Protein AF-A0A3C1B295-F1 (afdb_monomer_lite)

Secondary structure (DSSP, 8-state):
-PPPPPS-B--HHHHHHHHHHHT--TT-EEEEEE-GGGS-B-TTTHHHHHHHHHHHH-TT-EEEEE---TTSS-GGG--SS---GGGHHHHHHHSPPP-TTTPPPSSS-HHHHHHHTSTT-EE---TTT-EEEESTTHHHHHS---SSSTTSTTSHHHHHHHTT-EEEEES--GGG-GGGHHHHHHHT-S-EEEEEEEEEETTEEEEEEEEEE---GGGHHHHHHHHHHTT--EEEEETTEEEEEEEHHHHHHHHHHHHHHHS-EEPPGGGHHHHHHHHTTSTTTSHHHHHHHHHH-TT-TTEEEEEEEETTEEEEEEEEETTEEEEE-S-TT--HHHHHHHHTSTT--EEEEEHHHHHHHGGG--SEEEEEEEEEEEETTT-PPP--PPPPTT-EEEE--GGGHHHHHHHHHH-GGGTTS--S-HHHHHHHHHHHHHTTSS-EEEEEETTEEEEEEEEES--SSEEEEEEEEE-GGGTTSSHHHHHHHHHHHHHHHHT-SEEEEEE--HHHHHHHHHTT-EEEEEEEEEEEPP-HHHHTTT--

Sequence (544 aa):
MSKPSPTFLCTRLVLENGFRQAGIRPGMILVVHSSMKKLGFVPGGAQTVVDALLNVLGPKGTLVMPAHTGDNTDPAYWVNPPVPEAWWPAICSETPPFDLEKSPTRGMGAVVECFRHYPGVRRSNHPTLSFLALGPSAGQVLEQHDLVDGLGEQSPCGALVRLDASVLLLGVDFDNCTIMHLAEYRSNCRPGYKQGSAVWHDDCREWIEYRTLDVNSDDFLPAGRQLEAQGKVSLVKINEADLRLFRAQDAVAAAEQWLTANRLRRVDEDERDRLFNYAMREPEYNLFLIGDVENFGLNADFLDVMVYESNREIDSCLLRYHRSFIPYSHHADFALEPLVNALKSPVVQVLSGKKDVLDRLRPHLEGFEWRDSYLMKLGRDDLTDVETRPEPPGVTLRLAKPEDTPAIVDMVDEIKEFSRTRAGTREERIRQLAEPIARQAGHYVFYEYDGEVVAVAGTSAENSISAMVVSVATRPAWRGRGLASRLVSELARTMLADRLQYLCLFYNNPDAGRIYRRLGFHDAGLWVLATRQKNEKETAQHAE

Structure (mmCIF, N/CA/C/O backbone):
data_AF-A0A3C1B295-F1
#
_entry.id   AF-A0A3C1B295-F1
#
loop_
_atom_site.group_PDB
_atom_site.id
_atom_site.type_symbol
_atom_site.label_atom_id
_atom_site.label_alt_id
_atom_site.label_comp_id
_atom_site.label_asym_id
_atom_site.label_entity_id
_atom_site.label_seq_id
_atom_site.pdbx_PDB_ins_code
_atom_site.Cartn_x
_atom_site.Cartn_y
_atom_site.Cartn_z
_atom_site.occupancy
_atom_site.B_iso_or_equiv
_atom_site.auth_seq_id
_atom_site.auth_comp_id
_atom_site.auth_asym_id
_atom_site.auth_atom_id
_atom_site.pdbx_PDB_model_num
ATOM 1 N N . MET A 1 1 ? -25.471 31.125 13.281 1.00 49.41 1 MET A N 1
ATOM 2 C CA . MET A 1 1 ? -26.693 30.291 13.241 1.00 49.41 1 MET A CA 1
ATOM 3 C C . MET A 1 1 ? -26.735 29.459 14.513 1.00 49.41 1 MET A C 1
ATOM 5 O O . MET A 1 1 ? -25.721 28.849 14.836 1.00 49.41 1 MET A O 1
ATOM 9 N N . SER A 1 2 ? -27.830 29.497 15.275 1.00 60.88 2 SER A N 1
ATOM 10 C CA . SER A 1 2 ? -28.005 28.621 16.441 1.00 60.88 2 SER A CA 1
ATOM 11 C C . SER A 1 2 ? -28.043 27.165 15.975 1.00 60.88 2 SER A C 1
ATOM 13 O O . SER A 1 2 ? -28.649 26.855 14.950 1.00 60.88 2 SER A O 1
ATOM 15 N N . LYS A 1 3 ? -27.365 26.265 16.698 1.00 68.12 3 LYS A N 1
ATOM 16 C CA . LYS A 1 3 ? -27.510 24.827 16.442 1.00 68.12 3 LYS A CA 1
ATOM 17 C C . LYS A 1 3 ? -28.974 24.435 16.699 1.00 68.12 3 LYS A C 1
ATOM 19 O O . LYS A 1 3 ? -29.549 24.942 17.665 1.00 68.12 3 LYS A O 1
ATOM 24 N N . PRO A 1 4 ? -29.575 23.569 15.865 1.00 70.19 4 PRO A N 1
ATOM 25 C CA . PRO A 1 4 ? -30.926 23.079 16.108 1.00 70.19 4 PRO A CA 1
ATOM 26 C C . PRO A 1 4 ? -31.006 22.395 17.478 1.00 70.19 4 PRO A C 1
ATOM 28 O O . PRO A 1 4 ? -30.043 21.762 17.921 1.00 70.19 4 PRO A O 1
ATOM 31 N N . SER A 1 5 ? -32.146 22.540 18.156 1.00 74.62 5 SER A N 1
ATOM 32 C CA . SER A 1 5 ? -32.400 21.849 19.421 1.00 74.62 5 SER A CA 1
ATOM 33 C C . SER A 1 5 ? -32.332 20.332 19.210 1.00 74.62 5 SER A C 1
ATOM 35 O O . SER A 1 5 ? -32.883 19.838 18.224 1.00 74.62 5 SER A O 1
ATOM 37 N N . PRO A 1 6 ? -31.669 19.579 20.103 1.00 73.88 6 PRO A N 1
ATOM 38 C CA . PRO A 1 6 ? -31.585 18.131 19.973 1.00 73.88 6 PRO A CA 1
ATOM 39 C C . PRO A 1 6 ? -32.975 17.494 20.090 1.00 73.88 6 PRO A C 1
ATOM 41 O O . PRO A 1 6 ? -33.747 17.825 20.986 1.00 73.88 6 PRO A O 1
ATOM 44 N N . THR A 1 7 ? -33.273 16.559 19.191 1.00 82.00 7 THR A N 1
ATOM 45 C CA . THR A 1 7 ? -34.569 15.866 19.083 1.00 82.00 7 THR A CA 1
ATOM 46 C C . THR A 1 7 ? -34.698 14.644 19.989 1.00 82.00 7 THR A C 1
ATOM 48 O O . THR A 1 7 ? -35.813 14.213 20.268 1.00 82.00 7 THR A O 1
ATOM 51 N N . PHE A 1 8 ? -33.582 14.095 20.474 1.00 88.69 8 PHE A N 1
ATOM 52 C CA . PHE A 1 8 ? -33.563 12.870 21.276 1.00 88.69 8 PHE A CA 1
ATOM 53 C C . PHE A 1 8 ? -32.718 13.035 22.539 1.00 88.69 8 PHE A C 1
ATOM 55 O O . PHE A 1 8 ? -31.639 13.629 22.497 1.00 88.69 8 PHE A O 1
ATOM 62 N N . LEU A 1 9 ? -33.195 12.474 23.652 1.00 94.31 9 LEU A N 1
ATOM 63 C CA . LEU A 1 9 ? -32.457 12.352 24.908 1.00 94.31 9 LEU A CA 1
ATOM 64 C C . LEU A 1 9 ? -31.845 10.948 24.998 1.00 94.31 9 LEU A C 1
ATOM 66 O O . LEU A 1 9 ? -32.565 9.953 24.973 1.00 94.31 9 LEU A O 1
ATOM 70 N N . CYS A 1 10 ? -30.527 10.858 25.147 1.00 96.69 10 CYS A N 1
ATOM 71 C CA . CYS A 1 10 ? -29.796 9.602 25.281 1.00 96.69 10 CYS A CA 1
ATOM 72 C C . CYS A 1 10 ? -29.160 9.514 26.670 1.00 96.69 10 CYS A C 1
ATOM 74 O O . CYS A 1 10 ? -28.060 10.007 26.910 1.00 96.69 10 CYS A O 1
ATOM 76 N N . THR A 1 11 ? -29.882 8.912 27.613 1.00 97.69 11 THR A N 1
ATOM 77 C CA . THR A 1 11 ? -29.411 8.749 28.995 1.00 97.69 11 THR A CA 1
ATOM 78 C C . THR A 1 11 ? -28.438 7.576 29.126 1.00 97.69 11 THR A C 1
ATOM 80 O O . THR A 1 11 ? -28.363 6.710 28.252 1.00 97.69 11 THR A O 1
ATOM 83 N N . ARG A 1 12 ? -27.750 7.488 30.274 1.00 97.81 12 ARG A N 1
ATOM 84 C CA . ARG A 1 12 ? -26.917 6.327 30.626 1.00 97.81 12 ARG A CA 1
ATOM 85 C C . ARG A 1 12 ? -27.673 5.002 30.473 1.00 97.81 12 ARG A C 1
ATOM 87 O O . ARG A 1 12 ? -27.150 4.068 29.886 1.00 97.81 12 ARG A O 1
ATOM 94 N N . LEU A 1 13 ? -28.921 4.929 30.944 1.00 97.56 13 LEU A N 1
ATOM 95 C CA . LEU A 1 13 ? -29.722 3.702 30.877 1.00 97.56 13 LEU A CA 1
ATOM 96 C C . LEU A 1 13 ? -30.048 3.294 29.431 1.00 97.56 13 LEU A C 1
ATOM 98 O O . LEU A 1 13 ? -30.028 2.107 29.118 1.00 97.56 13 LEU A O 1
ATOM 102 N N . VAL A 1 14 ? -30.314 4.264 28.548 1.00 98.06 14 VAL A N 1
ATOM 103 C CA . VAL A 1 14 ? -30.531 4.005 27.114 1.00 98.06 14 VAL A CA 1
ATOM 104 C C . VAL A 1 14 ? -29.269 3.417 26.482 1.00 98.06 14 VAL A C 1
ATOM 106 O O . VAL A 1 14 ? -29.359 2.406 25.787 1.00 98.06 14 VAL A O 1
ATOM 109 N N . LEU A 1 15 ? -28.101 3.997 26.779 1.00 98.62 15 LEU A N 1
ATOM 110 C CA . LEU A 1 15 ? -26.805 3.492 26.315 1.00 98.62 15 LEU A CA 1
ATOM 111 C C . LEU A 1 15 ? -26.549 2.069 26.802 1.00 98.62 15 LEU A C 1
ATOM 113 O O . LEU A 1 15 ? -26.336 1.172 25.993 1.00 98.62 15 LEU A O 1
ATOM 117 N N . GLU A 1 16 ? -26.632 1.841 28.112 1.00 98.75 16 GLU A N 1
ATOM 118 C CA . GLU A 1 16 ? -26.360 0.525 28.682 1.00 98.75 16 GLU A CA 1
ATOM 119 C C . GLU A 1 16 ? -27.327 -0.550 28.150 1.00 98.75 16 GLU A C 1
ATOM 121 O O . GLU A 1 16 ? -26.920 -1.686 27.905 1.00 98.75 16 GLU A O 1
ATOM 126 N N . ASN A 1 17 ? -28.604 -0.213 27.937 1.00 98.44 17 ASN A N 1
ATOM 127 C CA . ASN A 1 17 ? -29.571 -1.133 27.336 1.00 98.44 17 ASN A CA 1
ATOM 128 C C . ASN A 1 17 ? -29.231 -1.443 25.878 1.00 98.44 17 ASN A C 1
ATOM 130 O O . ASN A 1 17 ? -29.232 -2.615 25.508 1.00 98.44 17 ASN A O 1
ATOM 134 N N . GLY A 1 18 ? -28.891 -0.433 25.073 1.00 98.56 18 GLY A N 1
ATOM 135 C CA . GLY A 1 18 ? -28.467 -0.644 23.690 1.00 98.56 18 GLY A CA 1
ATOM 136 C C . GLY A 1 18 ? -27.183 -1.474 23.592 1.00 98.56 18 GLY A C 1
ATOM 137 O O . GLY A 1 18 ? -27.109 -2.388 22.778 1.00 98.56 18 GLY A O 1
ATOM 138 N N . PHE A 1 19 ? -26.213 -1.259 24.486 1.00 98.81 19 PHE A N 1
ATOM 139 C CA . PHE A 1 19 ? -24.994 -2.073 24.582 1.00 98.81 19 PHE A CA 1
ATOM 140 C C . PHE A 1 19 ? -25.293 -3.540 24.918 1.00 98.81 19 PHE A C 1
ATOM 142 O O . PHE A 1 19 ? -24.776 -4.450 24.267 1.00 98.81 19 PHE A O 1
ATOM 149 N N . ARG A 1 20 ? -26.174 -3.796 25.894 1.00 98.75 20 ARG A N 1
ATOM 150 C CA . ARG A 1 20 ? -26.596 -5.164 26.243 1.00 98.75 20 ARG A CA 1
ATOM 151 C C . ARG A 1 20 ? -27.390 -5.828 25.118 1.00 98.75 20 ARG A C 1
ATOM 153 O O . ARG A 1 20 ? -27.197 -7.021 24.883 1.00 98.75 20 ARG A O 1
ATOM 160 N N . GLN A 1 21 ? -28.248 -5.078 24.425 1.00 98.56 21 GLN A N 1
ATOM 161 C CA . GLN A 1 21 ? -28.985 -5.558 23.251 1.00 98.56 21 GLN A CA 1
ATOM 162 C C . GLN A 1 21 ? -28.042 -5.906 22.098 1.00 98.56 21 GLN A C 1
ATOM 164 O O . GLN A 1 21 ? -28.213 -6.956 21.490 1.00 98.56 21 GLN A O 1
ATOM 169 N N . ALA A 1 22 ? -27.011 -5.087 21.857 1.00 98.25 22 ALA A N 1
ATOM 170 C CA . ALA A 1 22 ? -25.999 -5.357 20.837 1.00 98.25 22 ALA A CA 1
ATOM 171 C C . ALA A 1 22 ? -25.207 -6.637 21.137 1.00 98.25 22 ALA A C 1
ATOM 173 O O . ALA A 1 22 ? -24.678 -7.256 20.223 1.00 98.25 22 ALA A O 1
ATOM 174 N N . GLY A 1 23 ? -25.168 -7.068 22.399 1.00 98.50 23 GLY A N 1
ATOM 175 C CA . GLY A 1 23 ? -24.539 -8.320 22.809 1.00 98.50 23 GLY A CA 1
ATOM 176 C C . GLY A 1 23 ? -23.337 -8.135 23.723 1.00 98.50 23 GLY A C 1
ATOM 177 O O . GLY A 1 23 ? -22.688 -9.123 24.043 1.00 98.50 23 GLY A O 1
ATOM 178 N N . ILE A 1 24 ? -23.058 -6.915 24.196 1.00 98.75 24 ILE A N 1
ATOM 179 C CA . ILE A 1 24 ? -21.975 -6.677 25.155 1.00 98.75 24 ILE A CA 1
ATOM 180 C C . ILE A 1 24 ? -22.333 -7.366 26.479 1.00 98.75 24 ILE A C 1
ATOM 182 O O . ILE A 1 24 ? -23.480 -7.313 26.951 1.00 98.75 24 ILE A O 1
ATOM 186 N N . ARG A 1 25 ? -21.355 -8.065 27.057 1.00 98.06 25 ARG A N 1
ATOM 187 C CA . ARG A 1 25 ? -21.481 -8.839 28.295 1.00 98.06 25 ARG A CA 1
ATOM 188 C C . ARG A 1 25 ? -20.378 -8.462 29.286 1.00 98.06 25 ARG A C 1
ATOM 190 O O . ARG A 1 25 ? -19.295 -8.050 28.863 1.00 98.06 25 ARG A O 1
ATOM 197 N N . PRO A 1 26 ? -20.621 -8.653 30.594 1.00 98.62 26 PRO A N 1
ATOM 198 C CA . PRO A 1 26 ? -19.576 -8.496 31.591 1.00 98.62 26 PRO A CA 1
ATOM 199 C C . PRO A 1 26 ? -18.369 -9.394 31.300 1.00 98.62 26 PRO A C 1
ATOM 201 O O . PRO A 1 26 ? -18.541 -10.549 30.915 1.00 98.62 26 PRO A O 1
ATOM 204 N N . GLY A 1 27 ? -17.156 -8.886 31.519 1.00 98.44 27 GLY A N 1
ATOM 205 C CA . GLY A 1 27 ? -15.915 -9.642 31.313 1.00 98.44 27 GLY A CA 1
ATOM 206 C C . GLY A 1 27 ? -15.326 -9.586 29.901 1.00 98.44 27 GLY A C 1
ATOM 207 O O . GLY A 1 27 ? -14.217 -10.070 29.708 1.00 98.44 27 GLY A O 1
ATOM 208 N N . MET A 1 28 ? -16.019 -8.993 28.926 1.00 98.62 28 MET A N 1
ATOM 209 C CA . MET A 1 28 ? -15.487 -8.851 27.567 1.00 98.62 28 MET A CA 1
ATOM 210 C C . MET A 1 28 ? -14.280 -7.906 27.507 1.00 98.62 28 MET A C 1
ATOM 212 O O . MET A 1 28 ? -14.190 -6.939 28.267 1.00 98.62 28 MET A O 1
ATOM 216 N N . ILE A 1 29 ? -13.393 -8.155 26.545 1.00 98.88 29 ILE A N 1
ATOM 217 C CA . ILE A 1 29 ? -12.411 -7.177 26.071 1.00 98.88 29 ILE A CA 1
ATOM 218 C C . ILE A 1 29 ? -13.053 -6.461 24.883 1.00 98.88 29 ILE A C 1
ATOM 220 O O . ILE A 1 29 ? -13.383 -7.100 23.885 1.00 98.88 29 ILE A O 1
ATOM 224 N N . LEU A 1 30 ? -13.291 -5.159 25.012 1.00 98.94 30 LEU A N 1
ATOM 225 C CA . LEU A 1 30 ? -14.062 -4.376 24.054 1.00 98.94 30 LEU A CA 1
ATOM 226 C C . LEU A 1 30 ? -13.243 -3.202 23.525 1.00 98.94 30 LEU A C 1
ATOM 228 O O . LEU A 1 30 ? -12.896 -2.295 24.279 1.00 98.94 30 LEU A O 1
ATOM 232 N N . VAL A 1 31 ? -13.003 -3.200 22.219 1.00 98.88 31 VAL A N 1
ATOM 233 C CA . VAL A 1 31 ? -12.446 -2.066 21.479 1.00 98.88 31 VAL A CA 1
ATOM 234 C C . VAL A 1 31 ? -13.592 -1.168 21.035 1.00 98.88 31 VAL A C 1
ATOM 236 O O . VAL A 1 31 ? -14.564 -1.661 20.466 1.00 98.88 31 VAL A O 1
ATOM 239 N N . VAL A 1 32 ? -13.504 0.138 21.276 1.00 98.88 32 VAL A N 1
ATOM 240 C CA . VAL A 1 32 ? -14.577 1.077 20.927 1.00 98.88 32 VAL A CA 1
ATOM 241 C C . VAL A 1 32 ? -14.074 2.179 20.003 1.00 98.88 32 VAL A C 1
ATOM 243 O O . VAL A 1 32 ? -13.129 2.895 20.326 1.00 98.88 32 VAL A O 1
ATOM 246 N N . HIS A 1 33 ? -14.792 2.370 18.898 1.00 98.75 33 HIS A N 1
ATOM 247 C CA . HIS A 1 33 ? -14.717 3.554 18.042 1.00 98.75 33 HIS A CA 1
ATOM 248 C C . HIS A 1 33 ? -16.057 4.277 18.130 1.00 98.75 33 HIS A C 1
ATOM 250 O O . HIS A 1 33 ? -17.106 3.628 18.136 1.00 98.75 33 HIS A O 1
ATOM 256 N N . SER A 1 34 ? -16.063 5.609 18.244 1.00 98.12 34 SER A N 1
ATOM 257 C CA . SER A 1 34 ? -17.312 6.304 18.568 1.00 98.12 34 SER A CA 1
ATOM 258 C C . SER A 1 34 ? -17.471 7.695 17.968 1.00 98.12 34 SER A C 1
ATOM 260 O O . SER A 1 34 ? -16.526 8.466 17.832 1.00 98.12 34 SER A O 1
ATOM 262 N N . SER A 1 35 ? -18.725 8.039 17.684 1.00 97.38 35 SER A N 1
ATOM 263 C CA . SER A 1 35 ? -19.178 9.383 17.354 1.00 97.38 35 SER A CA 1
ATOM 264 C C . SER A 1 35 ? -20.497 9.655 18.064 1.00 97.38 35 SER A C 1
ATOM 266 O O . SER A 1 35 ? -21.511 8.997 17.838 1.00 97.38 35 SER A O 1
ATOM 268 N N . MET A 1 36 ? -20.510 10.687 18.905 1.00 95.69 36 MET A N 1
ATOM 269 C CA . MET A 1 36 ? -21.712 11.080 19.643 1.00 95.69 36 MET A CA 1
ATOM 270 C C . MET A 1 36 ? -22.708 11.886 18.800 1.00 95.69 36 MET A C 1
ATOM 272 O O . MET A 1 36 ? -23.808 12.170 19.266 1.00 95.69 36 MET A O 1
ATOM 276 N N . LYS A 1 37 ? -22.351 12.262 17.560 1.00 93.88 37 LYS A N 1
ATOM 277 C CA . LYS A 1 37 ? -23.147 13.180 16.723 1.00 93.88 37 LYS A CA 1
ATOM 278 C C . LYS A 1 37 ? -24.585 12.696 16.506 1.00 93.88 37 LYS A C 1
ATOM 280 O O . LYS A 1 37 ? -25.493 13.516 16.483 1.00 93.88 37 LYS A O 1
ATOM 285 N N . LYS A 1 38 ? -24.781 11.379 16.372 1.00 94.31 38 LYS A N 1
ATOM 286 C CA . LYS A 1 38 ? -26.080 10.743 16.087 1.00 94.31 38 LYS A CA 1
ATOM 287 C C . LYS A 1 38 ? -26.794 10.187 17.331 1.00 94.31 38 LYS A C 1
ATOM 289 O O . LYS A 1 38 ? -27.875 9.619 17.219 1.00 94.31 38 LYS A O 1
ATOM 294 N N . LEU A 1 39 ? -26.215 10.354 18.525 1.00 95.31 39 LEU A N 1
ATOM 295 C CA . LEU A 1 39 ? -26.850 9.922 19.777 1.00 95.31 39 LEU A CA 1
ATOM 296 C C . LEU A 1 39 ? -27.916 10.909 20.272 1.00 95.31 39 LEU A C 1
ATOM 298 O O . LEU A 1 39 ? -28.723 10.549 21.120 1.00 95.31 39 LEU A O 1
ATOM 302 N N . GLY A 1 40 ? -27.947 12.140 19.761 1.00 93.81 40 GLY A N 1
ATOM 303 C CA . GLY A 1 40 ? -28.774 13.212 20.316 1.00 93.81 40 GLY A CA 1
ATOM 304 C C . GLY A 1 40 ? -28.116 13.864 21.536 1.00 93.81 40 GLY A C 1
ATOM 305 O O . GLY A 1 40 ? -26.892 13.958 21.623 1.00 93.81 40 GLY A O 1
ATOM 306 N N . PHE A 1 41 ? -28.919 14.353 22.480 1.00 96.31 41 PHE A N 1
ATOM 307 C CA . PHE A 1 41 ? -28.419 14.972 23.705 1.00 96.31 41 PHE A CA 1
ATOM 308 C C . PHE A 1 41 ? -28.077 13.913 24.752 1.00 96.31 41 PHE A C 1
ATOM 310 O O . PHE A 1 41 ? -28.961 13.203 25.232 1.00 96.31 41 PHE A O 1
ATOM 317 N N . VAL A 1 42 ? -26.804 13.839 25.139 1.00 97.69 42 VAL A N 1
ATOM 318 C CA . VAL A 1 42 ? -26.315 12.944 26.196 1.00 97.69 42 VAL A CA 1
ATOM 319 C C . VAL A 1 42 ? -26.065 13.773 27.460 1.00 97.69 42 VAL A C 1
ATOM 321 O O . VAL A 1 42 ? -25.115 14.563 27.474 1.00 97.69 42 VAL A O 1
ATOM 324 N N . PRO A 1 43 ? -26.882 13.640 28.524 1.00 97.69 43 PRO A N 1
ATOM 325 C CA . PRO A 1 43 ? -26.600 14.285 29.806 1.00 97.69 43 PRO A CA 1
ATOM 326 C C . PRO A 1 43 ? -25.217 13.866 30.304 1.00 97.69 43 PRO A C 1
ATOM 328 O O . PRO A 1 43 ? -24.907 12.686 30.262 1.00 97.69 43 PRO A O 1
ATOM 331 N N . GLY A 1 44 ? -24.374 14.813 30.725 1.00 97.19 44 GLY A N 1
ATOM 332 C CA . GLY A 1 44 ? -22.990 14.519 31.133 1.00 97.19 44 GLY A CA 1
ATOM 333 C C . GLY A 1 44 ? -22.019 14.229 29.977 1.00 97.19 44 GLY A C 1
ATOM 334 O O . GLY A 1 44 ? -20.838 13.996 30.215 1.00 97.19 44 GLY A O 1
ATOM 335 N N . GLY A 1 45 ? -22.478 14.269 28.723 1.00 97.88 45 GLY A N 1
ATOM 336 C CA . GLY A 1 45 ? -21.623 14.158 27.545 1.00 97.88 45 GLY A CA 1
ATOM 337 C C . GLY A 1 45 ? -20.836 12.845 27.476 1.00 97.88 45 GLY A C 1
ATOM 338 O O . GLY A 1 45 ? -21.371 11.764 27.721 1.00 97.88 45 GLY A O 1
ATOM 339 N N . ALA A 1 46 ? -19.563 12.946 27.092 1.00 98.38 46 ALA A N 1
ATOM 340 C CA . ALA A 1 46 ? -18.675 11.807 26.865 1.00 98.38 46 ALA A CA 1
ATOM 341 C C . ALA A 1 46 ? -18.514 10.907 28.101 1.00 98.38 46 ALA A C 1
ATOM 343 O O . ALA A 1 46 ? -18.511 9.685 27.964 1.00 98.38 46 ALA A O 1
ATOM 344 N N . GLN A 1 47 ? -18.474 11.497 29.299 1.00 98.69 47 GLN A N 1
ATOM 345 C CA . GLN A 1 47 ? -18.371 10.762 30.560 1.00 98.69 47 GLN A CA 1
ATOM 346 C C . GLN A 1 47 ? -19.497 9.735 30.711 1.00 98.69 47 GLN A C 1
ATOM 348 O O . GLN A 1 47 ? -19.241 8.589 31.051 1.00 98.69 47 GLN A O 1
ATOM 353 N N . THR A 1 48 ? -20.733 10.100 30.363 1.00 98.75 48 THR A N 1
ATOM 354 C CA . THR A 1 48 ? -21.870 9.171 30.455 1.00 98.75 48 THR A CA 1
ATOM 355 C C . THR A 1 48 ? -21.752 7.984 29.497 1.00 98.75 48 THR A C 1
ATOM 357 O O . THR A 1 48 ? -22.243 6.900 29.810 1.00 98.75 48 THR A O 1
ATOM 360 N N . VAL A 1 49 ? -21.078 8.153 28.356 1.00 98.75 49 VAL A N 1
ATOM 361 C CA . VAL A 1 49 ? -20.791 7.046 27.431 1.00 98.75 49 VAL A CA 1
ATOM 362 C C . VAL A 1 49 ? -19.735 6.112 28.020 1.00 98.75 49 VAL A C 1
ATOM 364 O O . VAL A 1 49 ? -19.944 4.900 28.023 1.00 98.75 49 VAL A O 1
ATOM 367 N N . VAL A 1 50 ? -18.640 6.663 28.555 1.00 98.88 50 VAL A N 1
ATOM 368 C CA . VAL A 1 50 ? -17.571 5.878 29.196 1.00 98.88 50 VAL A CA 1
ATOM 369 C C . VAL A 1 50 ? -18.114 5.107 30.403 1.00 98.88 50 VAL A C 1
ATOM 371 O O . VAL A 1 50 ? -17.947 3.890 30.470 1.00 98.88 50 VAL A O 1
ATOM 374 N N . ASP A 1 51 ? -18.852 5.773 31.295 1.00 98.75 51 ASP A N 1
ATOM 375 C CA . ASP A 1 51 ? -19.478 5.145 32.464 1.00 98.75 51 ASP A CA 1
ATOM 376 C C . ASP A 1 51 ? -20.433 4.013 32.060 1.00 98.75 51 ASP A C 1
ATOM 378 O O . ASP A 1 51 ? -20.420 2.941 32.663 1.00 98.75 51 ASP A O 1
ATOM 382 N N . ALA A 1 52 ? -21.252 4.215 31.020 1.00 98.81 52 ALA A N 1
ATOM 383 C CA . ALA A 1 52 ? -22.156 3.179 30.521 1.00 98.81 52 ALA A CA 1
ATOM 384 C C . ALA A 1 52 ? -21.398 1.947 29.994 1.00 98.81 52 ALA A C 1
ATOM 386 O O . ALA A 1 52 ? -21.802 0.816 30.269 1.00 98.81 52 ALA A O 1
ATOM 387 N N . LEU A 1 53 ? -20.296 2.144 29.262 1.00 98.81 53 LEU A N 1
ATOM 388 C CA . LEU A 1 53 ? -19.454 1.049 28.768 1.00 98.81 53 LEU A CA 1
ATOM 389 C C . LEU A 1 53 ? -18.825 0.271 29.931 1.00 98.81 53 LEU A C 1
ATOM 391 O O . LEU A 1 53 ? -18.960 -0.951 29.994 1.00 98.81 53 LEU A O 1
ATOM 395 N N . LEU A 1 54 ? -18.201 0.973 30.882 1.00 98.75 54 LEU A N 1
ATOM 396 C CA . LEU A 1 54 ? -17.571 0.359 32.055 1.00 98.75 54 LEU A CA 1
ATOM 397 C C . LEU A 1 54 ? -18.589 -0.390 32.927 1.00 98.75 54 LEU A C 1
ATOM 399 O O . LEU A 1 54 ? -18.313 -1.504 33.367 1.00 98.75 54 LEU A O 1
ATOM 403 N N . ASN A 1 55 ? -19.792 0.159 33.115 1.00 98.69 55 ASN A N 1
ATOM 404 C CA . ASN A 1 55 ? -20.863 -0.501 33.865 1.00 98.69 55 ASN A CA 1
ATOM 405 C C . ASN A 1 55 ? -21.318 -1.815 33.215 1.00 98.69 55 ASN A C 1
ATOM 407 O O . ASN A 1 55 ? -21.574 -2.793 33.918 1.00 98.69 55 ASN A O 1
ATOM 411 N N . VAL A 1 56 ? -21.448 -1.855 31.884 1.00 98.75 56 VAL A N 1
ATOM 412 C CA . VAL A 1 56 ? -21.879 -3.069 31.166 1.00 98.75 56 VAL A CA 1
ATOM 413 C C . VAL A 1 56 ? -20.773 -4.128 31.139 1.00 98.75 56 VAL A C 1
ATOM 415 O O . VAL A 1 56 ? -21.069 -5.316 31.271 1.00 98.75 56 VAL A O 1
ATOM 418 N N . LEU A 1 57 ? -19.511 -3.711 31.005 1.00 98.69 57 LEU A N 1
ATOM 419 C CA . LEU A 1 57 ? -18.346 -4.601 31.038 1.00 98.69 57 LEU A CA 1
ATOM 420 C C . LEU A 1 57 ? -18.046 -5.132 32.449 1.00 98.69 57 LEU A C 1
ATOM 422 O O . LEU A 1 57 ? -17.553 -6.254 32.603 1.00 98.69 57 LEU A O 1
ATOM 426 N N . GLY A 1 58 ? -18.370 -4.355 33.482 1.00 98.50 58 GLY A N 1
ATOM 427 C CA . GLY A 1 58 ? -18.097 -4.690 34.873 1.00 98.50 58 GLY A CA 1
ATOM 428 C C . GLY A 1 58 ? -16.596 -4.791 35.192 1.00 98.50 58 GLY A C 1
ATOM 429 O O . GLY A 1 58 ? -15.741 -4.613 34.326 1.00 98.50 58 GLY A O 1
ATOM 430 N N . PRO A 1 59 ? -16.238 -5.142 36.439 1.00 97.94 59 PRO A N 1
ATOM 431 C CA . PRO A 1 59 ? -14.848 -5.112 36.912 1.00 97.94 59 PRO A CA 1
ATOM 432 C C . PRO A 1 59 ? -13.937 -6.171 36.272 1.00 97.94 59 PRO A C 1
ATOM 434 O O . PRO A 1 59 ? -12.722 -6.114 36.430 1.00 97.94 59 PRO A O 1
ATOM 437 N N . LYS A 1 60 ? -14.516 -7.165 35.588 1.00 98.38 60 LYS A N 1
ATOM 438 C CA . LYS A 1 60 ? -13.767 -8.215 34.886 1.00 98.38 60 LYS A CA 1
ATOM 439 C C . LYS A 1 60 ? -13.532 -7.895 33.410 1.00 98.38 60 LYS A C 1
ATOM 441 O O . LYS A 1 60 ? -12.780 -8.619 32.770 1.00 98.38 60 LYS A O 1
ATOM 446 N N . GLY A 1 61 ? -14.210 -6.888 32.859 1.00 98.75 61 GLY A N 1
ATOM 447 C CA . GLY A 1 61 ? -14.052 -6.505 31.460 1.00 98.75 61 GLY A CA 1
ATOM 448 C C . GLY A 1 61 ? -12.881 -5.552 31.253 1.00 98.75 61 GLY A C 1
ATOM 449 O O . GLY A 1 61 ? -12.399 -4.929 32.197 1.00 98.75 61 GLY A O 1
ATOM 450 N N . THR A 1 62 ? -12.433 -5.442 30.006 1.00 98.94 62 THR A N 1
ATOM 451 C CA . THR A 1 62 ? -11.379 -4.506 29.602 1.00 98.94 62 THR A CA 1
ATOM 452 C C . THR A 1 62 ? -11.899 -3.612 28.485 1.00 98.94 62 THR A C 1
ATOM 454 O O . THR A 1 62 ? -12.321 -4.111 27.446 1.00 98.94 62 THR A O 1
ATOM 457 N N . LEU A 1 63 ? -11.876 -2.298 28.691 1.00 98.94 63 LEU A N 1
ATOM 458 C CA . LEU A 1 63 ? -12.236 -1.302 27.683 1.00 98.94 63 LEU A CA 1
ATOM 459 C C . LEU A 1 63 ? -10.970 -0.794 26.995 1.00 98.94 63 LEU A C 1
ATOM 461 O O . LEU A 1 63 ? -10.017 -0.425 27.681 1.00 98.94 63 LEU A O 1
ATOM 465 N N . VAL A 1 64 ? -10.973 -0.763 25.663 1.00 98.94 64 VAL A N 1
ATOM 466 C CA . VAL A 1 64 ? -9.842 -0.350 24.825 1.00 98.94 64 VAL A CA 1
ATOM 467 C C . VAL A 1 64 ? -10.307 0.671 23.786 1.00 98.94 64 VAL A C 1
ATOM 469 O O . VAL A 1 64 ? -11.384 0.529 23.209 1.00 98.94 64 VAL A O 1
ATOM 472 N N . MET A 1 65 ? -9.510 1.708 23.531 1.00 98.88 65 MET A N 1
ATOM 473 C CA . MET A 1 65 ? -9.781 2.706 22.486 1.00 98.88 65 MET A CA 1
ATOM 474 C C . MET A 1 65 ? -8.477 3.112 21.785 1.00 98.88 65 MET A C 1
ATOM 476 O O . MET A 1 65 ? -7.480 3.325 22.480 1.00 98.88 65 MET A O 1
ATOM 480 N N . PRO A 1 66 ? -8.447 3.254 20.446 1.00 98.69 66 PRO A N 1
ATOM 481 C CA . PRO A 1 66 ? -7.314 3.888 19.776 1.00 98.69 66 PRO A CA 1
ATOM 482 C C . PRO A 1 66 ? -7.204 5.356 20.205 1.00 98.69 66 PRO A C 1
ATOM 484 O O . PRO A 1 66 ? -8.206 6.043 20.394 1.00 98.69 66 PRO A O 1
ATOM 487 N N . ALA A 1 67 ? -5.976 5.837 20.354 1.00 98.44 67 ALA A N 1
ATOM 488 C CA . ALA A 1 67 ? -5.629 7.164 20.849 1.00 98.44 67 ALA A CA 1
ATOM 489 C C . ALA A 1 67 ? -4.551 7.807 19.963 1.00 98.44 67 ALA A C 1
ATOM 491 O O . ALA A 1 67 ? -3.501 8.244 20.441 1.00 98.44 67 ALA A O 1
ATOM 492 N N . HIS A 1 68 ? -4.804 7.829 18.654 1.00 98.19 68 HIS A N 1
ATOM 493 C CA . HIS A 1 68 ? -3.827 8.262 17.659 1.00 98.19 68 HIS A CA 1
ATOM 494 C C . HIS A 1 68 ? -3.468 9.752 17.803 1.00 98.19 68 HIS A C 1
ATOM 496 O O . HIS A 1 68 ? -4.306 10.589 18.150 1.00 98.19 68 HIS A O 1
ATOM 502 N N . THR A 1 69 ? -2.220 10.076 17.483 1.00 97.62 69 THR A N 1
ATOM 503 C CA . THR A 1 69 ? -1.555 11.383 17.618 1.00 97.62 69 THR A CA 1
ATOM 504 C C . THR A 1 69 ? -0.996 11.818 16.265 1.00 97.62 69 THR A C 1
ATOM 506 O O . THR A 1 69 ? 0.206 11.978 16.081 1.00 97.62 69 THR A O 1
ATOM 509 N N . GLY A 1 70 ? -1.889 11.994 15.287 1.00 94.00 70 GLY A N 1
ATOM 510 C CA . GLY A 1 70 ? -1.506 12.281 13.899 1.00 94.00 70 GLY A CA 1
ATOM 511 C C . GLY A 1 70 ? -0.723 13.584 13.689 1.00 94.00 70 GLY A C 1
ATOM 512 O O . GLY A 1 70 ? -0.054 13.706 12.673 1.00 94.00 70 GLY A O 1
ATOM 513 N N . ASP A 1 71 ? -0.760 14.528 14.636 1.00 93.62 71 ASP A N 1
ATOM 514 C CA . ASP A 1 71 ? 0.023 15.773 14.558 1.00 93.62 71 ASP A CA 1
ATOM 515 C C . ASP A 1 71 ? 1.525 15.560 14.848 1.00 93.62 71 ASP A C 1
ATOM 517 O O . ASP A 1 71 ? 2.325 16.444 14.570 1.00 93.62 71 ASP A O 1
ATOM 521 N N . ASN A 1 72 ? 1.929 14.397 15.379 1.00 97.31 72 ASN A N 1
ATOM 522 C CA . ASN A 1 72 ? 3.335 14.034 15.613 1.00 97.31 72 ASN A CA 1
ATOM 523 C C . ASN A 1 72 ? 3.893 13.146 14.481 1.00 97.31 72 ASN A C 1
ATOM 525 O O . ASN A 1 72 ? 4.531 12.119 14.723 1.00 97.31 72 ASN A O 1
ATOM 529 N N . THR A 1 73 ? 3.569 13.505 13.241 1.00 97.06 73 THR A N 1
ATOM 530 C CA . THR A 1 73 ? 4.040 12.843 12.016 1.00 97.06 73 THR A CA 1
ATOM 531 C C . THR A 1 73 ? 4.813 13.833 11.152 1.00 97.06 73 THR A C 1
ATOM 533 O O . THR A 1 73 ? 4.703 15.044 11.342 1.00 97.06 73 THR A O 1
ATOM 536 N N . ASP A 1 74 ? 5.588 13.327 10.201 1.00 97.06 74 ASP A N 1
ATOM 537 C CA . ASP A 1 74 ? 6.318 14.127 9.228 1.00 97.06 74 ASP A CA 1
ATOM 538 C C . ASP A 1 74 ? 5.342 14.978 8.385 1.00 97.06 74 ASP A C 1
ATOM 540 O O . ASP A 1 74 ? 4.449 14.429 7.718 1.00 97.06 74 ASP A O 1
ATOM 544 N N . PRO A 1 75 ? 5.493 16.318 8.403 1.00 96.75 75 PRO A N 1
ATOM 545 C CA . PRO A 1 75 ? 4.608 17.233 7.694 1.00 96.75 75 PRO A CA 1
ATOM 546 C C . PRO A 1 75 ? 4.660 17.092 6.170 1.00 96.75 75 PRO A C 1
ATOM 548 O O . PRO A 1 75 ? 3.736 17.561 5.503 1.00 96.75 75 PRO A O 1
ATOM 551 N N . ALA A 1 76 ? 5.669 16.408 5.614 1.00 94.00 76 ALA A N 1
ATOM 552 C CA . ALA A 1 76 ? 5.753 16.111 4.186 1.00 94.00 76 ALA A CA 1
ATOM 553 C C . ALA A 1 76 ? 4.552 15.307 3.657 1.00 94.00 76 ALA A C 1
ATOM 555 O O . ALA A 1 76 ? 4.233 15.375 2.470 1.00 94.00 76 ALA A O 1
ATOM 556 N N . TYR A 1 77 ? 3.861 14.571 4.533 1.00 93.19 77 TYR A N 1
ATOM 557 C CA . TYR A 1 77 ? 2.702 13.744 4.177 1.00 93.19 77 TYR A CA 1
ATOM 558 C C . TYR A 1 77 ? 1.357 14.369 4.569 1.00 93.19 77 TYR A C 1
ATOM 560 O O . TYR A 1 77 ? 0.304 13.747 4.407 1.00 93.19 77 TYR A O 1
ATOM 568 N N . TRP A 1 78 ? 1.346 15.590 5.110 1.00 94.12 78 TRP A N 1
ATOM 569 C CA . TRP A 1 78 ? 0.105 16.225 5.543 1.00 94.12 78 TRP A CA 1
ATOM 570 C C . TRP A 1 78 ? -0.694 16.743 4.355 1.00 94.12 78 TRP A C 1
ATOM 572 O O . TRP A 1 78 ? -0.202 17.508 3.534 1.00 94.12 78 TRP A O 1
ATOM 582 N N . VAL A 1 79 ? -1.972 16.366 4.306 1.00 89.94 79 VAL A N 1
ATOM 583 C CA . VAL A 1 79 ? -2.913 16.804 3.260 1.00 89.94 79 VAL A CA 1
ATOM 584 C C . VAL A 1 79 ? -4.191 17.430 3.825 1.00 89.94 79 VAL A C 1
ATOM 586 O O . VAL A 1 79 ? -4.992 17.974 3.074 1.00 89.94 79 VAL A O 1
ATOM 589 N N . ASN A 1 80 ? -4.388 17.393 5.150 1.00 90.00 80 ASN A N 1
ATOM 590 C CA . ASN A 1 80 ? -5.631 17.810 5.811 1.00 90.00 80 ASN A CA 1
ATOM 591 C C . ASN A 1 80 ? -5.390 18.688 7.063 1.00 90.00 80 ASN A C 1
ATOM 593 O O . ASN A 1 80 ? -5.594 18.218 8.194 1.00 90.00 80 ASN A O 1
ATOM 597 N N . PRO A 1 81 ? -5.015 19.969 6.880 1.00 93.69 81 PRO A N 1
ATOM 598 C CA . PRO A 1 81 ? -4.514 20.577 5.637 1.00 93.69 81 PRO A CA 1
ATOM 599 C C . PRO A 1 81 ? -3.011 20.287 5.419 1.00 93.69 81 PRO A C 1
ATOM 601 O O . PRO A 1 81 ? -2.337 19.899 6.374 1.00 93.69 81 PRO A O 1
ATOM 604 N N . PRO A 1 82 ? -2.466 20.479 4.201 1.00 92.69 82 PRO A N 1
ATOM 605 C CA . PRO A 1 82 ? -1.019 20.554 4.008 1.00 92.69 82 PRO A CA 1
ATOM 606 C C . PRO A 1 82 ? -0.443 21.841 4.619 1.00 92.69 82 PRO A C 1
ATOM 608 O O . PRO A 1 82 ? -1.173 22.806 4.867 1.00 92.69 82 PRO A O 1
ATOM 611 N N . VAL A 1 83 ? 0.877 21.873 4.817 1.00 95.75 83 VAL A N 1
ATOM 612 C CA . VAL A 1 83 ? 1.633 23.059 5.263 1.00 95.75 83 VAL A CA 1
ATOM 613 C C . VAL A 1 83 ? 2.800 23.352 4.310 1.00 95.75 83 VAL A C 1
ATOM 615 O O . VAL A 1 83 ? 3.303 22.415 3.687 1.00 95.75 83 VAL A O 1
ATOM 618 N N . PRO A 1 84 ? 3.248 24.618 4.180 1.00 97.50 84 PRO A N 1
ATOM 619 C CA . PRO A 1 84 ? 4.363 24.972 3.300 1.00 97.50 84 PRO A CA 1
ATOM 620 C C . PRO A 1 84 ? 5.637 24.163 3.585 1.00 97.50 84 PRO A C 1
ATOM 622 O O . PRO A 1 84 ? 6.047 24.050 4.739 1.00 97.50 84 PRO A O 1
ATOM 625 N N . GLU A 1 85 ? 6.305 23.678 2.532 1.00 95.69 85 GLU A N 1
ATOM 626 C CA . GLU A 1 85 ? 7.536 22.869 2.630 1.00 95.69 85 GLU A CA 1
ATOM 627 C C . GLU A 1 85 ? 8.657 23.567 3.410 1.00 95.69 85 GLU A C 1
ATOM 629 O O . GLU A 1 85 ? 9.349 22.951 4.218 1.00 95.69 85 GLU A O 1
ATOM 634 N N . ALA A 1 86 ? 8.765 24.892 3.275 1.00 97.81 86 ALA A N 1
ATOM 635 C CA . ALA A 1 86 ? 9.725 25.700 4.024 1.00 97.81 86 ALA A CA 1
ATOM 636 C C . ALA A 1 86 ? 9.556 25.614 5.557 1.00 97.81 86 ALA A C 1
ATOM 638 O O . ALA A 1 86 ? 10.473 25.978 6.291 1.00 97.81 86 ALA A O 1
ATOM 639 N N . TRP A 1 87 ? 8.396 25.169 6.057 1.00 98.12 87 TRP A N 1
ATOM 640 C CA . TRP A 1 87 ? 8.132 25.026 7.492 1.00 98.12 87 TRP A CA 1
ATOM 641 C C . TRP A 1 87 ? 8.482 23.638 8.027 1.00 98.12 87 TRP A C 1
ATOM 643 O O . TRP A 1 87 ? 8.621 23.493 9.241 1.00 98.12 87 TRP A O 1
ATOM 653 N N . TRP A 1 88 ? 8.648 22.628 7.164 1.00 97.56 88 TRP A N 1
ATOM 654 C CA . TRP A 1 88 ? 8.858 21.244 7.595 1.00 97.56 88 TRP A CA 1
ATOM 655 C C . TRP A 1 88 ? 10.054 21.088 8.545 1.00 97.56 88 TRP A C 1
ATOM 657 O O . TRP A 1 88 ? 9.857 20.502 9.608 1.00 97.56 88 TRP A O 1
ATOM 667 N N . PRO A 1 89 ? 11.245 21.676 8.290 1.00 98.00 89 PRO A N 1
ATOM 668 C CA . PRO A 1 89 ? 12.373 21.541 9.215 1.00 98.00 89 PRO A CA 1
ATOM 669 C C . PRO A 1 89 ? 12.084 22.104 10.612 1.00 98.00 89 PRO A C 1
ATOM 671 O O . PRO A 1 89 ? 12.455 21.489 11.607 1.00 98.00 89 PRO A O 1
ATOM 674 N N . ALA A 1 90 ? 11.388 23.245 10.692 1.00 98.00 90 ALA A N 1
ATOM 675 C CA . ALA A 1 90 ? 11.024 23.868 11.964 1.00 98.00 90 ALA A CA 1
ATOM 676 C C . ALA A 1 90 ? 9.952 23.058 12.709 1.00 98.00 90 ALA A C 1
ATOM 678 O O . ALA A 1 90 ? 10.019 22.899 13.923 1.00 98.00 90 ALA A O 1
ATOM 679 N N . ILE A 1 91 ? 8.981 22.490 11.989 1.00 97.88 91 ILE A N 1
ATOM 680 C CA . ILE A 1 91 ? 7.991 21.579 12.578 1.00 97.88 91 ILE A CA 1
ATOM 681 C C . ILE A 1 91 ? 8.704 20.348 13.150 1.00 97.88 91 ILE A C 1
ATOM 683 O O . ILE A 1 91 ? 8.496 20.005 14.315 1.00 97.88 91 ILE A O 1
ATOM 687 N N . CYS A 1 92 ? 9.600 19.727 12.380 1.00 97.06 92 CYS A N 1
ATOM 688 C CA . CYS A 1 92 ? 10.367 18.566 12.822 1.00 97.06 92 CYS A CA 1
ATOM 689 C C . CYS A 1 92 ? 11.348 18.880 13.962 1.00 97.06 92 CYS A C 1
ATOM 691 O O . CYS A 1 92 ? 11.723 17.953 14.676 1.00 97.06 92 CYS A O 1
ATOM 693 N N . SER A 1 93 ? 11.772 20.133 14.178 1.00 96.75 93 SER A N 1
ATOM 694 C CA . SER A 1 93 ? 12.635 20.514 15.310 1.00 96.75 93 SER A CA 1
ATOM 695 C C . SER A 1 93 ? 11.852 20.894 16.569 1.00 96.75 93 SER A C 1
ATOM 697 O O . SER A 1 93 ? 12.269 20.539 17.669 1.00 96.75 93 SER A O 1
ATOM 699 N N . GLU A 1 94 ? 10.709 21.566 16.419 1.00 96.94 94 GLU A N 1
ATOM 700 C CA . GLU A 1 94 ? 9.955 22.156 17.535 1.00 96.94 94 GLU A CA 1
ATOM 701 C C . GLU A 1 94 ? 8.785 21.291 18.024 1.00 96.94 94 GLU A C 1
ATOM 703 O O . GLU A 1 94 ? 8.293 21.507 19.133 1.00 96.94 94 GLU A O 1
ATOM 708 N N . THR A 1 95 ? 8.320 20.311 17.236 1.00 96.88 95 THR A N 1
ATOM 709 C CA . THR A 1 95 ? 7.224 19.424 17.667 1.00 96.88 95 THR A CA 1
ATOM 710 C C . THR A 1 95 ? 7.608 18.737 18.984 1.00 96.88 95 THR A C 1
ATOM 712 O O . THR A 1 95 ? 8.667 18.086 19.033 1.00 96.88 95 THR A O 1
ATOM 715 N N . PRO A 1 96 ? 6.790 18.880 20.051 1.00 96.94 96 PRO A N 1
ATOM 716 C CA . PRO A 1 96 ? 7.060 18.251 21.334 1.00 96.94 96 PRO A CA 1
ATOM 717 C C . PRO A 1 96 ? 7.078 16.725 21.213 1.00 96.94 96 PRO A C 1
ATOM 719 O O . PRO A 1 96 ? 6.271 16.167 20.465 1.00 96.94 96 PRO A O 1
ATOM 722 N N . PRO A 1 97 ? 7.945 16.039 21.971 1.00 97.50 97 PRO A N 1
ATOM 723 C CA . PRO A 1 97 ? 7.974 14.588 21.974 1.00 97.50 97 PRO A CA 1
ATOM 724 C C . PRO A 1 97 ? 6.655 14.012 22.493 1.00 97.50 97 PRO A C 1
ATOM 726 O O . PRO A 1 97 ? 5.993 14.604 23.353 1.00 97.50 97 PRO A O 1
ATOM 729 N N . PHE A 1 98 ? 6.278 12.846 21.969 1.00 98.00 98 PHE A N 1
ATOM 730 C CA . PHE A 1 98 ? 5.114 12.117 22.455 1.00 98.00 98 PHE A CA 1
ATOM 731 C C . PHE A 1 98 ? 5.234 11.825 23.955 1.00 98.00 98 PHE A C 1
ATOM 733 O O . PHE A 1 98 ? 6.259 11.350 24.439 1.00 98.00 98 PHE A O 1
ATOM 740 N N . ASP A 1 99 ? 4.157 12.099 24.683 1.00 96.31 99 ASP A N 1
ATOM 741 C CA . ASP A 1 99 ? 4.051 11.946 26.126 1.00 96.31 99 ASP A CA 1
ATOM 742 C C . ASP A 1 99 ? 2.719 11.258 26.445 1.00 96.31 99 ASP A C 1
ATOM 744 O O . ASP A 1 99 ? 1.645 11.688 26.004 1.00 96.31 99 ASP A O 1
ATOM 748 N N . LEU A 1 100 ? 2.793 10.173 27.220 1.00 95.31 100 LEU A N 1
ATOM 749 C CA . LEU A 1 100 ? 1.648 9.316 27.530 1.00 95.31 100 LEU A CA 1
ATOM 750 C C . LEU A 1 100 ? 0.495 10.092 28.184 1.00 95.31 100 LEU A C 1
ATOM 752 O O . LEU A 1 100 ? -0.674 9.815 27.895 1.00 95.31 100 LEU A O 1
ATOM 756 N N . GLU A 1 101 ? 0.821 11.074 29.026 1.00 94.69 101 GLU A N 1
ATOM 757 C CA . GLU A 1 101 ? -0.129 11.854 29.816 1.00 94.69 101 GLU A CA 1
ATOM 758 C C . GLU A 1 101 ? -0.541 13.156 29.126 1.00 94.69 101 GLU A C 1
ATOM 760 O O . GLU A 1 101 ? -1.676 13.614 29.288 1.00 94.69 101 GLU A O 1
ATOM 765 N N . LYS A 1 102 ? 0.351 13.780 28.354 1.00 95.56 102 LYS A N 1
ATOM 766 C CA . LYS A 1 102 ? 0.118 15.129 27.816 1.00 95.56 102 LYS A CA 1
ATOM 767 C C . LYS A 1 102 ? -0.375 15.129 26.379 1.00 95.56 102 LYS A C 1
ATOM 769 O O . LYS A 1 102 ? -1.234 15.952 26.065 1.00 95.56 102 LYS A O 1
ATOM 774 N N . SER A 1 103 ? 0.125 14.238 25.519 1.00 97.50 103 SER A N 1
ATOM 775 C CA . SER A 1 103 ? -0.163 14.295 24.082 1.00 97.50 103 SER A CA 1
ATOM 776 C C . SER A 1 103 ? -1.659 14.078 23.809 1.00 97.50 103 SER A C 1
ATOM 778 O O . SER A 1 103 ? -2.175 12.993 24.099 1.00 97.50 103 SER A O 1
ATOM 780 N N . PRO A 1 104 ? -2.381 15.073 23.260 1.00 97.25 104 PRO A N 1
ATOM 781 C CA . PRO A 1 104 ? -3.800 14.931 22.950 1.00 97.25 104 PRO A CA 1
ATOM 782 C C . PRO A 1 104 ? -4.001 13.981 21.770 1.00 97.25 104 PRO A C 1
ATOM 784 O O . PRO A 1 104 ? -3.133 13.855 20.911 1.00 97.25 104 PRO A O 1
ATOM 787 N N . THR A 1 105 ? -5.150 13.320 21.695 1.00 97.88 105 THR A N 1
ATOM 788 C CA . THR A 1 105 ? -5.515 12.553 20.501 1.00 97.88 105 THR A CA 1
ATOM 789 C C . THR A 1 105 ? -5.985 13.471 19.373 1.00 97.88 105 THR A C 1
ATOM 791 O O . THR A 1 105 ? -6.537 14.549 19.604 1.00 97.88 105 THR A O 1
ATOM 794 N N . ARG A 1 106 ? -5.820 13.020 18.126 1.00 95.88 106 ARG A N 1
ATOM 795 C CA . ARG A 1 106 ? -6.292 13.718 16.924 1.00 95.88 106 ARG A CA 1
ATOM 796 C C . ARG A 1 106 ? -7.305 12.850 16.188 1.00 95.88 106 ARG A C 1
ATOM 798 O O . ARG A 1 106 ? -7.011 11.720 15.822 1.00 95.88 106 ARG A O 1
ATOM 805 N N . GLY A 1 107 ? -8.512 13.370 15.968 1.00 93.62 107 GLY A N 1
ATOM 806 C CA . GLY A 1 107 ? -9.555 12.674 15.199 1.00 93.62 107 GLY A CA 1
ATOM 807 C C . GLY A 1 107 ? -10.230 11.484 15.901 1.00 93.62 107 GLY A C 1
ATOM 808 O O . GLY A 1 107 ? -11.116 10.880 15.310 1.00 93.62 107 GLY A O 1
ATOM 809 N N . MET A 1 108 ? -9.875 11.167 17.153 1.00 97.38 108 MET A N 1
ATOM 810 C CA . MET A 1 108 ? -10.422 10.009 17.888 1.00 97.38 108 MET A CA 1
ATOM 811 C C . MET A 1 108 ? -11.773 10.285 18.573 1.00 97.38 108 MET A C 1
ATOM 813 O O . MET A 1 108 ? -12.554 9.370 18.827 1.00 97.38 108 MET A O 1
ATOM 817 N N . GLY A 1 109 ? -12.085 11.558 18.835 1.00 97.00 109 GLY A N 1
ATOM 818 C CA . GLY A 1 109 ? -13.376 11.999 19.367 1.00 97.00 109 GLY A CA 1
ATOM 819 C C . GLY A 1 109 ? -13.422 12.188 20.888 1.00 97.00 109 GLY A C 1
ATOM 820 O O . GLY A 1 109 ? -12.549 11.759 21.638 1.00 97.00 109 GLY A O 1
ATOM 821 N N . ALA A 1 110 ? -14.483 12.855 21.355 1.00 98.19 110 ALA A N 1
ATOM 822 C CA . ALA A 1 110 ? -14.606 13.307 22.746 1.00 98.19 110 ALA A CA 1
ATOM 823 C C . ALA A 1 110 ? -14.689 12.168 23.778 1.00 98.19 110 ALA A C 1
ATOM 825 O O . ALA A 1 110 ? -14.311 12.364 24.929 1.00 98.19 110 ALA A O 1
ATOM 826 N N . VAL A 1 111 ? -15.185 10.990 23.385 1.00 98.69 111 VAL A N 1
ATOM 827 C CA . VAL A 1 111 ? -15.249 9.812 24.267 1.00 98.69 111 VAL A CA 1
ATOM 828 C C . VAL A 1 111 ? -13.848 9.293 24.576 1.00 98.69 111 VAL A C 1
ATOM 830 O O . VAL A 1 111 ? -13.567 9.007 25.734 1.00 98.69 111 VAL A O 1
ATOM 833 N N . VAL A 1 112 ? -12.962 9.246 23.576 1.00 98.62 112 VAL A N 1
ATOM 834 C CA . VAL A 1 112 ? -11.568 8.811 23.746 1.00 98.62 112 VAL A CA 1
ATOM 835 C C . VAL A 1 112 ? -10.791 9.810 24.601 1.00 98.62 112 VAL A C 1
ATOM 837 O O . VAL A 1 112 ? -10.146 9.403 25.564 1.00 98.62 112 VAL A O 1
ATOM 840 N N . GLU A 1 113 ? -10.909 11.114 24.315 1.00 98.31 113 GLU A N 1
ATOM 841 C CA . GLU A 1 113 ? -10.281 12.147 25.154 1.00 98.31 113 GLU A CA 1
ATOM 842 C C . GLU A 1 113 ? -10.780 12.082 26.597 1.00 98.31 113 GLU A C 1
ATOM 844 O O . GLU A 1 113 ? -9.979 12.146 27.514 1.00 98.31 113 GLU A O 1
ATOM 849 N N . CYS A 1 114 ? -12.082 11.890 26.820 1.00 98.62 114 CYS A N 1
ATOM 850 C CA . CYS A 1 114 ? -12.614 11.731 28.170 1.00 98.62 114 CYS A CA 1
ATOM 851 C C . CYS A 1 114 ? -12.065 10.471 28.854 1.00 98.62 114 CYS A C 1
ATOM 853 O O . CYS A 1 114 ? -11.645 10.539 30.006 1.00 98.62 114 CYS A O 1
ATOM 855 N N . PHE A 1 115 ? -12.042 9.337 28.146 1.00 98.75 115 PHE A N 1
ATOM 856 C CA . PHE A 1 115 ? -11.548 8.066 28.667 1.00 98.75 115 PHE A CA 1
ATOM 857 C C . PHE A 1 115 ? -10.075 8.148 29.069 1.00 98.75 115 PHE A C 1
ATOM 859 O O . PHE A 1 115 ? -9.724 7.631 30.121 1.00 98.75 115 PHE A O 1
ATOM 866 N N . ARG A 1 116 ? -9.217 8.849 28.315 1.00 98.06 116 ARG A N 1
ATOM 867 C CA . ARG A 1 116 ? -7.774 8.921 28.614 1.00 98.06 116 ARG A CA 1
ATOM 868 C C . ARG A 1 116 ? -7.447 9.488 29.999 1.00 98.06 116 ARG A C 1
ATOM 870 O O . ARG A 1 116 ? -6.373 9.213 30.519 1.00 98.06 116 ARG A O 1
ATOM 877 N N . HIS A 1 117 ? -8.349 10.280 30.582 1.00 97.56 117 HIS A N 1
ATOM 878 C CA . HIS A 1 117 ? -8.182 10.883 31.908 1.00 97.56 117 HIS A CA 1
ATOM 879 C C . HIS A 1 117 ? -8.803 10.060 33.044 1.00 97.56 117 HIS A C 1
ATOM 881 O O . HIS A 1 117 ? -8.768 10.499 34.194 1.00 97.56 117 HIS A O 1
ATOM 887 N N . TYR A 1 118 ? -9.385 8.887 32.766 1.00 98.31 118 TYR A N 1
ATOM 888 C CA . TYR A 1 118 ? -9.952 8.047 33.823 1.00 98.31 118 TYR A CA 1
ATOM 889 C C . TYR A 1 118 ? -8.843 7.426 34.683 1.00 98.31 118 TYR A C 1
ATOM 891 O O . TYR A 1 118 ? -7.854 6.920 34.143 1.00 98.31 118 TYR A O 1
ATOM 899 N N . PRO A 1 119 ? -9.007 7.390 36.019 1.00 97.88 119 PRO A N 1
ATOM 900 C CA . PRO A 1 119 ? -8.039 6.758 36.904 1.00 97.88 119 PRO A CA 1
ATOM 901 C C . PRO A 1 119 ? -7.758 5.302 36.514 1.00 97.88 119 PRO A C 1
ATOM 903 O O . PRO A 1 119 ? -8.676 4.497 36.360 1.00 97.88 119 PRO A O 1
ATOM 906 N N . GLY A 1 120 ? -6.476 4.963 36.383 1.00 97.38 120 GLY A N 1
ATOM 907 C CA . GLY A 1 120 ? -6.019 3.614 36.044 1.00 97.38 120 GLY A CA 1
ATOM 908 C C . GLY A 1 120 ? -6.010 3.285 34.550 1.00 97.38 120 GLY A C 1
ATOM 909 O O . GLY A 1 120 ? -5.544 2.202 34.191 1.00 97.38 120 GLY A O 1
ATOM 910 N N . VAL A 1 121 ? -6.480 4.184 33.676 1.00 98.62 121 VAL A N 1
ATOM 911 C CA . VAL A 1 121 ? -6.293 4.022 32.229 1.00 98.62 121 VAL A CA 1
ATOM 912 C C . VAL A 1 121 ? -4.805 4.074 31.912 1.00 98.62 121 VAL A C 1
ATOM 914 O O . VAL A 1 121 ? -4.079 4.951 32.374 1.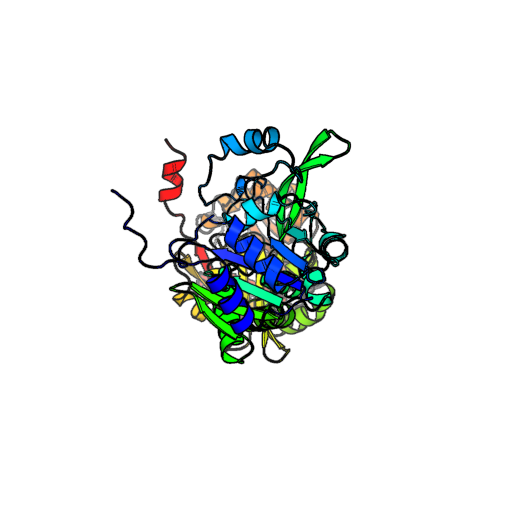00 98.62 121 VAL A O 1
ATOM 917 N N . ARG A 1 122 ? -4.353 3.114 31.110 1.00 98.56 122 ARG A N 1
ATOM 918 C CA . ARG A 1 122 ? -2.982 3.031 30.605 1.00 98.56 122 ARG A CA 1
ATOM 919 C C . ARG A 1 122 ? -2.962 3.368 29.123 1.00 98.56 122 ARG A C 1
ATOM 921 O O . ARG A 1 122 ? -3.953 3.134 28.435 1.00 98.56 122 ARG A O 1
ATOM 928 N N . ARG A 1 123 ? -1.824 3.860 28.630 1.00 98.56 123 ARG A N 1
ATOM 929 C CA . ARG A 1 123 ? -1.580 4.152 27.213 1.00 98.56 123 ARG A CA 1
ATOM 930 C C . ARG A 1 123 ? -0.324 3.428 26.729 1.00 98.56 123 ARG A C 1
ATOM 932 O O . ARG A 1 123 ? 0.655 3.371 27.466 1.00 98.56 123 ARG A O 1
ATOM 939 N N . SER A 1 124 ? -0.346 2.871 25.520 1.00 98.38 124 SER A N 1
ATOM 940 C CA . SER A 1 124 ? 0.856 2.308 24.880 1.00 98.38 124 SER A CA 1
ATOM 941 C C . SER A 1 124 ? 1.783 3.409 24.346 1.00 98.38 124 SER A C 1
ATOM 943 O O . SER A 1 124 ? 1.299 4.480 23.986 1.00 98.38 124 SER A O 1
ATOM 945 N N . ASN A 1 125 ? 3.073 3.116 24.173 1.00 95.62 125 ASN A N 1
ATOM 946 C CA . ASN A 1 125 ? 4.104 4.126 23.899 1.00 95.62 125 ASN A CA 1
ATOM 947 C C . ASN A 1 125 ? 4.371 4.471 22.415 1.00 95.62 125 ASN A C 1
ATOM 949 O O . ASN A 1 125 ? 5.396 5.067 22.105 1.00 95.62 125 ASN A O 1
ATOM 953 N N . HIS A 1 126 ? 3.485 4.113 21.481 1.00 97.69 126 HIS A N 1
ATOM 954 C CA . HIS A 1 126 ? 3.685 4.475 20.072 1.00 97.69 126 HIS A CA 1
ATOM 955 C C . HIS A 1 126 ? 3.402 5.970 19.835 1.00 97.69 126 HIS A C 1
ATOM 957 O O . HIS A 1 126 ? 2.306 6.424 20.177 1.00 97.69 126 HIS A O 1
ATOM 963 N N . PRO A 1 127 ? 4.306 6.733 19.186 1.00 97.50 127 PRO A N 1
ATOM 964 C CA . PRO A 1 127 ? 4.207 8.194 19.107 1.00 97.50 127 PRO A CA 1
ATOM 965 C C . PRO A 1 127 ? 3.019 8.734 18.305 1.00 97.50 127 PRO A C 1
ATOM 967 O O . PRO A 1 127 ? 2.636 9.892 18.478 1.00 97.50 127 PRO A O 1
ATOM 970 N N . THR A 1 128 ? 2.449 7.907 17.427 1.00 97.44 128 THR A N 1
ATOM 971 C CA . THR A 1 128 ? 1.378 8.269 16.480 1.00 97.44 128 THR A CA 1
ATOM 972 C C . THR A 1 128 ? 0.144 7.356 16.535 1.00 97.44 128 THR A C 1
ATOM 974 O O . THR A 1 128 ? -0.960 7.831 16.277 1.00 97.44 128 THR A O 1
ATOM 977 N N . LEU A 1 129 ? 0.285 6.077 16.906 1.00 97.81 129 LEU A N 1
ATOM 978 C CA . LEU A 1 129 ? -0.755 5.039 16.787 1.00 97.81 129 LEU A CA 1
ATOM 979 C C . LEU A 1 129 ? -1.159 4.427 18.138 1.00 97.81 129 LEU A C 1
ATOM 981 O O . LEU A 1 129 ? -1.723 3.342 18.193 1.00 97.81 129 LEU A O 1
ATOM 985 N N . SER A 1 130 ? -0.878 5.112 19.252 1.00 98.56 130 SER A N 1
ATOM 986 C CA . SER A 1 130 ? -1.111 4.572 20.600 1.00 98.56 130 SER A CA 1
ATOM 987 C C . SER A 1 130 ? -2.560 4.133 20.877 1.00 98.56 130 SER A C 1
ATOM 989 O O . SER A 1 130 ? -3.504 4.666 20.299 1.00 98.56 130 SER A O 1
ATOM 991 N N . PHE A 1 131 ? -2.736 3.222 21.838 1.00 98.88 131 PHE A N 1
ATOM 992 C CA . PHE A 1 131 ? -4.021 2.757 22.368 1.00 98.88 131 PHE A CA 1
ATOM 993 C C . PHE A 1 131 ? -4.135 3.043 23.866 1.00 98.88 131 PHE A C 1
ATOM 995 O O . PHE A 1 131 ? -3.129 3.064 24.577 1.00 98.88 131 PHE A O 1
ATOM 1002 N N . LEU A 1 132 ? -5.369 3.215 24.339 1.00 98.88 132 LEU A N 1
ATOM 1003 C CA . LEU A 1 132 ? -5.746 3.318 25.747 1.00 98.88 132 LEU A CA 1
ATOM 1004 C C . LEU A 1 132 ? -6.438 2.034 26.193 1.00 98.88 132 LEU A C 1
ATOM 1006 O O . LEU A 1 132 ? -7.257 1.504 25.444 1.00 98.88 132 LEU A O 1
ATOM 1010 N N . ALA A 1 133 ? -6.179 1.575 27.416 1.00 98.88 133 ALA A N 1
ATOM 1011 C CA . ALA A 1 133 ? -6.882 0.432 27.991 1.00 98.88 133 ALA A CA 1
ATOM 1012 C C . ALA A 1 133 ? -7.119 0.569 29.502 1.00 98.88 133 ALA A C 1
ATOM 1014 O O . ALA A 1 133 ? -6.266 1.071 30.237 1.00 98.88 133 ALA A O 1
ATOM 1015 N N . LEU A 1 134 ? -8.263 0.061 29.967 1.00 98.88 134 LEU A N 1
ATOM 1016 C CA . LEU A 1 134 ? -8.626 -0.062 31.383 1.00 98.88 134 LEU A CA 1
ATOM 1017 C C . LEU A 1 134 ? -9.291 -1.411 31.641 1.00 98.88 134 LEU A C 1
ATOM 1019 O O . LEU A 1 134 ? -10.268 -1.748 30.979 1.00 98.88 134 LEU A O 1
ATOM 1023 N N . GLY A 1 135 ? -8.790 -2.151 32.628 1.00 98.62 135 GLY A N 1
ATOM 1024 C CA . GLY A 1 135 ? -9.322 -3.452 33.037 1.00 98.62 135 GLY A CA 1
ATOM 1025 C C . GLY A 1 135 ? -8.236 -4.522 33.188 1.00 98.62 135 GLY A C 1
ATOM 1026 O O . GLY A 1 135 ? -7.053 -4.227 32.992 1.00 98.62 135 GLY A O 1
ATOM 1027 N N . PRO A 1 136 ? -8.610 -5.768 33.534 1.00 98.44 136 PRO A N 1
ATOM 1028 C CA . PRO A 1 136 ? -7.658 -6.835 33.855 1.00 98.44 136 PRO A CA 1
ATOM 1029 C C . PRO A 1 136 ? -6.669 -7.173 32.732 1.00 98.44 136 PRO A C 1
ATOM 1031 O O . PRO A 1 136 ? -5.530 -7.532 33.018 1.00 98.44 136 PRO A O 1
ATOM 1034 N N . SER A 1 137 ? -7.069 -7.024 31.466 1.00 98.56 137 SER A N 1
ATOM 1035 C CA . SER A 1 137 ? -6.225 -7.337 30.303 1.00 98.56 137 SER A CA 1
ATOM 1036 C C . SER A 1 137 ? -5.460 -6.126 29.760 1.00 98.56 137 SER A C 1
ATOM 1038 O O . SER A 1 137 ? -4.712 -6.270 28.798 1.00 98.56 137 SER A O 1
ATOM 1040 N N . ALA A 1 138 ? -5.600 -4.936 30.362 1.00 98.56 138 ALA A N 1
ATOM 1041 C CA . ALA A 1 138 ? -4.966 -3.711 29.863 1.00 98.56 138 ALA A CA 1
ATOM 1042 C C . ALA A 1 138 ? -3.436 -3.825 29.769 1.00 98.56 138 ALA A C 1
ATOM 1044 O O . ALA A 1 138 ? -2.841 -3.310 28.829 1.00 98.56 138 ALA A O 1
ATOM 1045 N N . GLY A 1 139 ? -2.805 -4.524 30.721 1.00 98.00 139 GLY A N 1
ATOM 1046 C CA . GLY A 1 139 ? -1.368 -4.793 30.675 1.00 98.00 139 GLY A CA 1
ATOM 1047 C C . GLY A 1 139 ? -0.977 -5.603 29.443 1.00 98.00 139 GLY A C 1
ATOM 1048 O O . GLY A 1 139 ? -0.126 -5.160 28.690 1.00 98.00 139 GLY A O 1
ATOM 1049 N N . GLN A 1 140 ? -1.660 -6.721 29.201 1.00 97.94 140 GLN A N 1
ATOM 1050 C CA . GLN A 1 140 ? -1.370 -7.624 28.085 1.00 97.94 140 GLN A CA 1
ATOM 1051 C C . GLN A 1 140 ? -1.667 -7.003 26.711 1.00 97.94 140 GLN A C 1
ATOM 1053 O O . GLN A 1 140 ? -0.977 -7.291 25.741 1.00 97.94 140 GLN A O 1
ATOM 1058 N N . VAL A 1 141 ? -2.688 -6.144 26.614 1.00 98.44 141 VAL A N 1
ATOM 1059 C CA . VAL A 1 141 ? -3.032 -5.445 25.363 1.00 98.44 141 VAL A CA 1
ATOM 1060 C C . VAL A 1 141 ? -1.979 -4.399 24.986 1.00 98.44 141 VAL A C 1
ATOM 1062 O O . VAL A 1 141 ? -1.742 -4.183 23.803 1.00 98.44 141 VAL A O 1
ATOM 1065 N N . LEU A 1 142 ? -1.377 -3.728 25.972 1.00 98.12 142 LEU A N 1
ATOM 1066 C CA . LEU A 1 142 ? -0.493 -2.575 25.751 1.00 98.12 142 LEU A CA 1
ATOM 1067 C C . LEU A 1 142 ? 0.994 -2.873 25.987 1.00 98.12 142 LEU A C 1
ATOM 1069 O O . LEU A 1 142 ? 1.804 -1.959 25.857 1.00 98.12 142 LEU A O 1
ATOM 1073 N N . GLU A 1 143 ? 1.338 -4.100 26.387 1.00 92.12 143 GLU A N 1
ATOM 1074 C CA . GLU A 1 143 ? 2.696 -4.503 26.775 1.00 92.12 143 GLU A CA 1
ATOM 1075 C C . GLU A 1 143 ? 3.713 -4.225 25.671 1.00 92.12 143 GLU A C 1
ATOM 1077 O O . GLU A 1 143 ? 4.761 -3.636 25.931 1.00 92.12 143 GLU A O 1
ATOM 1082 N N . GLN A 1 144 ? 3.368 -4.602 24.442 1.00 93.06 144 GLN A N 1
ATOM 1083 C CA . GLN A 1 144 ? 4.209 -4.430 23.273 1.00 93.06 144 GLN A CA 1
ATOM 1084 C C . GLN A 1 144 ? 3.519 -3.524 22.258 1.00 93.06 144 GLN A C 1
ATOM 1086 O O . GLN A 1 144 ? 2.340 -3.696 21.942 1.00 93.06 144 GLN A O 1
ATOM 1091 N N . HIS A 1 145 ? 4.267 -2.540 21.767 1.00 96.75 145 HIS A N 1
ATOM 1092 C CA . HIS A 1 145 ? 3.831 -1.682 20.680 1.00 96.75 145 HIS A CA 1
ATOM 1093 C C . HIS A 1 145 ? 5.059 -1.230 19.890 1.00 96.75 145 HIS A C 1
ATOM 1095 O O . HIS A 1 145 ? 5.688 -0.225 20.221 1.00 96.75 145 HIS A O 1
ATOM 1101 N N . ASP A 1 146 ? 5.425 -2.040 18.901 1.00 94.12 146 ASP A N 1
ATOM 1102 C CA . ASP A 1 146 ? 6.574 -1.787 18.034 1.00 94.12 146 ASP A CA 1
ATOM 1103 C C . ASP A 1 146 ? 6.372 -0.526 17.177 1.00 94.12 146 ASP A C 1
ATOM 1105 O O . ASP A 1 146 ? 5.251 -0.219 16.777 1.00 94.12 146 ASP A O 1
ATOM 1109 N N . LEU A 1 147 ? 7.453 0.208 16.910 1.00 93.62 147 LEU A N 1
ATOM 1110 C CA . LEU A 1 147 ? 7.416 1.460 16.151 1.00 93.62 147 LEU A CA 1
ATOM 1111 C C . LEU A 1 147 ? 7.185 1.244 14.643 1.00 93.62 147 LEU A C 1
ATOM 1113 O O . LEU A 1 147 ? 6.548 2.062 13.984 1.00 93.62 147 LEU A O 1
ATOM 1117 N N . VAL A 1 148 ? 7.731 0.163 14.085 1.00 93.50 148 VAL A N 1
ATOM 1118 C CA . VAL A 1 148 ? 7.604 -0.190 12.665 1.00 93.50 148 VAL A CA 1
ATOM 1119 C C . VAL A 1 148 ? 6.307 -0.969 12.450 1.00 93.50 148 VAL A C 1
ATOM 1121 O O . VAL A 1 148 ? 5.525 -0.651 11.550 1.00 93.50 148 VAL A O 1
ATOM 1124 N N . ASP A 1 149 ? 6.032 -1.937 13.328 1.00 92.50 149 ASP A N 1
ATOM 1125 C CA . ASP A 1 149 ? 4.851 -2.808 13.288 1.00 92.50 149 ASP A CA 1
ATOM 1126 C C . ASP A 1 149 ? 3.645 -2.230 14.063 1.00 92.50 149 ASP A C 1
ATOM 1128 O O . ASP A 1 149 ? 2.916 -2.947 14.747 1.00 92.50 149 ASP A O 1
ATOM 1132 N N . GLY A 1 150 ? 3.427 -0.911 13.965 1.00 95.44 150 GLY A N 1
ATOM 1133 C CA . GLY A 1 150 ? 2.509 -0.143 14.824 1.00 95.44 150 GLY A CA 1
ATOM 1134 C C . GLY A 1 150 ? 1.027 -0.549 14.793 1.00 95.44 150 GLY A C 1
ATOM 1135 O O . GLY A 1 150 ? 0.282 -0.218 15.710 1.00 95.44 150 GLY A O 1
ATOM 1136 N N . LEU A 1 151 ? 0.569 -1.290 13.781 1.00 97.56 151 LEU A N 1
ATOM 1137 C CA . LEU A 1 151 ? -0.779 -1.888 13.748 1.00 97.56 151 LEU A CA 1
ATOM 1138 C C . LEU A 1 151 ? -0.762 -3.372 13.348 1.00 97.56 151 LEU A C 1
ATOM 1140 O O . LEU A 1 151 ? -1.822 -3.953 13.104 1.00 97.56 151 LEU A O 1
ATOM 1144 N N . GLY A 1 152 ? 0.419 -3.995 13.303 1.00 97.12 152 GLY A N 1
ATOM 1145 C CA . GLY A 1 152 ? 0.574 -5.400 12.945 1.00 97.12 152 GLY A CA 1
ATOM 1146 C C . GLY A 1 152 ? 0.559 -6.343 14.148 1.00 97.12 152 GLY A C 1
ATOM 1147 O O . GLY A 1 152 ? -0.147 -6.121 15.139 1.00 97.12 152 GLY A O 1
ATOM 1148 N N . GLU A 1 153 ? 1.306 -7.440 14.065 1.00 96.62 153 GLU A N 1
ATOM 1149 C CA . GLU A 1 153 ? 1.268 -8.530 15.051 1.00 96.62 153 GLU A CA 1
ATOM 1150 C C . GLU A 1 153 ? 1.831 -8.137 16.421 1.00 96.62 153 GLU A C 1
ATOM 1152 O O . GLU A 1 153 ? 1.341 -8.611 17.458 1.00 96.62 153 GLU A O 1
ATOM 1157 N N . GLN A 1 154 ? 2.835 -7.259 16.424 1.00 95.94 154 GLN A N 1
ATOM 1158 C CA . GLN A 1 154 ? 3.529 -6.740 17.606 1.00 95.94 154 GLN A CA 1
ATOM 1159 C C . GLN A 1 154 ? 2.904 -5.433 18.127 1.00 95.94 154 GLN A C 1
ATOM 1161 O O . GLN A 1 154 ? 3.535 -4.675 18.869 1.00 95.94 154 GLN A O 1
ATOM 1166 N N . SER A 1 155 ? 1.649 -5.176 17.750 1.00 98.00 155 SER A N 1
ATOM 1167 C CA . SER A 1 155 ? 0.846 -4.042 18.204 1.00 98.00 155 SER A CA 1
ATOM 1168 C C . SER A 1 155 ? -0.321 -4.482 19.103 1.00 98.00 155 SER A C 1
ATOM 1170 O O . SER A 1 155 ? -0.672 -5.674 19.159 1.00 98.00 155 SER A O 1
ATOM 1172 N N . PRO A 1 156 ? -1.027 -3.523 19.733 1.00 98.62 156 PRO A N 1
ATOM 1173 C CA . PRO A 1 156 ? -2.305 -3.788 20.379 1.00 98.62 156 PRO A CA 1
ATOM 1174 C C . PRO A 1 156 ? -3.338 -4.461 19.462 1.00 98.62 156 PRO A C 1
ATOM 1176 O O . PRO A 1 156 ? -4.127 -5.263 19.956 1.00 98.62 156 PRO A O 1
ATOM 1179 N N . CYS A 1 157 ? -3.336 -4.219 18.143 1.00 98.50 157 CYS A N 1
ATOM 1180 C CA . CYS A 1 157 ? -4.251 -4.899 17.216 1.00 98.50 157 CYS A CA 1
ATOM 1181 C C . CYS A 1 157 ? -4.011 -6.415 17.183 1.00 98.50 157 CYS A C 1
ATOM 1183 O O . CYS A 1 157 ? -4.963 -7.186 17.340 1.00 98.50 157 CYS A O 1
ATOM 1185 N N . GLY A 1 158 ? -2.751 -6.848 17.068 1.00 98.19 158 GLY A N 1
ATOM 1186 C CA . GLY A 1 158 ? -2.380 -8.262 17.149 1.00 98.19 158 GLY A CA 1
ATOM 1187 C C . GLY A 1 158 ? -2.746 -8.878 18.503 1.00 98.19 158 GLY A C 1
ATOM 1188 O O . GLY A 1 158 ? -3.336 -9.961 18.564 1.00 98.19 158 GLY A O 1
ATOM 1189 N N . ALA A 1 159 ? -2.480 -8.166 19.605 1.00 98.44 159 ALA A N 1
ATOM 1190 C CA . ALA A 1 159 ? -2.835 -8.625 20.949 1.00 98.44 159 ALA A CA 1
ATOM 1191 C C . ALA A 1 159 ? -4.353 -8.810 21.126 1.00 98.44 159 ALA A C 1
ATOM 1193 O O . ALA A 1 159 ? -4.793 -9.826 21.663 1.00 98.44 159 ALA A O 1
ATOM 1194 N N . LEU A 1 160 ? -5.161 -7.869 20.632 1.00 98.75 160 LEU A N 1
ATOM 1195 C CA . LEU A 1 160 ? -6.623 -7.916 20.708 1.00 98.75 160 LEU A CA 1
ATOM 1196 C C . LEU A 1 160 ? -7.218 -9.103 19.941 1.00 98.75 160 LEU A C 1
ATOM 1198 O O . LEU A 1 160 ? -8.168 -9.718 20.423 1.00 98.75 160 LEU A O 1
ATOM 1202 N N . VAL A 1 161 ? -6.649 -9.465 18.786 1.00 98.50 161 VAL A N 1
ATOM 1203 C CA . VAL A 1 161 ? -7.056 -10.676 18.056 1.00 98.50 161 VAL A CA 1
ATOM 1204 C C . VAL A 1 161 ? -6.702 -11.937 18.843 1.00 98.50 161 VAL A C 1
ATOM 1206 O O . VAL A 1 161 ? -7.557 -12.807 19.004 1.00 98.50 161 VAL A O 1
ATOM 1209 N N . ARG A 1 162 ? -5.481 -12.030 19.392 1.00 98.19 162 ARG A N 1
ATOM 1210 C CA . ARG A 1 162 ? -5.052 -13.179 20.218 1.00 98.19 162 ARG A CA 1
ATOM 1211 C C . ARG A 1 162 ? -5.904 -13.360 21.477 1.00 98.19 162 ARG A C 1
ATOM 1213 O O . ARG A 1 162 ? -6.065 -14.480 21.951 1.00 98.19 162 ARG A O 1
ATOM 1220 N N . LEU A 1 163 ? -6.442 -12.263 22.004 1.00 98.31 163 LEU A N 1
ATOM 1221 C CA . LEU A 1 163 ? -7.273 -12.223 23.206 1.00 98.31 163 LEU A CA 1
ATOM 1222 C C . LEU A 1 163 ? -8.777 -12.372 22.951 1.00 98.31 163 LEU A C 1
ATOM 1224 O O . LEU A 1 163 ? -9.558 -12.223 23.888 1.00 98.31 163 LEU A O 1
ATOM 1228 N N . ASP A 1 164 ? -9.183 -12.663 21.713 1.00 98.25 164 ASP A N 1
ATOM 1229 C CA . ASP A 1 164 ? -10.590 -12.794 21.317 1.00 98.25 164 ASP A CA 1
ATOM 1230 C C . ASP A 1 164 ? -11.445 -11.563 21.685 1.00 98.25 164 ASP A C 1
ATOM 1232 O O . ASP A 1 164 ? -12.555 -11.656 22.216 1.00 98.25 164 ASP A O 1
ATOM 1236 N N . ALA A 1 165 ? -10.904 -10.369 21.431 1.00 98.81 165 ALA A N 1
ATOM 1237 C CA . ALA A 1 165 ? -11.609 -9.125 21.700 1.00 98.81 165 ALA A CA 1
ATOM 1238 C C . ALA A 1 165 ? -12.829 -8.933 20.780 1.00 98.81 165 ALA A C 1
ATOM 1240 O O . ALA A 1 165 ? -12.890 -9.405 19.641 1.00 98.81 165 ALA A O 1
ATOM 1241 N N . SER A 1 166 ? -13.800 -8.162 21.264 1.00 98.88 166 SER A N 1
ATOM 1242 C CA . SER A 1 166 ? -14.914 -7.642 20.469 1.00 98.88 166 SER A CA 1
ATOM 1243 C C . SER A 1 166 ? -14.680 -6.178 20.104 1.00 98.88 166 SER A C 1
ATOM 1245 O O . SER A 1 166 ? -14.000 -5.449 20.824 1.00 98.88 166 SER A O 1
ATOM 1247 N N . VAL A 1 167 ? -15.276 -5.730 19.005 1.00 98.94 167 VAL A N 1
ATOM 1248 C CA . VAL A 1 167 ? -15.221 -4.350 18.520 1.00 98.94 167 VAL A CA 1
ATOM 1249 C C . VAL A 1 167 ? -16.631 -3.781 18.496 1.00 98.94 167 VAL A C 1
ATOM 1251 O O . VAL A 1 167 ? -17.544 -4.408 17.960 1.00 98.94 167 VAL A O 1
ATOM 1254 N N . LEU A 1 168 ? -16.799 -2.586 19.058 1.00 98.88 168 LEU A N 1
ATOM 1255 C CA . LEU A 1 168 ? -18.006 -1.778 18.954 1.00 98.88 168 LEU A CA 1
ATOM 1256 C C . LEU A 1 168 ? -17.722 -0.536 18.106 1.00 98.88 168 LEU A C 1
ATOM 1258 O O . LEU A 1 168 ? -16.935 0.331 18.493 1.00 98.88 168 LEU A O 1
ATOM 1262 N N . LEU A 1 169 ? -18.445 -0.407 16.997 1.00 98.88 169 LEU A N 1
ATOM 1263 C CA . LEU A 1 169 ? -18.575 0.849 16.263 1.00 98.88 169 LEU A CA 1
ATOM 1264 C C . LEU A 1 169 ? -19.851 1.552 16.738 1.00 98.88 169 LEU A C 1
ATOM 1266 O O . LEU A 1 169 ? -20.955 1.078 16.476 1.00 98.88 169 LEU A O 1
ATOM 1270 N N . LEU A 1 170 ? -19.706 2.661 17.467 1.00 98.69 170 LEU A N 1
ATOM 1271 C CA . LEU A 1 170 ? -20.807 3.447 18.032 1.00 98.69 170 LEU A CA 1
ATOM 1272 C C . LEU A 1 170 ? -21.026 4.728 17.219 1.00 98.69 170 LEU A C 1
ATOM 1274 O O . LEU A 1 170 ? -20.334 5.726 17.415 1.00 98.69 170 LEU A O 1
ATOM 1278 N N . GLY A 1 171 ? -22.006 4.729 16.317 1.00 97.81 171 GLY A N 1
ATOM 1279 C CA . GLY A 1 171 ? -22.329 5.897 15.488 1.00 97.81 171 GLY A CA 1
ATOM 1280 C C . GLY A 1 171 ? -21.278 6.227 14.419 1.00 97.81 171 GLY A C 1
ATOM 1281 O O . GLY A 1 171 ? -21.324 7.317 13.843 1.00 97.81 171 GLY A O 1
ATOM 1282 N N . VAL A 1 172 ? -20.358 5.296 14.168 1.00 98.31 172 VAL A N 1
ATOM 1283 C CA . VAL A 1 172 ? -19.333 5.308 13.115 1.00 98.31 172 VAL A CA 1
ATOM 1284 C C . VAL A 1 172 ? -19.452 4.041 12.263 1.00 98.31 172 VAL A C 1
ATOM 1286 O O . VAL A 1 172 ? -20.220 3.136 12.606 1.00 98.31 172 VAL A O 1
ATOM 1289 N N . ASP A 1 173 ? -18.733 3.992 11.148 1.00 97.94 173 ASP A N 1
ATOM 1290 C CA . ASP A 1 173 ? -18.742 2.864 10.215 1.00 97.94 173 ASP A CA 1
ATOM 1291 C C . ASP A 1 173 ? -17.353 2.207 10.126 1.00 97.94 173 ASP A C 1
ATOM 1293 O O . ASP A 1 173 ? -16.446 2.535 10.900 1.00 97.94 173 ASP A O 1
ATOM 1297 N N . PHE A 1 174 ? -17.209 1.200 9.264 1.00 98.44 174 PHE A N 1
ATOM 1298 C CA . PHE A 1 174 ? -16.003 0.366 9.205 1.00 98.44 174 PHE A CA 1
ATOM 1299 C C . PHE A 1 174 ? -14.725 1.113 8.795 1.00 98.44 174 PHE A C 1
ATOM 1301 O O . PHE A 1 174 ? -13.643 0.684 9.183 1.00 98.44 174 PHE A O 1
ATOM 1308 N N . ASP A 1 175 ? -14.822 2.257 8.116 1.00 97.31 175 ASP A N 1
ATOM 1309 C CA . ASP A 1 175 ? -13.692 3.153 7.820 1.00 97.31 175 ASP A CA 1
ATOM 1310 C C . ASP A 1 175 ? -13.004 3.709 9.082 1.00 97.31 175 ASP A C 1
ATOM 1312 O O . ASP A 1 175 ? -11.872 4.189 9.017 1.00 97.31 175 ASP A O 1
ATOM 1316 N N . ASN A 1 176 ? -13.647 3.606 10.250 1.00 98.00 176 ASN A N 1
ATOM 1317 C CA . ASN A 1 176 ? -13.059 3.936 11.548 1.00 98.00 176 ASN A CA 1
ATOM 1318 C C . ASN A 1 176 ? -12.539 2.715 12.330 1.00 98.00 176 ASN A C 1
ATOM 1320 O O . ASN A 1 176 ? -12.087 2.879 13.463 1.00 98.00 176 ASN A O 1
ATOM 1324 N N . CYS A 1 177 ? -12.619 1.500 11.782 1.00 98.44 177 CYS A N 1
ATOM 1325 C CA . CYS A 1 177 ? -12.275 0.265 12.485 1.00 98.44 177 CYS A CA 1
ATOM 1326 C C . CYS A 1 177 ? -10.764 -0.016 12.438 1.00 98.44 177 CYS A C 1
ATOM 1328 O O . CYS A 1 177 ? -10.289 -0.786 11.609 1.00 98.44 177 CYS A O 1
ATOM 1330 N N . THR A 1 178 ? -10.004 0.576 13.366 1.00 98.38 178 THR A N 1
ATOM 1331 C CA . THR A 1 178 ? -8.529 0.502 13.383 1.00 98.38 178 THR A CA 1
ATOM 1332 C C . THR A 1 178 ? -7.980 -0.923 13.311 1.00 98.38 178 THR A C 1
ATOM 1334 O O . THR A 1 178 ? -6.954 -1.149 12.683 1.00 98.38 178 THR A O 1
ATOM 1337 N N . ILE A 1 179 ? -8.652 -1.905 13.923 1.00 98.19 179 ILE A N 1
ATOM 1338 C CA . ILE A 1 179 ? -8.150 -3.285 13.944 1.00 98.19 179 ILE A CA 1
ATOM 1339 C C . ILE A 1 179 ? -8.080 -3.924 12.551 1.00 98.19 179 ILE A C 1
ATOM 1341 O O . ILE A 1 179 ? -7.281 -4.832 12.356 1.00 98.19 179 ILE A O 1
ATOM 1345 N N . MET A 1 180 ? -8.863 -3.441 11.578 1.00 98.62 180 MET A N 1
ATOM 1346 C CA . MET A 1 180 ? -8.801 -3.925 10.196 1.00 98.62 180 MET A CA 1
ATOM 1347 C C . MET A 1 180 ? -7.464 -3.593 9.517 1.00 98.62 180 MET A C 1
ATOM 1349 O O . MET A 1 180 ? -7.079 -4.313 8.601 1.00 98.62 180 MET A O 1
ATOM 1353 N N . HIS A 1 181 ? -6.699 -2.605 10.006 1.00 98.25 181 HIS A N 1
ATOM 1354 C CA . HIS A 1 181 ? -5.340 -2.340 9.516 1.00 98.25 181 HIS A CA 1
ATOM 1355 C C . HIS A 1 181 ? -4.395 -3.534 9.715 1.00 98.25 181 HIS A C 1
ATOM 1357 O O . HIS A 1 181 ? -3.488 -3.713 8.910 1.00 98.25 181 HIS A O 1
ATOM 1363 N N . LEU A 1 182 ? -4.637 -4.418 10.694 1.00 98.31 182 LEU A N 1
ATOM 1364 C CA . LEU A 1 182 ? -3.843 -5.645 10.854 1.00 98.31 182 LEU A CA 1
ATOM 1365 C C . LEU A 1 182 ? -3.855 -6.512 9.581 1.00 98.31 182 LEU A C 1
ATOM 1367 O O . LEU A 1 182 ? -2.853 -7.143 9.251 1.00 98.31 182 LEU A O 1
ATOM 1371 N N . ALA A 1 183 ? -4.963 -6.507 8.833 1.00 98.19 183 ALA A N 1
ATOM 1372 C CA . ALA A 1 183 ? -5.054 -7.206 7.555 1.00 98.19 183 ALA A CA 1
ATOM 1373 C C . ALA A 1 183 ? -4.098 -6.624 6.504 1.00 98.19 183 ALA A C 1
ATOM 1375 O O . ALA A 1 183 ? -3.504 -7.366 5.725 1.00 98.19 183 ALA A O 1
ATOM 1376 N N . GLU A 1 184 ? -3.903 -5.303 6.494 1.00 97.00 184 GLU A N 1
ATOM 1377 C CA . GLU A 1 184 ? -2.972 -4.650 5.572 1.00 97.00 184 GLU A CA 1
ATOM 1378 C C . GLU A 1 184 ? -1.532 -5.087 5.855 1.00 97.00 184 GLU A C 1
ATOM 1380 O O . GLU A 1 184 ? -0.832 -5.469 4.918 1.00 97.00 184 GLU A O 1
ATOM 1385 N N . TYR A 1 185 ? -1.143 -5.155 7.134 1.00 95.50 185 TYR A N 1
ATOM 1386 C CA . TYR A 1 185 ? 0.170 -5.649 7.574 1.00 95.50 185 TYR A CA 1
ATOM 1387 C C . TYR A 1 185 ? 0.409 -7.127 7.232 1.00 95.50 185 TYR A C 1
ATOM 1389 O O . TYR A 1 185 ? 1.541 -7.517 6.972 1.00 95.50 185 TYR A O 1
ATOM 1397 N N . ARG A 1 186 ? -0.642 -7.954 7.187 1.00 95.38 186 ARG A N 1
ATOM 1398 C CA . ARG A 1 186 ? -0.537 -9.379 6.818 1.00 95.38 186 ARG A CA 1
ATOM 1399 C C . ARG A 1 186 ? -0.566 -9.645 5.315 1.00 95.38 186 ARG A C 1
ATOM 1401 O O . ARG A 1 186 ? -0.170 -10.717 4.873 1.00 95.38 186 ARG A O 1
ATOM 1408 N N . SER A 1 187 ? -1.083 -8.702 4.533 1.00 92.31 187 SER A N 1
ATOM 1409 C CA . SER A 1 187 ? -1.377 -8.909 3.109 1.00 92.31 187 SER A CA 1
ATOM 1410 C C . SER A 1 187 ? -0.238 -8.537 2.156 1.00 92.31 187 SER A C 1
ATOM 1412 O O . SER A 1 187 ? -0.336 -8.843 0.969 1.00 92.31 187 SER A O 1
ATOM 1414 N N . ASN A 1 188 ? 0.791 -7.821 2.630 1.00 90.50 188 ASN A N 1
ATOM 1415 C CA . ASN A 1 188 ? 1.818 -7.189 1.789 1.00 90.50 188 ASN A CA 1
ATOM 1416 C C . ASN A 1 188 ? 1.242 -6.321 0.645 1.00 90.50 188 ASN A C 1
ATOM 1418 O O . ASN A 1 188 ? 1.904 -6.105 -0.368 1.00 90.50 188 ASN A O 1
ATOM 1422 N N . CYS A 1 189 ? 0.008 -5.814 0.772 1.00 91.62 189 CYS A N 1
ATOM 1423 C CA . CYS A 1 189 ? -0.658 -5.060 -0.300 1.00 91.62 189 CYS A CA 1
ATOM 1424 C C . CYS A 1 189 ? -0.388 -3.549 -0.289 1.00 91.62 189 CYS A C 1
ATOM 1426 O O . CYS A 1 189 ? -0.834 -2.824 -1.182 1.00 91.62 189 CYS A O 1
ATOM 1428 N N . ARG A 1 190 ? 0.316 -3.058 0.733 1.00 88.88 190 ARG A N 1
ATOM 1429 C CA . ARG A 1 190 ? 0.616 -1.639 0.915 1.00 88.88 190 ARG A CA 1
ATOM 1430 C C . ARG A 1 190 ? 2.117 -1.386 0.809 1.00 88.88 190 ARG A C 1
ATOM 1432 O O . ARG A 1 190 ? 2.905 -2.208 1.276 1.00 88.88 190 ARG A O 1
ATOM 1439 N N . PRO A 1 191 ? 2.529 -0.252 0.223 1.00 83.62 191 PRO A N 1
ATOM 1440 C CA . PRO A 1 191 ? 3.928 0.129 0.214 1.00 83.62 191 PRO A CA 1
ATOM 1441 C C . PRO A 1 191 ? 4.364 0.573 1.613 1.00 83.62 191 PRO A C 1
ATOM 1443 O O . PRO A 1 191 ? 3.605 1.188 2.364 1.00 83.62 191 PRO A O 1
ATOM 1446 N N . GLY A 1 192 ? 5.619 0.290 1.950 1.00 85.12 192 GLY A N 1
ATOM 1447 C CA . GLY A 1 192 ? 6.264 0.903 3.105 1.00 85.12 192 GLY A CA 1
ATOM 1448 C C . GLY A 1 192 ? 6.876 2.250 2.726 1.00 85.12 192 GLY A C 1
ATOM 1449 O O . GLY A 1 192 ? 7.514 2.354 1.679 1.00 85.12 192 GLY A O 1
ATOM 1450 N N . TYR A 1 193 ? 6.759 3.249 3.593 1.00 86.19 193 TYR A N 1
ATOM 1451 C CA . TYR A 1 193 ? 7.351 4.574 3.409 1.00 86.19 193 TYR A CA 1
ATOM 1452 C C . TYR A 1 193 ? 8.077 5.035 4.676 1.00 86.19 193 TYR A C 1
ATOM 1454 O O . TYR A 1 193 ? 7.923 4.454 5.753 1.00 86.19 193 TYR A O 1
ATOM 1462 N N . LYS A 1 194 ? 8.918 6.061 4.532 1.00 90.94 194 LYS A N 1
ATOM 1463 C CA . LYS A 1 194 ? 9.667 6.654 5.640 1.00 90.94 194 LYS A CA 1
ATOM 1464 C C . LYS A 1 194 ? 8.795 7.674 6.365 1.00 90.94 194 LYS A C 1
ATOM 1466 O O . LYS A 1 194 ? 8.284 8.589 5.733 1.00 90.94 194 LYS A O 1
ATOM 1471 N N . GLN A 1 195 ? 8.678 7.539 7.674 1.00 94.06 195 GLN A N 1
ATOM 1472 C CA . GLN A 1 195 ? 7.925 8.413 8.562 1.00 94.06 195 GLN A CA 1
ATOM 1473 C C . GLN A 1 195 ? 8.859 8.968 9.649 1.00 94.06 195 GLN A C 1
ATOM 1475 O O . GLN A 1 195 ? 9.932 8.413 9.893 1.00 94.06 195 GLN A O 1
ATOM 1480 N N . GLY A 1 196 ? 8.457 10.062 10.292 1.00 96.94 196 GLY A N 1
ATOM 1481 C CA . GLY A 1 196 ? 9.182 10.675 11.397 1.00 96.94 196 GLY A CA 1
ATOM 1482 C C . GLY A 1 196 ? 8.264 11.078 12.547 1.00 96.94 196 GLY A C 1
ATOM 1483 O O . GLY A 1 196 ? 7.093 11.399 12.339 1.00 96.94 196 GLY A O 1
ATOM 1484 N N . SER A 1 197 ? 8.789 11.043 13.771 1.00 97.94 197 SER A N 1
ATOM 1485 C CA . SER A 1 197 ? 8.059 11.472 14.968 1.00 97.94 197 SER A CA 1
ATOM 1486 C C . SER A 1 197 ? 9.000 11.999 16.045 1.00 97.94 197 SER A C 1
ATOM 1488 O O . SER A 1 197 ? 10.111 11.496 16.213 1.00 97.94 197 SER A O 1
ATOM 1490 N N . ALA A 1 198 ? 8.529 12.961 16.840 1.00 98.06 198 ALA A N 1
ATOM 1491 C CA . ALA A 1 198 ? 9.233 13.404 18.035 1.00 98.06 198 ALA A CA 1
ATOM 1492 C C . ALA A 1 198 ? 8.969 12.442 19.208 1.00 98.06 198 ALA A C 1
ATOM 1494 O O . ALA A 1 198 ? 7.811 12.153 19.539 1.00 98.06 198 ALA A O 1
ATOM 1495 N N . VAL A 1 199 ? 10.027 11.976 19.871 1.00 97.25 199 VAL A N 1
ATOM 1496 C CA . VAL A 1 199 ? 9.974 11.055 21.019 1.00 97.25 199 VAL A CA 1
ATOM 1497 C C . VAL A 1 199 ? 10.940 11.472 22.126 1.00 97.25 199 VAL A C 1
ATOM 1499 O O . VAL A 1 199 ? 11.834 12.294 21.918 1.00 97.25 199 VAL A O 1
ATOM 1502 N N . TRP A 1 200 ? 10.749 10.886 23.307 1.00 94.62 200 TRP A N 1
ATOM 1503 C CA . TRP A 1 200 ? 11.758 10.872 24.359 1.00 94.62 200 TRP A CA 1
ATOM 1504 C C . TRP A 1 200 ? 12.714 9.698 24.152 1.00 94.62 200 TRP A C 1
ATOM 1506 O O . TRP A 1 200 ? 12.267 8.559 24.011 1.00 94.62 200 TRP A O 1
ATOM 1516 N N . HIS A 1 201 ? 14.011 9.975 24.194 1.00 90.19 201 HIS A N 1
ATOM 1517 C CA . HIS A 1 201 ? 15.075 8.981 24.230 1.00 90.19 201 HIS A CA 1
ATOM 1518 C C . HIS A 1 201 ? 16.126 9.452 25.245 1.00 90.19 201 HIS A C 1
ATOM 1520 O O . HIS A 1 201 ? 16.648 10.557 25.114 1.00 90.19 201 HIS A O 1
ATOM 1526 N N . ASP A 1 202 ? 16.344 8.675 26.311 1.00 88.31 202 ASP A N 1
ATOM 1527 C CA . ASP A 1 202 ? 17.208 9.031 27.453 1.00 88.31 202 ASP A CA 1
ATOM 1528 C C . ASP A 1 202 ? 16.995 10.473 27.974 1.00 88.31 202 ASP A C 1
ATOM 1530 O O . ASP A 1 202 ? 17.926 11.271 28.081 1.00 88.31 202 ASP A O 1
ATOM 1534 N N . ASP A 1 203 ? 15.729 10.824 28.253 1.00 89.06 203 ASP A N 1
ATOM 1535 C CA . ASP A 1 203 ? 15.268 12.153 28.708 1.00 89.06 203 ASP A CA 1
ATOM 1536 C C . ASP A 1 203 ? 15.578 13.323 27.753 1.00 89.06 203 ASP A C 1
ATOM 1538 O O . ASP A 1 203 ? 15.374 14.496 28.082 1.00 89.06 203 ASP A O 1
ATOM 1542 N N . CYS A 1 204 ? 16.018 13.018 26.534 1.00 93.25 204 CYS A N 1
ATOM 1543 C CA . CYS A 1 204 ? 16.267 13.979 25.476 1.00 93.25 204 CYS A CA 1
ATOM 1544 C C . CYS A 1 204 ? 15.185 13.874 24.398 1.00 93.25 204 CYS A C 1
ATOM 1546 O O . CYS A 1 204 ? 14.668 12.801 24.083 1.00 93.25 204 CYS A O 1
ATOM 1548 N N . ARG A 1 205 ? 14.824 15.023 23.829 1.00 95.69 205 ARG A N 1
ATOM 1549 C CA . ARG A 1 205 ? 13.902 15.098 22.697 1.00 95.69 205 ARG A CA 1
ATOM 1550 C C . ARG A 1 205 ? 14.642 14.696 21.427 1.00 95.69 205 ARG A C 1
ATOM 1552 O O . ARG A 1 205 ? 15.628 15.336 21.070 1.00 95.69 205 ARG A O 1
ATOM 1559 N N . GLU A 1 206 ? 14.112 13.717 20.707 1.00 96.62 206 GLU A N 1
ATOM 1560 C CA . GLU A 1 206 ? 14.677 13.233 19.447 1.00 96.62 206 GLU A CA 1
ATOM 1561 C C . GLU A 1 206 ? 13.598 13.176 18.361 1.00 96.62 206 GLU A C 1
ATOM 1563 O O . GLU A 1 206 ? 12.456 12.806 18.633 1.00 96.62 206 GLU A O 1
ATOM 1568 N N . TRP A 1 207 ? 13.946 13.565 17.131 1.00 97.56 207 TRP A N 1
ATOM 1569 C CA . TRP A 1 207 ? 13.128 13.278 15.952 1.00 97.56 207 TRP A CA 1
ATOM 1570 C C . TRP A 1 207 ? 13.643 11.987 15.335 1.00 97.56 207 TRP A C 1
ATOM 1572 O O . TRP A 1 207 ? 14.703 11.983 14.709 1.00 97.56 207 TRP A O 1
ATOM 1582 N N . ILE A 1 208 ? 12.913 10.899 15.543 1.00 96.75 208 ILE A N 1
ATOM 1583 C CA . ILE A 1 208 ? 13.293 9.595 15.014 1.00 96.75 208 ILE A CA 1
ATOM 1584 C C . ILE A 1 208 ? 12.639 9.373 13.662 1.00 96.75 208 ILE A C 1
ATOM 1586 O O . ILE A 1 208 ? 11.497 9.775 13.435 1.00 96.75 208 ILE A O 1
ATOM 1590 N N . GLU A 1 209 ? 13.356 8.687 12.784 1.00 96.12 209 GLU A N 1
ATOM 1591 C CA . GLU A 1 209 ? 12.857 8.260 11.486 1.00 96.12 209 GLU A CA 1
ATOM 1592 C C . GLU A 1 209 ? 12.708 6.741 11.476 1.00 96.12 209 GLU A C 1
ATOM 1594 O O . GLU A 1 209 ? 13.574 6.010 11.957 1.00 96.12 209 GLU A O 1
ATOM 1599 N N . TYR A 1 210 ? 11.604 6.256 10.923 1.00 94.69 210 TYR A N 1
ATOM 1600 C CA . TYR A 1 210 ? 11.290 4.833 10.866 1.00 94.69 210 TYR A CA 1
ATOM 1601 C C . TYR A 1 210 ? 10.501 4.517 9.601 1.00 94.69 210 TYR A C 1
ATOM 1603 O O . TYR A 1 210 ? 9.894 5.393 8.985 1.00 94.69 210 TYR A O 1
ATOM 1611 N N . ARG A 1 211 ? 10.520 3.253 9.178 1.00 91.06 211 ARG A N 1
ATOM 1612 C CA . ARG A 1 211 ? 9.673 2.789 8.077 1.00 91.06 211 ARG A CA 1
ATOM 1613 C C . ARG A 1 211 ? 8.335 2.336 8.643 1.00 91.06 211 ARG A C 1
ATOM 1615 O O . ARG A 1 211 ? 8.304 1.675 9.673 1.00 91.06 211 ARG A O 1
ATOM 1622 N N . THR A 1 212 ? 7.243 2.667 7.971 1.00 91.81 212 THR A N 1
ATOM 1623 C CA . THR A 1 212 ? 5.906 2.179 8.323 1.00 91.81 212 THR A CA 1
ATOM 1624 C C . THR A 1 212 ? 5.084 1.922 7.066 1.00 91.81 212 THR A C 1
ATOM 1626 O O . THR A 1 212 ? 5.537 2.205 5.954 1.00 91.81 212 THR A O 1
ATOM 1629 N N . LEU A 1 213 ? 3.902 1.340 7.230 1.00 91.56 213 LEU A N 1
ATOM 1630 C CA . LEU A 1 213 ? 3.018 0.971 6.134 1.00 91.56 213 LEU A CA 1
ATOM 1631 C C . LEU A 1 213 ? 2.108 2.147 5.751 1.00 91.56 213 LEU A C 1
ATOM 1633 O O . LEU A 1 213 ? 1.547 2.808 6.626 1.00 91.56 213 LEU A O 1
ATOM 1637 N N . ASP A 1 214 ? 1.932 2.398 4.453 1.00 89.94 214 ASP A N 1
ATOM 1638 C CA . ASP A 1 214 ? 0.956 3.373 3.942 1.00 89.94 214 ASP A CA 1
ATOM 1639 C C . ASP A 1 214 ? -0.462 2.780 3.998 1.00 89.94 214 ASP A C 1
ATOM 1641 O O . ASP A 1 214 ? -1.002 2.262 3.016 1.00 89.94 214 ASP A O 1
ATOM 1645 N N . VAL A 1 215 ? -1.014 2.743 5.210 1.00 93.19 215 VAL A N 1
ATOM 1646 C CA . VAL A 1 215 ? -2.330 2.171 5.510 1.00 93.19 215 VAL A CA 1
ATOM 1647 C C . VAL A 1 215 ? -3.471 3.002 4.919 1.00 93.19 215 VAL A C 1
ATOM 1649 O O . VAL A 1 215 ? -3.424 4.232 4.917 1.00 93.19 215 VAL A O 1
ATOM 1652 N N . ASN A 1 216 ? -4.543 2.343 4.469 1.00 91.75 216 ASN A N 1
ATOM 1653 C CA . ASN A 1 216 ? -5.707 3.017 3.896 1.00 91.75 216 ASN A CA 1
ATOM 1654 C C . ASN A 1 216 ? -7.023 2.318 4.287 1.00 91.75 216 ASN A C 1
ATOM 1656 O O . ASN A 1 216 ? -7.283 1.173 3.917 1.00 91.75 216 ASN A O 1
ATOM 1660 N N . SER A 1 217 ? -7.893 3.053 4.987 1.00 94.75 217 SER A N 1
ATOM 1661 C CA . SER A 1 217 ? -9.183 2.559 5.472 1.00 94.75 217 SER A CA 1
ATOM 1662 C C . SER A 1 217 ? -10.334 2.609 4.455 1.00 94.75 217 SER A C 1
ATOM 1664 O O . SER A 1 217 ? -11.421 2.116 4.761 1.00 94.75 217 SER A O 1
ATOM 1666 N N . ASP A 1 218 ? -10.127 3.120 3.236 1.00 92.69 218 ASP A N 1
ATOM 1667 C CA . ASP A 1 218 ? -11.138 3.134 2.162 1.00 92.69 218 ASP A CA 1
ATOM 1668 C C . ASP A 1 218 ? -11.639 1.716 1.827 1.00 92.69 218 ASP A C 1
ATOM 1670 O O . ASP A 1 218 ? -12.795 1.513 1.447 1.00 92.69 218 ASP A O 1
ATOM 1674 N N . ASP A 1 219 ? -10.777 0.713 2.015 1.00 94.88 219 ASP A N 1
ATOM 1675 C CA . ASP A 1 219 ? -11.083 -0.703 1.801 1.00 94.88 219 ASP A CA 1
ATOM 1676 C C . ASP A 1 219 ? -11.959 -1.320 2.904 1.00 94.88 219 ASP A C 1
ATOM 1678 O O . ASP A 1 219 ? -12.500 -2.416 2.737 1.00 94.88 219 ASP A O 1
ATOM 1682 N N . PHE A 1 220 ? -12.148 -0.633 4.032 1.00 98.00 220 PHE A N 1
ATOM 1683 C CA . PHE A 1 220 ? -12.813 -1.220 5.196 1.00 98.00 220 PHE A CA 1
ATOM 1684 C C . PHE A 1 220 ? -14.330 -1.170 5.098 1.00 98.00 220 PHE A C 1
ATOM 1686 O O . PHE A 1 220 ? -14.999 -2.073 5.595 1.00 98.00 220 PHE A O 1
ATOM 1693 N N . LEU A 1 221 ? -14.898 -0.174 4.411 1.00 98.00 221 LEU A N 1
ATOM 1694 C CA . LEU A 1 221 ? -16.338 -0.136 4.149 1.00 98.00 221 LEU A CA 1
ATOM 1695 C C . LEU A 1 221 ? -16.815 -1.376 3.378 1.00 98.00 221 LEU A C 1
ATOM 1697 O O . LEU A 1 221 ? -17.688 -2.075 3.898 1.00 98.00 221 LEU A O 1
ATOM 1701 N N . PRO A 1 222 ? -16.280 -1.708 2.185 1.00 97.06 222 PRO A N 1
ATOM 1702 C CA . PRO A 1 222 ? -16.719 -2.902 1.468 1.00 97.06 222 PRO A CA 1
ATOM 1703 C C . PRO A 1 222 ? -16.416 -4.198 2.236 1.00 97.06 222 PRO A C 1
ATOM 1705 O O . PRO A 1 222 ? -17.298 -5.056 2.314 1.00 97.06 222 PRO A O 1
ATOM 1708 N N . ALA A 1 223 ? -15.247 -4.323 2.878 1.00 97.56 223 ALA A N 1
ATOM 1709 C CA . ALA A 1 223 ? -14.920 -5.485 3.712 1.00 97.56 223 ALA A CA 1
ATOM 1710 C C . ALA A 1 223 ? -15.911 -5.664 4.880 1.00 97.56 223 ALA A C 1
ATOM 1712 O O . ALA A 1 223 ? -16.417 -6.756 5.142 1.00 97.56 223 ALA A O 1
ATOM 1713 N N . GLY A 1 224 ? -16.266 -4.571 5.553 1.00 97.94 224 GLY A N 1
ATOM 1714 C CA . GLY A 1 224 ? -17.249 -4.560 6.627 1.00 97.94 224 GLY A CA 1
ATOM 1715 C C . GLY A 1 224 ? -18.663 -4.915 6.168 1.00 97.94 224 GLY A C 1
ATOM 1716 O O . GLY A 1 224 ? -19.374 -5.642 6.861 1.00 97.94 224 GLY A O 1
ATOM 1717 N N . ARG A 1 225 ? -19.072 -4.495 4.963 1.00 97.56 225 ARG A N 1
ATOM 1718 C CA . ARG A 1 225 ? -20.350 -4.939 4.374 1.00 97.56 225 ARG A CA 1
ATOM 1719 C C . ARG A 1 225 ? -20.369 -6.437 4.090 1.00 97.56 225 ARG A C 1
ATOM 1721 O O . ARG A 1 225 ? -21.405 -7.067 4.288 1.00 97.56 225 ARG A O 1
ATOM 1728 N N . GLN A 1 226 ? -19.248 -7.028 3.676 1.00 96.00 226 GLN A N 1
ATOM 1729 C CA . GLN A 1 226 ? -19.151 -8.486 3.542 1.00 96.00 226 GLN A CA 1
ATOM 1730 C C . GLN A 1 226 ? -19.317 -9.180 4.896 1.00 96.00 226 GLN A C 1
ATOM 1732 O O . GLN A 1 226 ? -20.040 -10.171 4.990 1.00 96.00 226 GLN A O 1
ATOM 1737 N N . LEU A 1 227 ? -18.717 -8.629 5.953 1.00 97.88 227 LEU A N 1
ATOM 1738 C CA . LEU A 1 227 ? -18.880 -9.135 7.313 1.00 97.88 227 LEU A CA 1
ATOM 1739 C C . LEU A 1 227 ? -20.345 -9.073 7.791 1.00 97.88 227 LEU A C 1
ATOM 1741 O O . LEU A 1 227 ? -20.848 -10.037 8.375 1.00 97.88 227 LEU A O 1
ATOM 1745 N N . GLU A 1 228 ? -21.050 -7.972 7.510 1.00 97.81 228 GLU A N 1
ATOM 1746 C CA . GLU A 1 228 ? -22.490 -7.837 7.780 1.00 97.81 228 GLU A CA 1
ATOM 1747 C C . GLU A 1 228 ? -23.309 -8.878 7.002 1.00 97.81 228 GLU A C 1
ATOM 1749 O O . GLU A 1 228 ? -24.158 -9.554 7.585 1.00 97.81 228 GLU A O 1
ATOM 1754 N N . ALA A 1 229 ? -23.020 -9.070 5.711 1.00 97.19 229 ALA A N 1
ATOM 1755 C CA . ALA A 1 229 ? -23.711 -10.042 4.861 1.00 97.19 229 ALA A CA 1
ATOM 1756 C C . ALA A 1 229 ? -23.505 -11.501 5.312 1.00 97.19 229 ALA A C 1
ATOM 1758 O O . ALA A 1 229 ? -24.372 -12.345 5.087 1.00 97.19 229 ALA A O 1
ATOM 1759 N N . GLN A 1 230 ? -22.393 -11.799 5.990 1.00 97.06 230 GLN A N 1
ATOM 1760 C CA . GLN A 1 230 ? -22.128 -13.103 6.609 1.00 97.06 230 GLN A CA 1
ATOM 1761 C C . GLN A 1 230 ? -22.897 -13.323 7.925 1.00 97.06 230 GLN A C 1
ATOM 1763 O O . GLN A 1 230 ? -22.781 -14.389 8.527 1.00 97.06 230 GLN A O 1
ATOM 1768 N N . GLY A 1 231 ? -23.657 -12.332 8.407 1.00 97.50 231 GLY A N 1
ATOM 1769 C CA . GLY A 1 231 ? -24.402 -12.419 9.665 1.00 97.50 231 GLY A CA 1
ATOM 1770 C C . GLY A 1 231 ? -23.518 -12.372 10.915 1.00 97.50 231 GLY A C 1
ATOM 1771 O O . GLY A 1 231 ? -23.956 -12.770 11.992 1.00 97.50 231 GLY A O 1
ATOM 1772 N N . LYS A 1 232 ? -22.273 -11.894 10.789 1.00 98.19 232 LYS A N 1
ATOM 1773 C CA . LYS A 1 232 ? -21.288 -11.831 11.885 1.00 98.19 232 LYS A CA 1
ATOM 1774 C C . LYS A 1 232 ? -21.325 -10.522 12.682 1.00 98.19 232 LYS A C 1
ATOM 1776 O O . LYS A 1 232 ? -20.541 -10.342 13.613 1.00 98.19 232 LYS A O 1
ATOM 1781 N N . VAL A 1 233 ? -22.225 -9.609 12.323 1.00 98.69 233 VAL A N 1
ATOM 1782 C CA . VAL A 1 233 ? -22.381 -8.298 12.960 1.00 98.69 233 VAL A CA 1
ATOM 1783 C C . VAL A 1 233 ? -23.729 -8.227 13.654 1.00 98.69 233 VAL A C 1
ATOM 1785 O O . VAL A 1 233 ? -24.775 -8.383 13.026 1.00 98.69 233 VAL A O 1
ATOM 1788 N N . SER A 1 234 ? -23.707 -7.935 14.950 1.00 98.56 234 SER A N 1
ATOM 1789 C CA . SER A 1 234 ? -24.903 -7.537 15.681 1.00 98.56 234 SER A CA 1
ATOM 1790 C C . SER A 1 234 ? -25.140 -6.045 15.470 1.00 98.56 234 SER A C 1
ATOM 1792 O O . SER A 1 234 ? -24.297 -5.221 15.836 1.00 98.56 234 SER A O 1
ATOM 1794 N N . LEU A 1 235 ? -26.277 -5.708 14.860 1.00 97.94 235 LEU A N 1
ATOM 1795 C CA . LEU A 1 235 ? -26.671 -4.338 14.551 1.00 97.94 235 LEU A CA 1
ATOM 1796 C C . LEU A 1 235 ? -27.817 -3.900 15.469 1.00 97.94 235 LEU A C 1
ATOM 1798 O O . LEU A 1 235 ? -28.908 -4.468 15.441 1.00 97.94 235 LEU A O 1
ATOM 1802 N N . VAL A 1 236 ? -27.577 -2.858 16.261 1.00 98.25 236 VAL A N 1
ATOM 1803 C CA . VAL A 1 236 ? -28.578 -2.219 17.129 1.00 98.25 236 VAL A CA 1
ATOM 1804 C C . VAL A 1 236 ? -28.588 -0.726 16.855 1.00 98.25 236 VAL A C 1
ATOM 1806 O O . VAL A 1 236 ? -27.590 -0.164 16.422 1.00 98.25 236 VAL A O 1
ATOM 1809 N N . LYS A 1 237 ? -29.712 -0.058 17.110 1.00 97.56 237 LYS A N 1
ATOM 1810 C CA . LYS A 1 237 ? -29.814 1.391 16.957 1.00 97.56 237 LYS A CA 1
ATOM 1811 C C . LYS A 1 237 ? -30.097 2.070 18.287 1.00 97.56 237 LYS A C 1
ATOM 1813 O O . LYS A 1 237 ? -30.987 1.648 19.021 1.00 97.56 237 LYS A O 1
ATOM 1818 N N . ILE A 1 238 ? -29.372 3.148 18.568 1.00 97.00 238 ILE A N 1
ATOM 1819 C CA . ILE A 1 238 ? -29.687 4.089 19.645 1.00 97.00 238 ILE A CA 1
ATOM 1820 C C . ILE A 1 238 ? -29.964 5.440 18.997 1.00 97.00 238 ILE A C 1
ATOM 1822 O O . ILE A 1 238 ? -29.050 6.091 18.493 1.00 97.00 238 ILE A O 1
ATOM 1826 N N . ASN A 1 239 ? -31.226 5.869 19.020 1.00 94.69 239 ASN A N 1
ATOM 1827 C CA . ASN A 1 239 ? -31.692 7.044 18.283 1.00 94.69 239 ASN A CA 1
ATOM 1828 C C . ASN A 1 239 ? -31.307 6.939 16.795 1.00 94.69 239 ASN A C 1
ATOM 1830 O O . ASN A 1 239 ? -31.792 6.051 16.094 1.00 94.69 239 ASN A O 1
ATOM 1834 N N . GLU A 1 240 ? -30.422 7.808 16.307 1.00 95.31 240 GLU A N 1
ATOM 1835 C CA . GLU A 1 240 ? -29.937 7.783 14.924 1.00 95.31 240 GLU A CA 1
ATOM 1836 C C . GLU A 1 240 ? -28.562 7.116 14.777 1.00 95.31 240 GLU A C 1
ATOM 1838 O O . GLU A 1 240 ? -28.069 6.967 13.658 1.00 95.31 240 GLU A O 1
ATOM 1843 N N . ALA A 1 241 ? -27.925 6.722 15.882 1.00 97.00 241 ALA A N 1
ATOM 1844 C CA . ALA A 1 241 ? -26.629 6.063 15.873 1.00 97.00 241 ALA A CA 1
ATOM 1845 C C . ALA A 1 241 ? -26.795 4.552 15.692 1.00 97.00 241 ALA A C 1
ATOM 1847 O O . ALA A 1 241 ? -27.446 3.885 16.501 1.00 97.00 241 ALA A O 1
ATOM 1848 N N . ASP A 1 242 ? -26.154 4.017 14.659 1.00 98.06 242 ASP A N 1
ATOM 1849 C CA . ASP A 1 242 ? -25.991 2.577 14.494 1.00 98.06 242 ASP A CA 1
ATOM 1850 C C . ASP A 1 242 ? -24.875 2.075 15.418 1.00 98.06 242 ASP A C 1
ATOM 1852 O O . ASP A 1 242 ? -23.825 2.708 15.551 1.00 98.06 242 ASP A O 1
ATOM 1856 N N . LEU A 1 243 ? -25.113 0.935 16.056 1.00 98.50 243 LEU A N 1
ATOM 1857 C CA . LEU A 1 243 ? -24.158 0.185 16.856 1.00 98.50 243 LEU A CA 1
ATOM 1858 C C . LEU A 1 243 ? -23.870 -1.120 16.131 1.00 98.50 243 LEU A C 1
ATOM 1860 O O . LEU A 1 243 ? -24.787 -1.915 15.929 1.00 98.50 243 LEU A O 1
ATOM 1864 N N . ARG A 1 244 ? -22.604 -1.352 15.791 1.00 98.75 244 ARG A N 1
ATOM 1865 C CA . ARG A 1 244 ? -22.136 -2.619 15.220 1.00 98.75 244 ARG A CA 1
ATOM 1866 C C . ARG A 1 244 ? -21.219 -3.290 16.226 1.00 98.75 244 ARG A C 1
ATOM 1868 O O . ARG A 1 244 ? -20.180 -2.721 16.554 1.00 98.75 244 ARG A O 1
ATOM 1875 N N . LEU A 1 245 ? -21.614 -4.460 16.719 1.00 98.88 245 LEU A N 1
ATOM 1876 C CA . LEU A 1 245 ? -20.782 -5.310 17.570 1.00 98.88 245 LEU A CA 1
ATOM 1877 C C . LEU A 1 245 ? -20.382 -6.568 16.798 1.00 98.88 245 LEU A C 1
ATOM 1879 O O . LEU A 1 245 ? -21.242 -7.267 16.262 1.00 98.88 245 LEU A O 1
ATOM 1883 N N . PHE A 1 246 ? -19.088 -6.860 16.762 1.00 98.88 246 PHE A N 1
ATOM 1884 C CA . PHE A 1 246 ? -18.520 -8.027 16.084 1.00 98.88 246 PHE A CA 1
ATOM 1885 C C . PHE A 1 246 ? -17.192 -8.435 16.734 1.00 98.88 246 PHE A C 1
ATOM 1887 O O . PHE A 1 246 ? -16.634 -7.692 17.543 1.00 98.88 246 PHE A O 1
ATOM 1894 N N . ARG A 1 247 ? -16.677 -9.623 16.406 1.00 98.81 247 ARG A N 1
ATOM 1895 C CA . ARG A 1 247 ? -15.370 -10.086 16.901 1.00 98.81 247 ARG A CA 1
ATOM 1896 C C . ARG A 1 247 ? -14.238 -9.440 16.109 1.00 98.81 247 ARG A C 1
ATOM 1898 O O . ARG A 1 247 ? -14.319 -9.322 14.888 1.00 98.81 247 ARG A O 1
ATOM 1905 N N . ALA A 1 248 ? -13.156 -9.090 16.800 1.00 98.69 248 ALA A N 1
ATOM 1906 C CA . ALA A 1 248 ? -11.931 -8.563 16.203 1.00 98.69 248 ALA A CA 1
ATOM 1907 C C . ALA A 1 248 ? -11.395 -9.474 15.089 1.00 98.69 248 ALA A C 1
ATOM 1909 O O . ALA A 1 248 ? -11.126 -9.016 13.982 1.00 98.69 248 ALA A O 1
ATOM 1910 N N . GLN A 1 249 ? -11.305 -10.778 15.371 1.00 98.44 249 GLN A N 1
ATOM 1911 C CA . GLN A 1 249 ? -10.805 -11.776 14.426 1.00 98.44 249 GLN A CA 1
ATOM 1912 C C . GLN A 1 249 ? -11.627 -11.822 13.131 1.00 98.44 249 GLN A C 1
ATOM 1914 O O . GLN A 1 249 ? -11.057 -11.929 12.049 1.00 98.44 249 GLN A O 1
ATOM 1919 N N . ASP A 1 250 ? -12.954 -11.717 13.231 1.00 98.62 250 ASP A N 1
ATOM 1920 C CA . ASP A 1 250 ? -13.830 -11.757 12.062 1.00 98.62 250 ASP A CA 1
ATOM 1921 C C . ASP A 1 250 ? -13.677 -10.503 11.188 1.00 98.62 250 ASP A C 1
ATOM 1923 O O . ASP A 1 250 ? -13.682 -10.609 9.963 1.00 98.62 250 ASP A O 1
ATOM 1927 N N . ALA A 1 251 ? -13.486 -9.328 11.798 1.00 98.50 251 ALA A N 1
ATOM 1928 C CA . ALA A 1 251 ? -13.219 -8.091 11.067 1.00 98.50 251 ALA A CA 1
ATOM 1929 C C . ALA A 1 251 ? -11.887 -8.135 10.312 1.00 98.50 251 ALA A C 1
ATOM 1931 O O . ALA A 1 251 ? -11.838 -7.760 9.142 1.00 98.50 251 ALA A O 1
ATOM 1932 N N . VAL A 1 252 ? -10.830 -8.633 10.959 1.00 98.56 252 VAL A N 1
ATOM 1933 C CA . VAL A 1 252 ? -9.515 -8.795 10.323 1.00 98.56 252 VAL A CA 1
ATOM 1934 C C . VAL A 1 252 ? -9.597 -9.795 9.172 1.00 98.56 252 VAL A C 1
ATOM 1936 O O . VAL A 1 252 ? -9.167 -9.474 8.072 1.00 98.56 252 VAL A O 1
ATOM 1939 N N . ALA A 1 253 ? -10.237 -10.951 9.372 1.00 98.19 253 ALA A N 1
ATOM 1940 C CA . ALA A 1 253 ? -10.398 -11.954 8.318 1.00 98.19 253 ALA A CA 1
ATOM 1941 C C . ALA A 1 253 ? -11.208 -11.432 7.115 1.00 98.19 253 ALA A C 1
ATOM 1943 O O . ALA A 1 253 ? -10.878 -11.731 5.969 1.00 98.19 253 ALA A O 1
ATOM 1944 N N . ALA A 1 254 ? -12.257 -10.636 7.354 1.00 98.19 254 ALA A N 1
ATOM 1945 C CA . ALA A 1 254 ? -13.028 -10.012 6.279 1.00 98.19 254 ALA A CA 1
ATOM 1946 C C . ALA A 1 254 ? -12.193 -8.986 5.494 1.00 98.19 254 ALA A C 1
ATOM 1948 O O . ALA A 1 254 ? -12.262 -8.950 4.266 1.00 98.19 254 ALA A O 1
ATOM 1949 N N . ALA A 1 255 ? -11.381 -8.184 6.187 1.00 98.19 255 ALA A N 1
ATOM 1950 C CA . ALA A 1 255 ? -10.459 -7.253 5.545 1.00 98.19 255 ALA A CA 1
ATOM 1951 C C . ALA A 1 255 ? -9.373 -7.989 4.743 1.00 98.19 255 ALA A C 1
ATOM 1953 O O . ALA A 1 255 ? -9.151 -7.641 3.589 1.00 98.19 255 ALA A O 1
ATOM 1954 N N . GLU A 1 256 ? -8.763 -9.049 5.282 1.00 96.94 256 GLU A N 1
ATOM 1955 C CA . GLU A 1 256 ? -7.784 -9.881 4.561 1.00 96.94 256 GLU A CA 1
ATOM 1956 C C . GLU A 1 256 ? -8.387 -10.463 3.282 1.00 96.94 256 GLU A C 1
ATOM 1958 O O . GLU A 1 256 ? -7.825 -10.306 2.201 1.00 96.94 256 GLU A O 1
ATOM 1963 N N . GLN A 1 257 ? -9.574 -11.068 3.386 1.00 95.75 257 GLN A N 1
ATOM 1964 C CA . GLN A 1 257 ? -10.278 -11.626 2.235 1.00 95.75 257 GLN A CA 1
ATOM 1965 C C . GLN A 1 257 ? -10.549 -10.560 1.164 1.00 95.75 257 GLN A C 1
ATOM 1967 O O . GLN A 1 257 ? -10.362 -10.820 -0.027 1.00 95.75 257 GLN A O 1
ATOM 1972 N N . TRP A 1 258 ? -10.980 -9.363 1.574 1.00 96.19 258 TRP A N 1
ATOM 1973 C CA . TRP A 1 258 ? -11.219 -8.256 0.654 1.00 96.19 258 TRP A CA 1
ATOM 1974 C C . TRP A 1 258 ? -9.932 -7.793 -0.033 1.00 96.19 258 TRP A C 1
ATOM 1976 O O . TRP A 1 258 ? -9.915 -7.654 -1.257 1.00 96.19 258 TRP A O 1
ATOM 1986 N N . LEU A 1 259 ? -8.853 -7.590 0.725 1.00 95.44 259 LEU A N 1
ATOM 1987 C CA . LEU A 1 259 ? -7.570 -7.136 0.191 1.00 95.44 259 LEU 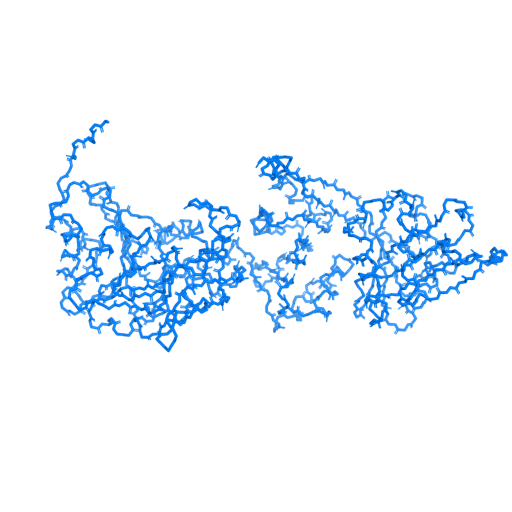A CA 1
ATOM 1988 C C . LEU A 1 259 ? -6.989 -8.164 -0.783 1.00 95.44 259 LEU A C 1
ATOM 1990 O O . LEU A 1 259 ? -6.682 -7.800 -1.914 1.00 95.44 259 LEU A O 1
ATOM 1994 N N . THR A 1 260 ? -6.933 -9.447 -0.414 1.00 93.19 260 THR A N 1
ATOM 1995 C CA . THR A 1 260 ? -6.448 -10.519 -1.301 1.00 93.19 260 THR A CA 1
ATOM 1996 C C . THR A 1 260 ? -7.250 -10.600 -2.599 1.00 93.19 260 THR A C 1
ATOM 1998 O O . THR A 1 260 ? -6.681 -10.832 -3.660 1.00 93.19 260 THR A O 1
ATOM 2001 N N . ALA A 1 261 ? -8.565 -10.373 -2.549 1.00 92.56 261 ALA A N 1
ATOM 2002 C CA . ALA A 1 261 ? -9.407 -10.426 -3.740 1.00 92.56 261 ALA A CA 1
ATOM 2003 C C . ALA A 1 261 ? -9.292 -9.184 -4.646 1.00 92.56 261 ALA A C 1
ATOM 2005 O O . ALA A 1 261 ? -9.635 -9.282 -5.823 1.00 92.56 261 ALA A O 1
ATOM 2006 N N . ASN A 1 262 ? -8.828 -8.032 -4.139 1.00 93.19 262 ASN A N 1
ATOM 2007 C CA . ASN A 1 262 ? -8.948 -6.739 -4.836 1.00 93.19 262 ASN A CA 1
ATOM 2008 C C . ASN A 1 262 ? -7.649 -5.920 -4.939 1.00 93.19 262 ASN A C 1
ATOM 2010 O O . ASN A 1 262 ? -7.654 -4.832 -5.532 1.00 93.19 262 ASN A O 1
ATOM 2014 N N . ARG A 1 263 ? -6.550 -6.369 -4.331 1.00 94.56 263 ARG A N 1
ATOM 2015 C CA . ARG A 1 263 ? -5.275 -5.645 -4.283 1.00 94.56 263 ARG A CA 1
ATOM 2016 C C . ARG A 1 263 ? -4.143 -6.534 -4.775 1.00 94.56 263 ARG A C 1
ATOM 2018 O O . ARG A 1 263 ? -4.165 -7.748 -4.606 1.00 94.56 263 ARG A O 1
ATOM 2025 N N . LEU A 1 264 ? -3.148 -5.897 -5.384 1.00 95.69 264 LEU A N 1
ATOM 2026 C CA . LEU A 1 264 ? -1.858 -6.531 -5.623 1.00 95.69 264 LEU A CA 1
ATOM 2027 C C . LEU A 1 264 ? -1.139 -6.683 -4.279 1.00 95.69 264 LEU A C 1
ATOM 2029 O O . LEU A 1 264 ? -1.267 -5.809 -3.422 1.00 95.69 264 LEU A O 1
ATOM 2033 N N . ARG A 1 265 ? -0.344 -7.738 -4.123 1.00 94.88 265 ARG A N 1
ATOM 2034 C CA . ARG A 1 265 ? 0.601 -7.886 -3.013 1.00 94.88 265 ARG A CA 1
ATOM 2035 C C . ARG A 1 265 ? 2.029 -7.820 -3.517 1.00 94.88 265 ARG A C 1
ATOM 2037 O O . ARG A 1 265 ? 2.307 -8.279 -4.622 1.00 94.88 265 ARG A O 1
ATOM 2044 N N . ARG A 1 266 ? 2.939 -7.281 -2.716 1.00 94.38 266 ARG A N 1
ATOM 2045 C CA . ARG A 1 266 ? 4.368 -7.329 -3.013 1.00 94.38 266 ARG A CA 1
ATOM 2046 C C . ARG A 1 266 ? 4.868 -8.779 -2.988 1.00 94.38 266 ARG A C 1
ATOM 2048 O O . ARG A 1 266 ? 4.393 -9.588 -2.191 1.00 94.38 266 ARG A O 1
ATOM 2055 N N . VAL A 1 267 ? 5.789 -9.084 -3.894 1.00 95.00 267 VAL A N 1
ATOM 2056 C CA . VAL A 1 267 ? 6.506 -10.360 -3.978 1.00 95.00 267 VAL A CA 1
ATOM 2057 C C . VAL A 1 267 ? 7.739 -10.280 -3.089 1.00 95.00 267 VAL A C 1
ATOM 2059 O O . VAL A 1 267 ? 8.515 -9.329 -3.209 1.00 95.00 267 VAL A O 1
ATOM 2062 N N . ASP A 1 268 ? 7.919 -11.274 -2.226 1.00 92.19 268 ASP A N 1
ATOM 2063 C CA . ASP A 1 268 ? 9.107 -11.394 -1.385 1.00 92.19 268 ASP A CA 1
ATOM 2064 C C . ASP A 1 268 ? 10.209 -12.211 -2.086 1.00 92.19 268 ASP A C 1
ATOM 2066 O O . ASP A 1 268 ? 9.998 -12.875 -3.103 1.00 92.19 268 ASP A O 1
ATOM 2070 N N . GLU A 1 269 ? 11.434 -12.122 -1.566 1.00 93.19 269 GLU A N 1
ATOM 2071 C CA . GLU A 1 269 ? 12.632 -12.685 -2.203 1.00 93.19 269 GLU A CA 1
ATOM 2072 C C . GLU A 1 269 ? 12.585 -14.218 -2.357 1.00 93.19 269 GLU A C 1
ATOM 2074 O O . GLU A 1 269 ? 13.127 -14.770 -3.314 1.00 93.19 269 GLU A O 1
ATOM 2079 N N . ASP A 1 270 ? 11.902 -14.915 -1.451 1.00 94.81 270 ASP A N 1
ATOM 2080 C CA . ASP A 1 270 ? 11.696 -16.366 -1.486 1.00 94.81 270 ASP A CA 1
ATOM 2081 C C . ASP A 1 270 ? 10.718 -16.820 -2.585 1.00 94.81 270 ASP A C 1
ATOM 2083 O O . ASP A 1 270 ? 10.702 -17.992 -2.960 1.00 94.81 270 ASP A O 1
ATOM 2087 N N . GLU A 1 271 ? 9.951 -15.895 -3.164 1.00 94.31 271 GLU A N 1
ATOM 2088 C CA . GLU A 1 271 ? 9.036 -16.150 -4.278 1.00 94.31 271 GLU A CA 1
ATOM 2089 C C . GLU A 1 271 ? 9.630 -15.803 -5.655 1.00 94.31 271 GLU A C 1
ATOM 2091 O O . GLU A 1 271 ? 8.946 -15.943 -6.678 1.00 94.31 271 GLU A O 1
ATOM 2096 N N . ARG A 1 272 ? 10.907 -15.392 -5.713 1.00 95.62 272 ARG A N 1
ATOM 2097 C CA . ARG A 1 272 ? 11.600 -14.979 -6.948 1.00 95.62 272 ARG A CA 1
ATOM 2098 C C . ARG A 1 272 ? 11.432 -15.988 -8.087 1.00 95.62 272 ARG A C 1
ATOM 2100 O O . ARG A 1 272 ? 11.043 -15.606 -9.190 1.00 95.62 272 ARG A O 1
ATOM 2107 N N . ASP A 1 273 ? 11.672 -17.272 -7.830 1.00 96.00 273 ASP A N 1
ATOM 2108 C CA . ASP A 1 273 ? 11.600 -18.316 -8.863 1.00 96.00 273 ASP A CA 1
ATOM 2109 C C . ASP A 1 273 ? 10.189 -18.450 -9.446 1.00 96.00 273 ASP A C 1
ATOM 2111 O O . ASP A 1 273 ? 10.003 -18.684 -10.642 1.00 96.00 273 ASP A O 1
ATOM 2115 N N . ARG A 1 274 ? 9.161 -18.264 -8.613 1.00 96.19 274 ARG A N 1
ATOM 2116 C CA . ARG A 1 274 ? 7.760 -18.322 -9.038 1.00 96.19 274 ARG A CA 1
ATOM 2117 C C . ARG A 1 274 ? 7.396 -17.130 -9.918 1.00 96.19 274 ARG A C 1
ATOM 2119 O O . ARG A 1 274 ? 6.754 -17.321 -10.952 1.00 96.19 274 ARG A O 1
ATOM 2126 N N . LEU A 1 275 ? 7.847 -15.931 -9.549 1.00 97.56 275 LEU A N 1
ATOM 2127 C CA . LEU A 1 275 ? 7.727 -14.735 -10.383 1.00 97.56 275 LEU A CA 1
ATOM 2128 C C . LEU A 1 275 ? 8.444 -14.927 -11.728 1.00 97.56 275 LEU A C 1
ATOM 2130 O O . LEU A 1 275 ? 7.885 -14.605 -12.777 1.00 97.56 275 LEU A O 1
ATOM 2134 N N . PHE A 1 276 ? 9.653 -15.489 -11.716 1.00 97.19 276 PHE A N 1
ATOM 2135 C CA . PHE A 1 276 ? 10.445 -15.697 -12.928 1.00 97.19 276 PHE A CA 1
ATOM 2136 C C . PHE A 1 276 ? 9.787 -16.716 -13.851 1.00 97.19 276 PHE A C 1
ATOM 2138 O O . PHE A 1 276 ? 9.649 -16.449 -15.038 1.00 97.19 276 PHE A O 1
ATOM 2145 N N . ASN A 1 277 ? 9.272 -17.826 -13.322 1.00 96.94 277 ASN A N 1
ATOM 2146 C CA . ASN A 1 277 ? 8.513 -18.800 -14.112 1.00 96.94 277 ASN A CA 1
ATOM 2147 C C . ASN A 1 277 ? 7.288 -18.178 -14.805 1.00 96.94 277 ASN A C 1
ATOM 2149 O O . ASN A 1 277 ? 6.950 -18.557 -15.928 1.00 96.94 277 ASN A O 1
ATOM 2153 N N . TYR A 1 278 ? 6.629 -17.215 -14.157 1.00 98.06 278 TYR A N 1
ATOM 2154 C CA . TYR A 1 278 ? 5.517 -16.470 -14.744 1.00 98.06 278 TYR A CA 1
ATOM 2155 C C . TYR A 1 278 ? 5.980 -15.491 -15.838 1.00 98.06 278 TYR A C 1
ATOM 2157 O O . TYR A 1 278 ? 5.432 -15.487 -16.944 1.00 98.06 278 TYR A O 1
ATOM 2165 N N . ALA A 1 279 ? 7.017 -14.696 -15.559 1.00 97.50 279 ALA A N 1
ATOM 2166 C CA . ALA A 1 279 ? 7.592 -13.720 -16.487 1.00 97.50 279 ALA A CA 1
ATOM 2167 C C . ALA A 1 279 ? 8.223 -14.376 -17.732 1.00 97.50 279 ALA A C 1
ATOM 2169 O O . ALA A 1 279 ? 8.100 -13.866 -18.846 1.00 97.50 279 ALA A O 1
ATOM 2170 N N . MET A 1 280 ? 8.837 -15.549 -17.559 1.00 96.31 280 MET A N 1
ATOM 2171 C CA . MET A 1 280 ? 9.526 -16.300 -18.612 1.00 96.31 280 MET A CA 1
ATOM 2172 C C . MET A 1 280 ? 8.597 -16.904 -19.670 1.00 96.31 280 MET A C 1
ATOM 2174 O O . MET A 1 280 ? 9.088 -17.416 -20.674 1.00 96.31 280 MET A O 1
ATOM 2178 N N . ARG A 1 281 ? 7.268 -16.834 -19.497 1.00 96.50 281 ARG A N 1
ATOM 2179 C CA . ARG A 1 281 ? 6.315 -17.236 -20.547 1.00 96.50 281 ARG A CA 1
ATOM 2180 C C . ARG A 1 281 ? 6.370 -16.325 -21.773 1.00 96.50 281 ARG A C 1
ATOM 2182 O O . ARG A 1 281 ? 6.219 -16.818 -22.884 1.00 96.50 281 ARG A O 1
ATOM 2189 N N . GLU A 1 282 ? 6.611 -15.031 -21.570 1.00 96.94 282 GLU A N 1
ATOM 2190 C CA . GLU A 1 282 ? 6.838 -14.056 -22.643 1.00 96.94 282 GLU A CA 1
ATOM 2191 C C . GLU A 1 282 ? 8.013 -13.142 -22.245 1.00 96.94 282 GLU A C 1
ATOM 2193 O O . GLU A 1 282 ? 7.825 -12.000 -21.803 1.00 96.94 282 GLU A O 1
ATOM 2198 N N . PRO A 1 283 ? 9.254 -13.647 -22.319 1.00 96.00 283 PRO A N 1
ATOM 2199 C CA . PRO A 1 283 ? 10.395 -13.006 -21.677 1.00 96.00 283 PRO A CA 1
ATOM 2200 C C . PRO A 1 283 ? 10.817 -11.712 -22.398 1.00 96.00 283 PRO A C 1
ATOM 2202 O O . PRO A 1 283 ? 11.374 -10.812 -21.776 1.00 96.00 283 PRO A O 1
ATOM 2205 N N . GLU A 1 284 ? 10.478 -11.539 -23.680 1.00 95.31 284 GLU A N 1
ATOM 2206 C CA . GLU A 1 284 ? 10.638 -10.267 -24.398 1.00 95.31 284 GLU A CA 1
ATOM 2207 C C . GLU A 1 284 ? 9.790 -9.119 -23.826 1.00 95.31 284 GLU A C 1
ATOM 2209 O O . GLU A 1 284 ? 10.244 -7.974 -23.835 1.00 95.31 284 GLU A O 1
ATOM 2214 N N . TYR A 1 285 ? 8.597 -9.405 -23.289 1.00 97.31 285 TYR A N 1
ATOM 2215 C CA . TYR A 1 285 ? 7.744 -8.407 -22.633 1.00 97.31 285 TYR A CA 1
ATOM 2216 C C . TYR A 1 285 ? 8.155 -8.141 -21.184 1.00 97.31 285 TYR A C 1
ATOM 2218 O O . TYR A 1 285 ? 7.841 -7.083 -20.642 1.00 97.31 285 TYR A O 1
ATOM 2226 N N . ASN A 1 286 ? 8.885 -9.077 -20.577 1.00 97.50 286 ASN A N 1
ATOM 2227 C CA . ASN A 1 286 ? 9.337 -9.003 -19.191 1.00 97.50 286 ASN A CA 1
ATOM 2228 C C . ASN A 1 286 ? 10.831 -8.717 -19.052 1.00 97.50 286 ASN A C 1
ATOM 2230 O O . ASN A 1 286 ? 11.363 -8.831 -17.954 1.00 97.50 286 ASN A O 1
ATOM 2234 N N . LEU A 1 287 ? 11.507 -8.311 -20.129 1.00 96.00 287 LEU A N 1
ATOM 2235 C CA . LEU A 1 287 ? 12.948 -8.058 -20.128 1.00 96.00 287 LEU A CA 1
ATOM 2236 C C . LEU A 1 287 ? 13.369 -7.098 -19.004 1.00 96.00 287 LEU A C 1
ATOM 2238 O O . LEU A 1 287 ? 14.347 -7.368 -18.310 1.00 96.00 287 LEU A O 1
ATOM 2242 N N . PHE A 1 288 ? 12.605 -6.019 -18.797 1.00 94.94 288 PHE A N 1
ATOM 2243 C CA . PHE A 1 288 ? 12.845 -5.062 -17.713 1.00 94.94 288 PHE A CA 1
ATOM 2244 C C . PHE A 1 288 ? 12.590 -5.669 -16.334 1.00 94.94 288 PHE A C 1
ATOM 2246 O O . PHE A 1 288 ? 13.425 -5.526 -15.457 1.00 94.94 288 PHE A O 1
ATOM 2253 N N . LEU A 1 289 ? 11.488 -6.404 -16.150 1.00 96.69 289 LEU A N 1
ATOM 2254 C CA . LEU A 1 289 ? 11.186 -7.066 -14.877 1.00 96.69 289 LEU A CA 1
ATOM 2255 C C . LEU A 1 289 ? 12.283 -8.062 -14.497 1.00 96.69 289 LEU A C 1
ATOM 2257 O O . LEU A 1 289 ? 12.784 -8.021 -13.379 1.00 96.69 289 LEU A O 1
ATOM 2261 N N . ILE A 1 290 ? 12.679 -8.925 -15.433 1.00 96.56 290 ILE A N 1
ATOM 2262 C CA . ILE A 1 290 ? 13.728 -9.925 -15.219 1.00 96.56 290 ILE A CA 1
ATOM 2263 C C . ILE A 1 290 ? 15.051 -9.221 -14.909 1.00 96.56 290 ILE A C 1
ATOM 2265 O O . ILE A 1 290 ? 15.679 -9.519 -13.896 1.00 96.56 290 ILE A O 1
ATOM 2269 N N . GLY A 1 291 ? 15.450 -8.252 -15.738 1.00 93.25 291 GLY A N 1
ATOM 2270 C CA . GLY A 1 291 ? 16.712 -7.540 -15.553 1.00 93.25 291 GLY A CA 1
ATOM 2271 C C . GLY A 1 291 ? 16.774 -6.737 -14.263 1.00 93.25 291 GLY A C 1
ATOM 2272 O O . GLY A 1 291 ? 17.781 -6.791 -13.565 1.00 93.25 291 GLY A O 1
ATOM 2273 N N . ASP A 1 292 ? 15.708 -6.034 -13.900 1.00 93.19 292 ASP A N 1
ATOM 2274 C CA . ASP A 1 292 ? 15.697 -5.228 -12.685 1.00 93.19 292 ASP A CA 1
ATOM 2275 C C . ASP A 1 292 ? 15.746 -6.118 -11.429 1.00 93.19 292 ASP A C 1
ATOM 2277 O O . ASP A 1 292 ? 16.518 -5.845 -10.508 1.00 93.19 292 ASP A O 1
ATOM 2281 N N . VAL A 1 293 ? 15.003 -7.232 -11.401 1.00 94.81 293 VAL A N 1
ATOM 2282 C CA . VAL A 1 293 ? 15.043 -8.168 -10.264 1.00 94.81 293 VAL A CA 1
ATOM 2283 C C . VAL A 1 293 ? 16.390 -8.889 -10.162 1.00 94.81 293 VAL A C 1
ATOM 2285 O O . VAL A 1 293 ? 16.905 -9.056 -9.057 1.00 94.81 293 VAL A O 1
ATOM 2288 N N . GLU A 1 294 ? 17.001 -9.297 -11.276 1.00 93.44 294 GLU A N 1
ATOM 2289 C CA . GLU A 1 294 ? 18.333 -9.917 -11.252 1.00 93.44 294 GLU A CA 1
ATOM 2290 C C . GLU A 1 294 ? 19.420 -8.951 -10.770 1.00 93.44 294 GLU A C 1
ATOM 2292 O O . GLU A 1 294 ? 20.275 -9.342 -9.975 1.00 93.44 294 GLU A O 1
ATOM 2297 N N . ASN A 1 295 ? 19.376 -7.696 -11.227 1.00 89.31 295 ASN A N 1
ATOM 2298 C CA . ASN A 1 295 ? 20.422 -6.712 -10.954 1.00 89.31 295 ASN A CA 1
ATOM 2299 C C . ASN A 1 295 ? 20.301 -6.062 -9.566 1.00 89.31 295 ASN A C 1
ATOM 2301 O O . ASN A 1 295 ? 21.323 -5.690 -8.987 1.00 89.31 295 ASN A O 1
ATOM 2305 N N . PHE A 1 296 ? 19.084 -5.909 -9.030 1.00 90.81 296 PHE A N 1
ATOM 2306 C CA . PHE A 1 296 ? 18.845 -5.172 -7.779 1.00 90.81 296 PHE A CA 1
ATOM 2307 C C . PHE A 1 296 ? 18.222 -6.013 -6.654 1.00 90.81 296 PHE A C 1
ATOM 2309 O O . PHE A 1 296 ? 18.364 -5.652 -5.485 1.00 90.81 296 PHE A O 1
ATOM 2316 N N . GLY A 1 297 ? 17.574 -7.136 -6.975 1.00 92.56 297 GLY A N 1
ATOM 2317 C CA . GLY A 1 297 ? 16.791 -7.928 -6.022 1.00 92.56 297 GLY A CA 1
ATOM 2318 C C . GLY A 1 297 ? 15.438 -7.301 -5.669 1.00 92.56 297 GLY A C 1
ATOM 2319 O O . GLY A 1 297 ? 15.164 -6.145 -5.989 1.00 92.56 297 GLY A O 1
ATOM 2320 N N . LEU A 1 298 ? 14.579 -8.067 -4.989 1.00 93.06 298 LEU A N 1
ATOM 2321 C CA . LEU A 1 298 ? 13.213 -7.646 -4.635 1.00 93.06 298 LEU A CA 1
ATOM 2322 C C . LEU A 1 298 ? 13.155 -6.770 -3.372 1.00 93.06 298 LEU A C 1
ATOM 2324 O O . LEU A 1 298 ? 12.115 -6.202 -3.056 1.00 93.06 298 LEU A O 1
ATOM 2328 N N . ASN A 1 299 ? 14.280 -6.628 -2.667 1.00 88.19 299 ASN A N 1
ATOM 2329 C CA . ASN A 1 299 ? 14.389 -5.839 -1.437 1.00 88.19 299 ASN A CA 1
ATOM 2330 C C . ASN A 1 299 ? 14.860 -4.388 -1.657 1.00 88.19 299 ASN A C 1
ATOM 2332 O O . ASN A 1 299 ? 15.023 -3.650 -0.686 1.00 88.19 299 ASN A O 1
ATOM 2336 N N . ALA A 1 300 ? 15.126 -3.972 -2.899 1.00 87.75 300 ALA A N 1
ATOM 2337 C CA . ALA A 1 300 ? 15.607 -2.624 -3.192 1.00 87.75 300 ALA A CA 1
ATOM 2338 C C . ALA A 1 300 ? 14.496 -1.569 -3.022 1.00 87.75 300 ALA A C 1
ATOM 2340 O O . ALA A 1 300 ? 13.433 -1.680 -3.611 1.00 87.75 300 ALA A O 1
ATOM 2341 N N . ASP A 1 301 ? 14.746 -0.477 -2.292 1.00 82.75 301 ASP A N 1
ATOM 2342 C CA . ASP A 1 301 ? 13.701 0.513 -1.952 1.00 82.75 301 ASP A CA 1
ATOM 2343 C C . ASP A 1 301 ? 13.080 1.254 -3.152 1.00 82.75 301 ASP A C 1
ATOM 2345 O O . ASP A 1 301 ? 11.973 1.801 -3.080 1.00 82.75 301 ASP A O 1
ATOM 2349 N N . PHE A 1 302 ? 13.789 1.306 -4.277 1.00 83.38 302 PHE A N 1
ATOM 2350 C CA . PHE A 1 302 ? 13.313 1.935 -5.508 1.00 83.38 302 PHE A CA 1
ATOM 2351 C C . PHE A 1 302 ? 12.574 0.970 -6.440 1.00 83.38 302 PHE A C 1
ATOM 2353 O O . PHE A 1 302 ? 12.043 1.426 -7.455 1.00 83.38 302 PHE A O 1
ATOM 2360 N N . LEU A 1 303 ? 12.523 -0.318 -6.099 1.00 90.88 303 LEU A N 1
ATOM 2361 C CA . LEU A 1 303 ? 11.942 -1.374 -6.909 1.00 90.88 303 LEU A CA 1
ATOM 2362 C C . LEU A 1 303 ? 10.892 -2.135 -6.101 1.00 90.88 303 LEU A C 1
ATOM 2364 O O . LEU A 1 303 ? 11.158 -2.588 -4.999 1.00 90.88 303 LEU A O 1
ATOM 2368 N N . ASP A 1 304 ? 9.708 -2.326 -6.668 1.00 92.19 304 ASP A N 1
ATOM 2369 C CA . ASP A 1 304 ? 8.757 -3.308 -6.145 1.00 92.19 304 ASP A CA 1
ATOM 2370 C C . ASP A 1 304 ? 8.245 -4.156 -7.302 1.00 92.19 304 ASP A C 1
ATOM 2372 O O . ASP A 1 304 ? 7.925 -3.629 -8.369 1.00 92.19 304 ASP A O 1
ATOM 2376 N N . VAL A 1 305 ? 8.102 -5.459 -7.081 1.00 96.44 305 VAL A N 1
ATOM 2377 C CA . VAL A 1 305 ? 7.253 -6.291 -7.933 1.00 96.44 305 VAL A CA 1
ATOM 2378 C C . VAL A 1 305 ? 6.042 -6.691 -7.122 1.00 96.44 305 VAL A C 1
ATOM 2380 O O . VAL A 1 305 ? 6.166 -7.257 -6.039 1.00 96.44 305 VAL A O 1
ATOM 2383 N N . MET A 1 306 ? 4.866 -6.371 -7.641 1.00 96.25 306 MET A N 1
ATOM 2384 C CA . MET A 1 306 ? 3.599 -6.745 -7.036 1.00 96.25 306 MET A CA 1
ATOM 2385 C C . MET A 1 306 ? 2.865 -7.729 -7.940 1.00 96.25 306 MET A C 1
ATOM 2387 O O . MET A 1 306 ? 2.961 -7.634 -9.161 1.00 96.25 306 MET A O 1
ATOM 2391 N N . VAL A 1 307 ? 2.117 -8.658 -7.360 1.00 97.56 307 VAL A N 1
ATOM 2392 C CA . VAL A 1 307 ? 1.329 -9.666 -8.073 1.00 97.56 307 VAL A CA 1
ATOM 2393 C C . VAL A 1 307 ? -0.112 -9.650 -7.600 1.00 97.56 307 VAL A C 1
ATOM 2395 O O . VAL A 1 307 ? -0.393 -9.412 -6.426 1.00 97.56 307 VAL A O 1
ATOM 2398 N N . TYR A 1 308 ? -1.029 -9.912 -8.521 1.00 97.81 308 TYR A N 1
ATOM 2399 C CA . TYR A 1 308 ? -2.380 -10.329 -8.188 1.00 97.81 308 TYR A CA 1
ATOM 2400 C C . TYR A 1 308 ? -2.470 -11.829 -8.415 1.00 97.81 308 TYR A C 1
ATOM 2402 O O . TYR A 1 308 ? -2.007 -12.340 -9.438 1.00 97.81 308 TYR A O 1
ATOM 2410 N N . GLU A 1 309 ? -3.059 -12.527 -7.453 1.00 93.88 309 GLU A N 1
ATOM 2411 C CA . GLU A 1 309 ? -3.212 -13.969 -7.511 1.00 93.88 309 GLU A CA 1
ATOM 2412 C C . GLU A 1 309 ? -4.681 -14.344 -7.577 1.00 93.88 309 GLU A C 1
ATOM 2414 O O . GLU A 1 309 ? -5.499 -13.902 -6.772 1.00 93.88 309 GLU A O 1
ATOM 2419 N N . SER A 1 310 ? -4.990 -15.237 -8.506 1.00 89.00 310 SER A N 1
ATOM 2420 C CA . SER A 1 310 ? -6.296 -15.862 -8.626 1.00 89.00 310 SER A CA 1
ATOM 2421 C C . SER A 1 310 ? -6.093 -17.367 -8.685 1.00 89.00 310 SER A C 1
ATOM 2423 O O . SER A 1 310 ? -5.201 -17.860 -9.369 1.00 89.00 310 SER A O 1
ATOM 2425 N N . ASN A 1 311 ? -6.875 -18.125 -7.912 1.00 85.50 311 ASN A N 1
ATOM 2426 C CA . ASN A 1 311 ? -6.770 -19.589 -7.844 1.00 85.50 311 ASN A CA 1
ATOM 2427 C C . ASN A 1 311 ? -5.349 -20.125 -7.551 1.00 85.50 311 ASN A C 1
ATOM 2429 O O . ASN A 1 311 ? -4.992 -21.209 -8.002 1.00 85.50 311 ASN A O 1
ATOM 2433 N N . ARG A 1 312 ? -4.560 -19.395 -6.744 1.00 85.06 312 ARG A N 1
ATOM 2434 C CA . ARG A 1 312 ? -3.152 -19.704 -6.398 1.00 85.06 312 ARG A CA 1
ATOM 2435 C C . ARG A 1 312 ? -2.167 -19.634 -7.572 1.00 85.06 312 ARG A C 1
ATOM 2437 O O . ARG A 1 312 ? -1.024 -20.074 -7.438 1.00 85.06 312 ARG A O 1
ATOM 2444 N N . GLU A 1 313 ? -2.562 -19.040 -8.688 1.00 92.44 313 GLU A N 1
ATOM 2445 C CA . GLU A 1 313 ? -1.669 -18.688 -9.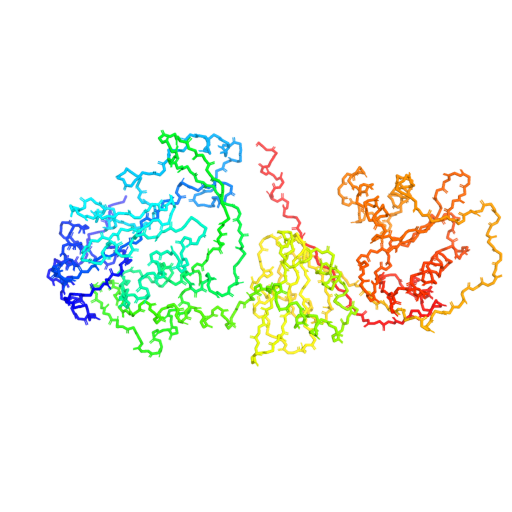787 1.00 92.44 313 GLU A CA 1
ATOM 2446 C C . GLU A 1 313 ? -1.532 -17.168 -9.873 1.00 92.44 313 GLU A C 1
ATOM 2448 O O . GLU A 1 313 ? -2.434 -16.427 -9.478 1.00 92.44 313 GLU A O 1
ATOM 2453 N N . ILE A 1 314 ? -0.377 -16.702 -10.351 1.00 97.44 314 ILE A N 1
ATOM 2454 C CA . ILE A 1 314 ? -0.194 -15.284 -10.661 1.00 97.44 314 ILE A CA 1
ATOM 2455 C C . ILE A 1 314 ? -1.065 -14.997 -11.884 1.00 97.44 314 ILE A C 1
ATOM 2457 O O . ILE A 1 314 ? -0.882 -15.619 -12.923 1.00 97.44 314 ILE A O 1
ATOM 2461 N N . ASP A 1 315 ? -2.008 -14.074 -11.741 1.00 97.88 315 ASP A N 1
ATOM 2462 C CA . ASP A 1 315 ? -2.892 -13.616 -12.816 1.00 97.88 315 ASP A CA 1
ATOM 2463 C C . ASP A 1 315 ? -2.292 -12.405 -13.540 1.00 97.88 315 ASP A C 1
ATOM 2465 O O . ASP A 1 315 ? -2.371 -12.272 -14.761 1.00 97.88 315 ASP A O 1
ATOM 2469 N N . SER A 1 316 ? -1.658 -11.513 -12.783 1.00 98.44 316 SER A N 1
ATOM 2470 C CA . SER A 1 316 ? -0.970 -10.337 -13.302 1.00 98.44 316 SER A CA 1
ATOM 2471 C C . SER A 1 316 ? 0.123 -9.879 -12.345 1.00 98.44 316 SER A C 1
ATOM 2473 O O . SER A 1 316 ? 0.092 -10.172 -11.148 1.00 98.44 316 SER A O 1
ATOM 2475 N N . CYS A 1 317 ? 1.106 -9.154 -12.871 1.00 98.12 317 CYS A N 1
ATOM 2476 C CA . CYS A 1 317 ? 2.133 -8.505 -12.071 1.00 98.12 317 CYS A CA 1
ATOM 2477 C C . CYS A 1 317 ? 2.307 -7.037 -12.461 1.00 98.12 317 CYS A C 1
ATOM 2479 O O . CYS A 1 317 ? 1.928 -6.603 -13.549 1.00 98.12 317 CYS A O 1
ATOM 2481 N N . LEU A 1 318 ? 2.894 -6.270 -11.553 1.00 97.88 318 LEU A N 1
ATOM 2482 C CA . LEU A 1 318 ? 3.205 -4.863 -11.709 1.00 97.88 318 LEU A CA 1
ATOM 2483 C C . LEU A 1 318 ? 4.610 -4.615 -11.173 1.00 97.88 318 LEU A C 1
ATOM 2485 O O . LEU A 1 318 ? 4.837 -4.672 -9.966 1.00 97.88 318 LEU A O 1
ATOM 2489 N N . LEU A 1 319 ? 5.539 -4.321 -12.075 1.00 97.44 319 LEU A N 1
ATOM 2490 C CA . LEU A 1 319 ? 6.851 -3.803 -11.714 1.00 97.44 319 LEU A CA 1
ATOM 2491 C C . LEU A 1 319 ? 6.737 -2.295 -11.477 1.00 97.44 319 LEU A C 1
ATOM 2493 O O . LEU A 1 319 ? 6.226 -1.573 -12.333 1.00 97.44 319 LEU A O 1
ATOM 2497 N N . ARG A 1 320 ? 7.259 -1.816 -10.353 1.00 94.19 320 ARG A N 1
ATOM 2498 C CA . ARG A 1 320 ? 7.570 -0.411 -10.098 1.00 94.19 320 ARG A CA 1
ATOM 2499 C C . ARG A 1 320 ? 9.082 -0.247 -10.098 1.00 94.19 320 ARG A C 1
ATOM 2501 O O . ARG A 1 320 ? 9.759 -0.891 -9.310 1.00 94.19 320 ARG A O 1
ATOM 2508 N N . TYR A 1 321 ? 9.579 0.686 -10.899 1.00 89.50 321 TYR A N 1
ATOM 2509 C CA . TYR A 1 321 ? 10.953 1.175 -10.858 1.00 89.50 321 TYR A CA 1
ATOM 2510 C C . TYR A 1 321 ? 10.925 2.699 -10.695 1.00 89.50 321 TYR A C 1
ATOM 2512 O O . TYR A 1 321 ? 10.575 3.446 -11.615 1.00 89.50 321 TYR A O 1
ATOM 2520 N N . HIS A 1 322 ? 11.219 3.187 -9.490 1.00 86.00 322 HIS A N 1
ATOM 2521 C CA . HIS A 1 322 ? 10.959 4.564 -9.059 1.00 86.00 322 HIS A CA 1
ATOM 2522 C C . HIS A 1 322 ? 9.503 5.002 -9.322 1.00 86.00 322 HIS A C 1
ATOM 2524 O O . HIS A 1 322 ? 8.595 4.587 -8.602 1.00 86.00 322 HIS A O 1
ATOM 2530 N N . ARG A 1 323 ? 9.292 5.869 -10.326 1.00 83.56 323 ARG A N 1
ATOM 2531 C CA . ARG A 1 323 ? 7.990 6.410 -10.767 1.00 83.56 323 ARG A CA 1
ATOM 2532 C C . ARG A 1 323 ? 7.520 5.828 -12.111 1.00 83.56 323 ARG A C 1
ATOM 2534 O O . ARG A 1 323 ? 6.525 6.303 -12.667 1.00 83.56 323 ARG A O 1
ATOM 2541 N N . SER A 1 324 ? 8.256 4.848 -12.637 1.00 89.00 324 SER A N 1
ATOM 2542 C CA . SER A 1 324 ? 7.921 4.083 -13.836 1.00 89.00 324 SER A CA 1
ATOM 2543 C C . SER A 1 324 ? 7.284 2.759 -13.441 1.00 89.00 324 SER A C 1
ATOM 2545 O O . SER A 1 324 ? 7.744 2.105 -12.507 1.00 89.00 324 SER A O 1
ATOM 2547 N N . PHE A 1 325 ? 6.224 2.374 -14.140 1.00 96.12 325 PHE A N 1
ATOM 2548 C CA . PHE A 1 325 ? 5.436 1.192 -13.824 1.00 96.12 325 PHE A CA 1
ATOM 2549 C C . PHE A 1 325 ? 5.203 0.348 -15.079 1.00 96.12 325 PHE A C 1
ATOM 2551 O O . PHE A 1 325 ? 4.859 0.881 -16.139 1.00 96.12 325 PHE A O 1
ATOM 2558 N N . ILE A 1 326 ? 5.372 -0.968 -14.951 1.00 98.00 326 ILE A N 1
ATOM 2559 C CA . ILE A 1 326 ? 5.168 -1.946 -16.024 1.00 98.00 326 ILE A CA 1
ATOM 2560 C C . ILE A 1 326 ? 4.169 -3.009 -15.559 1.00 98.00 326 ILE A C 1
ATOM 2562 O O . ILE A 1 326 ? 4.563 -3.948 -14.863 1.00 98.00 326 ILE A O 1
ATOM 2566 N N . PRO A 1 327 ? 2.869 -2.866 -15.884 1.00 98.25 327 PRO A N 1
ATOM 2567 C CA . PRO A 1 327 ? 1.899 -3.931 -15.676 1.00 98.25 327 PRO A CA 1
ATOM 2568 C C . PRO A 1 327 ? 2.062 -5.009 -16.753 1.00 98.25 327 PRO A C 1
ATOM 2570 O O . PRO A 1 327 ? 2.295 -4.709 -17.927 1.00 98.25 327 PRO A O 1
ATOM 2573 N N . TYR A 1 328 ? 1.886 -6.268 -16.368 1.00 98.62 328 TYR A N 1
ATOM 2574 C CA . TYR A 1 328 ? 1.982 -7.398 -17.281 1.00 98.62 328 TYR A CA 1
ATOM 2575 C C . TYR A 1 328 ? 1.022 -8.529 -16.905 1.00 98.62 328 TYR A C 1
ATOM 2577 O O . TYR A 1 328 ? 0.863 -8.900 -15.740 1.00 98.62 328 TYR A O 1
ATOM 2585 N N . SER A 1 329 ? 0.421 -9.116 -17.936 1.00 98.44 329 SER A N 1
ATOM 2586 C CA . SER A 1 329 ? -0.177 -10.440 -17.886 1.00 98.44 329 SER A CA 1
ATOM 2587 C C . SER A 1 329 ? -0.091 -11.113 -19.250 1.00 98.44 329 SER A C 1
ATOM 2589 O O . SER A 1 329 ? -0.189 -10.447 -20.283 1.00 98.44 329 SER A O 1
ATOM 2591 N N . HIS A 1 330 ? 0.073 -12.436 -19.240 1.00 97.00 330 HIS A N 1
ATOM 2592 C CA . HIS A 1 330 ? -0.075 -13.267 -20.434 1.00 97.00 330 HIS A CA 1
ATOM 2593 C C . HIS A 1 330 ? -1.493 -13.852 -20.567 1.00 97.00 330 HIS A C 1
ATOM 2595 O O . HIS A 1 330 ? -1.817 -14.452 -21.592 1.00 97.00 330 HIS A O 1
ATOM 2601 N N . HIS A 1 331 ? -2.350 -13.681 -19.555 1.00 96.12 331 HIS A N 1
ATOM 2602 C CA . HIS A 1 331 ? -3.755 -14.075 -19.600 1.00 96.12 331 HIS A CA 1
ATOM 2603 C C . HIS A 1 331 ? -4.562 -13.002 -20.329 1.00 96.12 331 HIS A C 1
ATOM 2605 O O . HIS A 1 331 ? -4.521 -11.834 -19.960 1.00 96.12 331 HIS A O 1
ATOM 2611 N N . ALA A 1 332 ? -5.321 -13.366 -21.361 1.00 93.88 332 ALA A N 1
ATOM 2612 C CA . ALA A 1 332 ? -6.115 -12.389 -22.114 1.00 93.88 332 ALA A CA 1
ATOM 2613 C C . ALA A 1 332 ? -7.242 -11.761 -21.268 1.00 93.88 332 ALA A C 1
ATOM 2615 O O . ALA A 1 332 ? -7.635 -10.619 -21.510 1.00 93.88 332 ALA A O 1
ATOM 2616 N N . ASP A 1 333 ? -7.727 -12.490 -20.264 1.00 94.62 333 ASP A N 1
ATOM 2617 C CA . ASP A 1 333 ? -8.859 -12.195 -19.386 1.00 94.62 333 ASP A CA 1
ATOM 2618 C C . ASP A 1 333 ? -8.450 -11.862 -17.939 1.00 94.62 333 ASP A C 1
ATOM 2620 O O . ASP A 1 333 ? -9.295 -11.906 -17.050 1.00 94.62 333 ASP A O 1
ATOM 2624 N N . PHE A 1 334 ? -7.192 -11.450 -17.716 1.00 96.94 334 PHE A N 1
ATOM 2625 C CA . PHE A 1 334 ? -6.677 -11.063 -16.393 1.00 96.94 334 PHE A CA 1
ATOM 2626 C C . PHE A 1 334 ? -7.595 -10.083 -15.639 1.00 96.94 334 PHE A C 1
ATOM 2628 O O . PHE A 1 334 ? -8.275 -9.250 -16.264 1.00 96.94 334 PHE A O 1
ATOM 2635 N N . ALA A 1 335 ? -7.578 -10.141 -14.306 1.00 96.50 335 ALA A N 1
ATOM 2636 C CA . ALA A 1 335 ? -8.382 -9.272 -13.450 1.00 96.50 335 ALA A CA 1
ATOM 2637 C C . ALA A 1 335 ? -7.889 -7.819 -13.524 1.00 96.50 335 ALA A C 1
ATOM 2639 O O . ALA A 1 335 ? -6.737 -7.502 -13.224 1.00 96.50 335 ALA A O 1
ATOM 2640 N N . LEU A 1 336 ? -8.770 -6.908 -13.933 1.00 96.06 336 LEU A N 1
ATOM 2641 C CA . LEU A 1 336 ? -8.377 -5.547 -14.296 1.00 96.06 336 LEU A CA 1
ATOM 2642 C C . LEU A 1 336 ? -8.258 -4.636 -13.069 1.00 96.06 336 LEU A C 1
ATOM 2644 O O . LEU A 1 336 ? -7.367 -3.790 -12.981 1.00 96.06 336 LEU A O 1
ATOM 2648 N N . GLU A 1 337 ? -9.169 -4.810 -12.119 1.00 95.00 337 GLU A N 1
ATOM 2649 C CA . GLU A 1 337 ? -9.382 -3.939 -10.972 1.00 95.00 337 GLU A CA 1
ATOM 2650 C C . GLU A 1 337 ? -8.143 -3.803 -10.072 1.00 95.00 337 GLU A C 1
ATOM 2652 O O . GLU A 1 337 ? -7.822 -2.663 -9.719 1.00 95.00 337 GLU A O 1
ATOM 2657 N N . PRO A 1 338 ? -7.400 -4.875 -9.720 1.00 95.62 338 PRO A N 1
ATOM 2658 C CA . PRO A 1 338 ? -6.193 -4.755 -8.900 1.00 95.62 338 PRO A CA 1
ATOM 2659 C C . PRO A 1 338 ? -5.132 -3.844 -9.533 1.00 95.62 338 PRO A C 1
ATOM 2661 O O . PRO A 1 338 ? -4.595 -2.961 -8.860 1.00 95.62 338 PRO A O 1
ATOM 2664 N N . LEU A 1 339 ? -4.886 -3.993 -10.841 1.00 96.56 339 LEU A N 1
ATOM 2665 C CA . LEU A 1 339 ? -3.951 -3.145 -11.584 1.00 96.56 339 LEU A CA 1
ATOM 2666 C C . LEU A 1 339 ? -4.467 -1.708 -11.709 1.00 96.56 339 LEU A C 1
ATOM 2668 O O . LEU A 1 339 ? -3.723 -0.768 -11.441 1.00 96.56 339 LEU A O 1
ATOM 2672 N N . VAL A 1 340 ? -5.741 -1.508 -12.065 1.00 95.44 340 VAL A N 1
ATOM 2673 C CA . VAL A 1 340 ? -6.334 -0.161 -12.179 1.00 95.44 340 VAL A CA 1
ATOM 2674 C C . VAL A 1 340 ? -6.237 0.600 -10.859 1.00 95.44 340 VAL A C 1
ATOM 2676 O O . VAL A 1 340 ? -5.878 1.777 -10.854 1.00 95.44 340 VAL A O 1
ATOM 2679 N N . ASN A 1 341 ? -6.534 -0.058 -9.739 1.00 91.31 341 ASN A N 1
ATOM 2680 C CA . ASN A 1 341 ? -6.482 0.572 -8.423 1.00 91.31 341 ASN A CA 1
ATOM 2681 C C . ASN A 1 341 ? -5.057 1.011 -8.060 1.00 91.31 341 ASN A C 1
ATOM 2683 O O . ASN A 1 341 ? -4.877 2.134 -7.593 1.00 91.31 341 ASN A O 1
ATOM 2687 N N . ALA A 1 342 ? -4.047 0.185 -8.346 1.00 91.19 342 ALA A N 1
ATOM 2688 C CA . ALA A 1 342 ? -2.649 0.553 -8.127 1.00 91.19 342 ALA A CA 1
ATOM 2689 C C . ALA A 1 342 ? -2.190 1.704 -9.042 1.00 91.19 342 ALA A C 1
ATOM 2691 O O . ALA A 1 342 ? -1.480 2.614 -8.610 1.00 91.19 342 ALA A O 1
ATOM 2692 N N . LEU A 1 343 ? -2.629 1.702 -10.304 1.00 93.31 343 LEU A N 1
ATOM 2693 C CA . LEU A 1 343 ? -2.160 2.644 -11.323 1.00 93.31 343 LEU A CA 1
ATOM 2694 C C . LEU A 1 343 ? -2.839 4.024 -11.288 1.00 93.31 343 LEU A C 1
ATOM 2696 O O . LEU A 1 343 ? -2.359 4.956 -11.932 1.00 93.31 343 LEU A O 1
ATOM 2700 N N . LYS A 1 344 ? -3.919 4.197 -10.514 1.00 89.38 344 LYS A N 1
ATOM 2701 C CA . LYS A 1 344 ? -4.576 5.504 -10.306 1.00 89.38 344 LYS A CA 1
ATOM 2702 C C . LYS A 1 344 ? -3.770 6.470 -9.434 1.00 89.38 344 LYS A C 1
ATOM 2704 O O . LYS A 1 344 ? -4.033 7.676 -9.464 1.00 89.38 344 LYS A O 1
ATOM 2709 N N . SER A 1 345 ? -2.796 5.967 -8.675 1.00 83.62 345 SER A N 1
ATOM 2710 C CA . SER A 1 345 ? -1.989 6.778 -7.762 1.00 83.62 345 SER A CA 1
ATOM 2711 C C . SER A 1 345 ? -1.318 7.966 -8.478 1.00 83.62 345 SER A C 1
ATOM 2713 O O . SER A 1 345 ? -0.793 7.807 -9.586 1.00 83.62 345 SER A O 1
ATOM 2715 N N . PRO A 1 346 ? -1.285 9.173 -7.874 1.00 77.31 346 PRO A N 1
ATOM 2716 C CA . PRO A 1 346 ? -0.584 10.333 -8.430 1.00 77.31 346 PRO A CA 1
ATOM 2717 C C . PRO A 1 346 ? 0.932 10.109 -8.587 1.00 77.31 346 PRO A C 1
ATOM 2719 O O . PRO A 1 346 ? 1.568 10.746 -9.424 1.00 77.31 346 PRO A O 1
ATOM 2722 N N . VAL A 1 347 ? 1.517 9.164 -7.840 1.00 80.00 347 VAL A N 1
ATOM 2723 C CA . VAL A 1 347 ? 2.950 8.816 -7.920 1.00 80.00 347 VAL A CA 1
ATOM 2724 C C . VAL A 1 347 ? 3.319 8.172 -9.260 1.00 80.00 347 VAL A C 1
ATOM 2726 O O . VAL A 1 347 ? 4.470 8.263 -9.694 1.00 80.00 347 VAL A O 1
ATOM 2729 N N . VAL A 1 348 ? 2.354 7.559 -9.946 1.00 85.75 348 VAL A N 1
ATOM 2730 C CA . VAL A 1 348 ? 2.553 6.955 -11.265 1.00 85.75 348 VAL A CA 1
ATOM 2731 C C . VAL A 1 348 ? 2.725 8.065 -12.296 1.00 85.75 348 VAL A C 1
ATOM 2733 O O . VAL A 1 348 ? 1.778 8.794 -12.595 1.00 85.75 348 VAL A O 1
ATOM 2736 N N . GLN A 1 349 ? 3.938 8.204 -12.832 1.00 86.19 349 GLN A N 1
ATOM 2737 C CA . GLN A 1 349 ? 4.270 9.231 -13.829 1.00 86.19 349 GLN A CA 1
ATOM 2738 C C . GLN A 1 349 ? 4.500 8.636 -15.217 1.00 86.19 349 GLN A C 1
ATOM 2740 O O . GLN A 1 349 ? 4.191 9.277 -16.224 1.00 86.19 349 GLN A O 1
ATOM 2745 N N . VAL A 1 350 ? 5.020 7.409 -15.275 1.00 92.50 350 VAL A N 1
ATOM 2746 C CA . VAL A 1 350 ? 5.285 6.690 -16.521 1.00 92.50 350 VAL A CA 1
ATOM 2747 C C . VAL A 1 350 ? 4.700 5.288 -16.424 1.00 92.50 350 VAL A C 1
ATOM 2749 O O . VAL A 1 350 ? 4.926 4.582 -15.445 1.00 92.50 350 VAL A O 1
ATOM 2752 N N . LEU A 1 351 ? 3.956 4.897 -17.452 1.00 95.88 351 LEU A N 1
ATOM 2753 C CA . LEU A 1 351 ? 3.493 3.539 -17.693 1.00 95.88 351 LEU A CA 1
ATOM 2754 C C . LEU A 1 351 ? 4.177 3.024 -18.945 1.00 95.88 351 LEU A C 1
ATOM 2756 O O . LEU A 1 351 ? 4.273 3.743 -19.938 1.00 95.88 351 LEU A O 1
ATOM 2760 N N . SER A 1 352 ? 4.598 1.772 -18.946 1.00 96.31 352 SER A N 1
ATOM 2761 C CA . SER A 1 352 ? 4.979 1.120 -20.191 1.00 96.31 352 SER A CA 1
ATOM 2762 C C . SER A 1 352 ? 4.676 -0.365 -20.141 1.00 96.31 352 SER A C 1
ATOM 2764 O O . SER A 1 352 ? 4.567 -0.911 -19.053 1.00 96.31 352 SER A O 1
ATOM 2766 N N . GLY A 1 353 ? 4.467 -1.023 -21.274 1.00 96.94 353 GLY A N 1
ATOM 2767 C CA . GLY A 1 353 ? 4.140 -2.445 -21.239 1.00 96.94 353 GLY A CA 1
ATOM 2768 C C . GLY A 1 353 ? 3.651 -3.020 -22.554 1.00 96.94 353 GLY A C 1
ATOM 2769 O O . GLY A 1 353 ? 3.525 -2.322 -23.565 1.00 96.94 353 GLY A O 1
ATOM 2770 N N . LYS A 1 354 ? 3.322 -4.313 -22.504 1.00 97.94 354 LYS A N 1
ATOM 2771 C CA . LYS A 1 354 ? 2.641 -5.040 -23.577 1.00 97.94 354 LYS A CA 1
ATOM 2772 C C . LYS A 1 354 ? 1.345 -4.321 -23.960 1.00 97.94 354 LYS A C 1
ATOM 2774 O O . LYS A 1 354 ? 0.529 -4.000 -23.092 1.00 97.94 354 LYS A O 1
ATOM 2779 N N . LYS A 1 355 ? 1.144 -4.088 -25.262 1.00 97.12 355 LYS A N 1
ATOM 2780 C CA . LYS A 1 355 ? -0.010 -3.329 -25.766 1.00 97.12 355 LYS A CA 1
ATOM 2781 C C . LYS A 1 355 ? -1.350 -3.909 -25.319 1.00 97.12 355 LYS A C 1
ATOM 2783 O O . LYS A 1 355 ? -2.182 -3.149 -24.847 1.00 97.12 355 LYS A O 1
ATOM 2788 N N . ASP A 1 356 ? -1.530 -5.225 -25.387 1.00 96.81 356 ASP A N 1
ATOM 2789 C CA . ASP A 1 356 ? -2.801 -5.873 -25.025 1.00 96.81 356 ASP A CA 1
ATOM 2790 C C . ASP A 1 356 ? -3.210 -5.599 -23.569 1.00 96.81 356 ASP A C 1
ATOM 2792 O O . ASP A 1 356 ? -4.388 -5.416 -23.263 1.00 96.81 356 ASP A O 1
ATOM 2796 N N . VAL A 1 357 ? -2.225 -5.513 -22.670 1.00 98.25 357 VAL A N 1
ATOM 2797 C CA . VAL A 1 357 ? -2.441 -5.179 -21.257 1.00 98.25 357 VAL A CA 1
ATOM 2798 C C . VAL A 1 357 ? -2.790 -3.697 -21.117 1.00 98.25 357 VAL A C 1
ATOM 2800 O O . VAL A 1 357 ? -3.784 -3.345 -20.479 1.00 98.25 357 VAL A O 1
ATOM 2803 N N . LEU A 1 358 ? -2.003 -2.812 -21.740 1.00 97.69 358 LEU A N 1
ATOM 2804 C CA . LEU A 1 358 ? -2.193 -1.364 -21.611 1.00 97.69 358 LEU A CA 1
ATOM 2805 C C . LEU A 1 358 ? -3.478 -0.886 -22.293 1.00 97.69 358 LEU A C 1
ATOM 2807 O O . LEU A 1 358 ? -4.135 0.003 -21.762 1.00 97.69 358 LEU A O 1
ATOM 2811 N N . ASP A 1 359 ? -3.881 -1.481 -23.415 1.00 97.00 359 ASP A N 1
ATOM 2812 C CA . ASP A 1 359 ? -5.123 -1.142 -24.113 1.00 97.00 359 ASP A CA 1
ATOM 2813 C C . ASP A 1 359 ? -6.360 -1.485 -23.264 1.00 97.00 359 ASP A C 1
ATOM 2815 O O . ASP A 1 359 ? -7.343 -0.745 -23.305 1.00 97.00 359 ASP A O 1
ATOM 2819 N N . ARG A 1 360 ? -6.305 -2.542 -22.435 1.00 97.62 360 ARG A N 1
ATOM 2820 C CA . ARG A 1 360 ? -7.364 -2.856 -21.455 1.00 97.62 360 ARG A CA 1
ATOM 2821 C C . ARG A 1 360 ? -7.379 -1.891 -20.267 1.00 97.62 360 ARG A C 1
ATOM 2823 O O . ARG A 1 360 ? -8.450 -1.574 -19.759 1.00 97.62 360 ARG A O 1
ATOM 2830 N N . LEU A 1 361 ? -6.215 -1.412 -19.823 1.00 97.25 361 LEU A N 1
ATOM 2831 C CA . LEU A 1 361 ? -6.095 -0.477 -18.693 1.00 97.25 361 LEU A CA 1
ATOM 2832 C C . LEU A 1 361 ? -6.428 0.971 -19.078 1.00 97.25 361 LEU A C 1
ATOM 2834 O O . LEU A 1 361 ? -7.004 1.714 -18.284 1.00 97.25 361 LEU A O 1
ATOM 2838 N N . ARG A 1 362 ? -6.079 1.375 -20.303 1.00 96.12 362 ARG A N 1
ATOM 2839 C CA . ARG A 1 362 ? -6.169 2.746 -20.821 1.00 96.12 362 ARG A CA 1
ATOM 2840 C C . ARG A 1 362 ? -7.532 3.426 -20.621 1.00 96.12 362 ARG A C 1
ATOM 2842 O O . ARG A 1 362 ? -7.519 4.591 -20.232 1.00 96.12 362 ARG A O 1
ATOM 2849 N N . PRO A 1 363 ? -8.694 2.770 -20.816 1.00 96.69 363 PRO A N 1
ATOM 2850 C CA . PRO A 1 363 ? -10.001 3.393 -20.578 1.00 96.69 363 PRO A CA 1
ATOM 2851 C C . PRO A 1 363 ? -10.251 3.817 -19.124 1.00 96.69 363 PRO A C 1
ATOM 2853 O O . PRO A 1 363 ? -11.139 4.625 -18.874 1.00 96.69 363 PRO A O 1
ATOM 2856 N N . HIS A 1 364 ? -9.489 3.278 -18.169 1.00 96.12 364 HIS A N 1
ATOM 2857 C CA . HIS A 1 364 ? -9.649 3.530 -16.736 1.00 96.12 364 HIS A CA 1
ATOM 2858 C C . HIS A 1 364 ? -8.581 4.472 -16.159 1.00 96.12 364 HIS A C 1
ATOM 2860 O O . HIS A 1 364 ? -8.612 4.765 -14.960 1.00 96.12 364 HIS A O 1
ATOM 2866 N N . LEU A 1 365 ? -7.630 4.918 -16.989 1.00 93.69 365 LEU A N 1
ATOM 2867 C CA . LEU A 1 365 ? -6.478 5.724 -16.593 1.00 93.69 365 LEU A CA 1
ATOM 2868 C C . LEU A 1 365 ? -6.467 7.046 -17.365 1.00 93.69 365 LEU A C 1
ATOM 2870 O O . LEU A 1 365 ? -6.092 7.119 -18.536 1.00 93.69 365 LEU A O 1
ATOM 2874 N N . GLU A 1 366 ? -6.873 8.110 -16.682 1.00 91.38 366 GLU A N 1
ATOM 2875 C CA . GLU A 1 366 ? -6.946 9.461 -17.238 1.00 91.38 366 GLU A CA 1
ATOM 2876 C C . GLU A 1 366 ? -5.619 10.223 -17.080 1.00 91.38 366 GLU A C 1
ATOM 2878 O O . GLU A 1 366 ? -4.799 9.922 -16.213 1.00 91.38 366 GLU A O 1
ATOM 2883 N N . GLY A 1 367 ? -5.406 11.248 -17.912 1.00 90.81 367 GLY A N 1
ATOM 2884 C CA . GLY A 1 367 ? -4.261 12.159 -17.781 1.00 90.81 367 GLY A CA 1
ATOM 2885 C C . GLY A 1 367 ? -2.932 11.641 -18.342 1.00 90.81 367 GLY A C 1
ATOM 2886 O O . GLY A 1 367 ? -1.888 12.211 -18.032 1.00 90.81 367 GLY A O 1
ATOM 2887 N N . PHE A 1 368 ? -2.948 10.596 -19.174 1.00 93.12 368 PHE A N 1
ATOM 2888 C CA . PHE A 1 368 ? -1.759 10.059 -19.845 1.00 93.12 368 PHE A CA 1
ATOM 2889 C C . PHE A 1 368 ? -1.743 10.373 -21.347 1.00 93.12 368 PHE A C 1
ATOM 2891 O O . PHE A 1 368 ? -2.757 10.257 -22.038 1.00 93.12 368 PHE A O 1
ATOM 2898 N N . GLU A 1 369 ? -0.565 10.718 -21.870 1.00 94.94 369 GLU A N 1
ATOM 2899 C CA . GLU A 1 369 ? -0.276 10.721 -23.305 1.00 94.94 369 GLU A CA 1
ATOM 2900 C C . GLU A 1 369 ? 0.290 9.352 -23.706 1.00 94.94 369 GLU A C 1
ATOM 2902 O O . GLU A 1 369 ? 1.338 8.955 -23.203 1.00 94.94 369 GLU A O 1
ATOM 2907 N N . TRP A 1 370 ? -0.388 8.651 -24.618 1.00 95.00 370 TRP A N 1
ATOM 2908 C CA . TRP A 1 370 ? -0.083 7.270 -25.010 1.00 95.00 370 TRP A CA 1
ATOM 2909 C C . TRP A 1 370 ? 0.624 7.213 -26.362 1.00 95.00 370 TRP A C 1
ATOM 2911 O O . TRP A 1 370 ? 0.212 7.891 -27.307 1.00 95.00 370 TRP A O 1
ATOM 2921 N N . ARG A 1 371 ? 1.659 6.379 -26.475 1.00 92.94 371 ARG A N 1
ATOM 2922 C CA . ARG A 1 371 ? 2.436 6.188 -27.701 1.00 92.94 371 ARG A CA 1
ATOM 2923 C C . ARG A 1 371 ? 2.756 4.719 -27.919 1.00 92.94 371 ARG A C 1
ATOM 2925 O O . ARG A 1 371 ? 3.306 4.062 -27.038 1.00 92.94 371 ARG A O 1
ATOM 2932 N N . ASP A 1 372 ? 2.486 4.257 -29.129 1.00 93.38 372 ASP A N 1
ATOM 2933 C CA . ASP A 1 372 ? 2.729 2.880 -29.533 1.00 93.38 372 ASP A CA 1
ATOM 2934 C C . ASP A 1 372 ? 4.118 2.764 -30.173 1.00 93.38 372 ASP A C 1
ATOM 2936 O O . ASP A 1 372 ? 4.591 3.664 -30.874 1.00 93.38 372 ASP A O 1
ATOM 2940 N N . SER A 1 373 ? 4.785 1.648 -29.911 1.00 92.62 373 SER A N 1
ATOM 2941 C CA . SER A 1 373 ? 6.051 1.242 -30.516 1.00 92.62 373 SER A CA 1
ATOM 2942 C C . SER A 1 373 ? 5.981 -0.233 -30.891 1.00 92.62 373 SER A C 1
ATOM 2944 O O . SER A 1 373 ? 5.222 -1.010 -30.312 1.00 92.62 373 SER A O 1
ATOM 2946 N N . TYR A 1 374 ? 6.795 -0.631 -31.855 1.00 92.75 374 TYR A N 1
ATOM 2947 C CA . TYR A 1 374 ? 6.992 -2.031 -32.196 1.00 92.75 374 TYR A CA 1
ATOM 2948 C C . TYR A 1 374 ? 8.131 -2.601 -31.357 1.00 92.75 374 TYR A C 1
ATOM 2950 O O . TYR A 1 374 ? 9.144 -1.927 -31.164 1.00 92.75 374 TYR A O 1
ATOM 2958 N N . LEU A 1 375 ? 7.967 -3.836 -30.894 1.00 95.12 375 LEU A N 1
ATOM 2959 C CA . LEU A 1 375 ? 8.986 -4.634 -30.226 1.00 95.12 375 LEU A CA 1
ATOM 2960 C C . LEU A 1 375 ? 9.500 -5.685 -31.213 1.00 95.12 375 LEU A C 1
ATOM 2962 O O . LEU A 1 375 ? 8.712 -6.428 -31.801 1.00 95.12 375 LEU A O 1
ATOM 2966 N N . MET A 1 376 ? 10.817 -5.752 -31.388 1.00 95.75 376 MET A N 1
ATOM 2967 C CA . MET A 1 376 ? 11.474 -6.800 -32.170 1.00 95.75 376 MET A CA 1
ATOM 2968 C C . MET A 1 376 ? 12.404 -7.633 -31.306 1.00 95.75 376 MET A C 1
ATOM 2970 O O . MET A 1 376 ? 12.924 -7.135 -30.308 1.00 95.75 376 MET A O 1
ATOM 2974 N N . LYS A 1 377 ? 12.657 -8.863 -31.752 1.00 96.19 377 LYS A N 1
ATOM 2975 C CA . LYS A 1 377 ? 13.557 -9.826 -31.121 1.00 96.19 377 LYS A CA 1
ATOM 2976 C C . LYS A 1 377 ? 14.543 -10.384 -32.145 1.00 96.19 377 LYS A C 1
ATOM 2978 O O . LYS A 1 377 ? 14.188 -10.582 -33.303 1.00 96.19 377 LYS A O 1
ATOM 2983 N N . LEU A 1 378 ? 15.776 -10.619 -31.716 1.00 96.00 378 LEU A N 1
ATOM 2984 C CA . LEU A 1 378 ? 16.825 -11.293 -32.479 1.00 96.00 378 LEU A CA 1
ATOM 2985 C C . LEU A 1 378 ? 17.372 -12.442 -31.637 1.00 96.00 378 LEU A C 1
ATOM 2987 O O . LEU A 1 378 ? 17.973 -12.181 -30.595 1.00 96.00 378 LEU A O 1
ATOM 2991 N N . GLY A 1 379 ? 17.163 -13.686 -32.065 1.00 94.06 379 GLY A N 1
ATOM 2992 C CA . GLY A 1 379 ? 17.759 -14.855 -31.428 1.00 94.06 379 GLY A CA 1
ATOM 2993 C C . GLY A 1 379 ? 19.233 -15.032 -31.790 1.00 94.06 379 GLY A C 1
ATOM 2994 O O . GLY A 1 379 ? 19.718 -14.494 -32.786 1.00 94.06 379 GLY A O 1
ATOM 2995 N N . ARG A 1 380 ? 19.943 -15.825 -30.981 1.00 87.50 380 ARG A N 1
ATOM 2996 C CA . ARG A 1 380 ? 21.363 -16.161 -31.179 1.00 87.50 380 ARG A CA 1
ATOM 2997 C C . ARG A 1 380 ? 21.681 -16.667 -32.590 1.00 87.50 380 ARG A C 1
ATOM 2999 O O . ARG A 1 380 ? 22.679 -16.246 -33.166 1.00 87.50 380 ARG A O 1
ATOM 3006 N N . ASP A 1 381 ? 20.817 -17.514 -33.140 1.00 88.75 381 ASP A N 1
ATOM 3007 C CA . ASP A 1 381 ? 21.029 -18.164 -34.440 1.00 88.75 381 ASP A CA 1
ATOM 3008 C C . ASP A 1 381 ? 20.397 -17.397 -35.616 1.00 88.75 381 ASP A C 1
ATOM 3010 O O . ASP A 1 381 ? 20.555 -17.787 -36.772 1.00 88.75 381 ASP A O 1
ATOM 3014 N N . ASP A 1 382 ? 19.694 -16.295 -35.335 1.00 91.38 382 ASP A N 1
ATOM 3015 C CA . ASP A 1 382 ? 18.961 -15.522 -36.343 1.00 91.38 382 ASP A CA 1
ATOM 3016 C C . ASP A 1 382 ? 19.815 -14.415 -36.974 1.00 91.38 382 ASP A C 1
ATOM 3018 O O . ASP A 1 382 ? 19.417 -13.825 -37.980 1.00 91.38 382 ASP A O 1
ATOM 3022 N N . LEU A 1 383 ? 20.972 -14.093 -36.379 1.00 88.94 383 LEU A N 1
ATOM 3023 C CA . LEU A 1 383 ? 21.812 -12.991 -36.834 1.00 88.94 383 LEU A CA 1
ATOM 3024 C C . LEU A 1 383 ? 22.334 -13.259 -38.245 1.00 88.94 383 LEU A C 1
ATOM 3026 O O . LEU A 1 383 ? 23.177 -14.123 -38.483 1.00 88.94 383 LEU A O 1
ATOM 3030 N N . THR A 1 384 ? 21.868 -12.449 -39.186 1.00 86.06 384 THR A N 1
ATOM 3031 C CA . THR A 1 384 ? 22.339 -12.487 -40.566 1.00 86.06 384 THR A CA 1
ATOM 3032 C C . THR A 1 384 ? 23.502 -11.525 -40.744 1.00 86.06 384 THR A C 1
ATOM 3034 O O . THR A 1 384 ? 23.413 -10.361 -40.347 1.00 86.06 384 THR A O 1
ATOM 3037 N N . ASP A 1 385 ? 24.564 -11.967 -41.414 1.00 71.31 385 ASP A N 1
ATOM 3038 C CA . ASP A 1 385 ? 25.670 -11.086 -41.775 1.00 71.31 385 ASP A CA 1
ATOM 3039 C C . ASP A 1 385 ? 25.193 -9.947 -42.681 1.00 71.31 385 ASP A C 1
ATOM 3041 O O . ASP A 1 385 ? 24.731 -10.157 -43.807 1.00 71.31 385 ASP A O 1
ATOM 3045 N N . VAL A 1 386 ? 25.332 -8.713 -42.197 1.00 64.00 386 VAL A N 1
ATOM 3046 C CA . VAL A 1 386 ? 24.966 -7.528 -42.971 1.00 64.00 386 VAL A CA 1
ATOM 3047 C C . VAL A 1 386 ? 26.180 -6.951 -43.688 1.00 64.00 386 VAL A C 1
ATOM 3049 O O . VAL A 1 386 ? 27.121 -6.469 -43.072 1.00 64.00 386 VAL A O 1
ATOM 3052 N N . GLU A 1 387 ? 26.083 -6.971 -45.019 1.00 58.88 387 GLU A N 1
ATOM 3053 C CA . GLU A 1 387 ? 26.856 -6.211 -46.012 1.00 58.88 387 GLU A CA 1
ATOM 3054 C C . GLU A 1 387 ? 28.396 -6.247 -45.907 1.00 58.88 387 GLU A C 1
ATOM 3056 O O . GLU A 1 387 ? 29.034 -5.487 -45.184 1.00 58.88 387 GLU A O 1
ATOM 3061 N N . THR A 1 388 ? 29.003 -6.975 -46.847 1.00 53.97 388 THR A N 1
ATOM 3062 C CA . THR A 1 388 ? 30.443 -7.042 -47.172 1.00 53.97 388 THR A CA 1
ATOM 3063 C C . THR A 1 388 ? 31.053 -5.747 -47.740 1.00 53.97 388 THR A C 1
ATOM 3065 O O . THR A 1 388 ? 32.161 -5.761 -48.278 1.00 53.97 388 THR A O 1
ATOM 3068 N N . ARG A 1 389 ? 30.346 -4.609 -47.677 1.00 60.91 389 ARG A N 1
ATOM 3069 C CA . ARG A 1 389 ? 30.861 -3.334 -48.205 1.00 60.91 389 ARG A CA 1
ATOM 3070 C C . ARG A 1 389 ? 32.060 -2.849 -47.369 1.00 60.91 389 ARG A C 1
ATOM 3072 O O . ARG A 1 389 ? 32.094 -3.113 -46.167 1.00 60.91 389 ARG A O 1
ATOM 3079 N N . PRO A 1 390 ? 33.033 -2.133 -47.952 1.00 64.62 390 PRO A N 1
ATOM 3080 C CA . PRO A 1 390 ? 34.102 -1.513 -47.174 1.00 64.62 390 PRO A CA 1
ATOM 3081 C C . PRO A 1 390 ? 33.528 -0.475 -46.205 1.00 64.62 390 PRO A C 1
ATOM 3083 O O . PRO A 1 390 ? 32.550 0.203 -46.536 1.00 64.62 390 PRO A O 1
ATOM 3086 N N . GLU A 1 391 ? 34.129 -0.337 -45.023 1.00 70.81 391 GLU A N 1
ATOM 3087 C CA . GLU A 1 391 ? 33.831 0.797 -44.146 1.00 70.81 391 GLU A CA 1
ATOM 3088 C C . GLU A 1 391 ? 34.134 2.119 -44.875 1.00 70.81 391 GLU A C 1
ATOM 3090 O O . GLU A 1 391 ? 35.064 2.169 -45.690 1.00 70.81 391 GLU A O 1
ATOM 3095 N N . PRO A 1 392 ? 33.360 3.196 -44.634 1.00 72.88 392 PRO A N 1
ATOM 3096 C CA . PRO A 1 392 ? 33.702 4.508 -45.165 1.00 72.88 392 PRO A CA 1
ATOM 3097 C C . PRO A 1 392 ? 35.145 4.885 -44.780 1.00 72.88 392 PRO A C 1
ATOM 3099 O O . PRO A 1 392 ? 35.530 4.689 -43.629 1.00 72.88 392 PRO A O 1
ATOM 3102 N N . PRO A 1 393 ? 35.958 5.437 -45.693 1.00 76.88 393 PRO A N 1
ATOM 3103 C CA . PRO A 1 393 ? 37.324 5.821 -45.356 1.00 76.88 393 PRO A CA 1
ATOM 3104 C C . PRO A 1 393 ? 37.360 6.788 -44.166 1.00 76.88 393 PRO A C 1
ATOM 3106 O O . PRO A 1 393 ? 36.623 7.775 -44.147 1.00 76.88 393 PRO A O 1
ATOM 3109 N N . GLY A 1 394 ? 38.230 6.510 -43.193 1.00 83.12 394 GLY A N 1
ATOM 3110 C CA . GLY A 1 394 ? 38.499 7.396 -42.058 1.00 83.12 394 GLY A CA 1
ATOM 3111 C C . GLY A 1 394 ? 37.567 7.255 -40.853 1.00 83.12 394 GLY A C 1
ATOM 3112 O O . GLY A 1 394 ? 37.779 7.973 -39.881 1.00 83.12 394 GLY A O 1
ATOM 3113 N N . VAL A 1 395 ? 36.567 6.360 -40.873 1.00 89.25 395 VAL A N 1
ATOM 3114 C CA . VAL A 1 395 ? 35.820 6.032 -39.644 1.00 89.25 395 VAL A CA 1
ATOM 3115 C C . VAL A 1 395 ? 36.520 4.925 -38.859 1.00 89.25 395 VAL A C 1
ATOM 3117 O O . VAL A 1 395 ? 37.049 3.990 -39.452 1.00 89.25 395 VAL A O 1
ATOM 3120 N N . THR A 1 396 ? 36.501 5.016 -37.530 1.00 90.50 396 THR A N 1
ATOM 3121 C CA . THR A 1 396 ? 37.054 3.988 -36.634 1.00 90.50 396 THR A CA 1
ATOM 3122 C C . THR A 1 396 ? 35.963 3.463 -35.711 1.00 90.50 396 THR A C 1
ATOM 3124 O O . THR A 1 396 ? 35.301 4.249 -35.034 1.00 90.50 396 THR A O 1
ATOM 3127 N N . LEU A 1 397 ? 35.769 2.143 -35.685 1.00 91.81 397 LEU A N 1
ATOM 3128 C CA . LEU A 1 397 ? 34.873 1.466 -34.747 1.00 91.81 397 LEU A CA 1
ATOM 3129 C C . LEU A 1 397 ? 35.549 1.328 -33.379 1.00 91.81 397 LEU A C 1
ATOM 3131 O O . LEU A 1 397 ? 36.674 0.836 -33.288 1.00 91.81 397 LEU A O 1
ATOM 3135 N N . ARG A 1 398 ? 34.860 1.731 -32.309 1.00 94.12 398 ARG A N 1
ATOM 3136 C CA . ARG A 1 398 ? 35.358 1.636 -30.932 1.00 94.12 398 ARG A CA 1
ATOM 3137 C C . ARG A 1 398 ? 34.281 1.109 -29.986 1.00 94.12 398 ARG A C 1
ATOM 3139 O O . ARG A 1 398 ? 33.113 1.483 -30.086 1.00 94.12 398 ARG A O 1
ATOM 3146 N N . LEU A 1 399 ? 34.706 0.282 -29.032 1.00 93.81 399 LEU A N 1
ATOM 3147 C CA . LEU A 1 399 ? 33.941 0.005 -27.817 1.00 93.81 399 LEU A CA 1
ATOM 3148 C C . LEU A 1 399 ? 34.074 1.210 -26.880 1.00 93.81 399 LEU A C 1
ATOM 3150 O O . LEU A 1 399 ? 35.189 1.683 -26.640 1.00 93.81 399 LEU A O 1
ATOM 3154 N N . ALA A 1 400 ? 32.948 1.699 -26.370 1.00 94.88 400 ALA A N 1
ATOM 3155 C CA . ALA A 1 400 ? 32.916 2.842 -25.474 1.00 94.88 400 ALA A CA 1
ATOM 3156 C C . ALA A 1 400 ? 33.504 2.513 -24.105 1.00 94.88 400 ALA A C 1
ATOM 3158 O O . ALA A 1 400 ? 33.224 1.468 -23.517 1.00 94.88 400 ALA A O 1
ATOM 3159 N N . LYS A 1 401 ? 34.283 3.457 -23.585 1.00 95.56 401 LYS A N 1
ATOM 3160 C CA . LYS A 1 401 ? 34.735 3.505 -22.197 1.00 95.56 401 LYS A CA 1
ATOM 3161 C C . LYS A 1 401 ? 33.999 4.619 -21.449 1.00 95.56 401 LYS A C 1
ATOM 3163 O O . LYS A 1 401 ? 33.416 5.495 -22.094 1.00 95.56 401 LYS A O 1
ATOM 3168 N N . PRO A 1 402 ? 34.031 4.645 -20.104 1.00 94.25 402 PRO A N 1
ATOM 3169 C CA . PRO A 1 402 ? 33.404 5.718 -19.332 1.00 94.25 402 PRO A CA 1
ATOM 3170 C C . PRO A 1 402 ? 33.855 7.121 -19.771 1.00 94.25 402 PRO A C 1
ATOM 3172 O O . PRO A 1 402 ? 33.047 8.047 -19.798 1.00 94.25 402 PRO A O 1
ATOM 3175 N N . GLU A 1 403 ? 35.111 7.266 -20.201 1.00 95.31 403 GLU A N 1
ATOM 3176 C CA . GLU A 1 403 ? 35.678 8.534 -20.679 1.00 95.31 403 GLU A CA 1
ATOM 3177 C C . GLU A 1 403 ? 35.068 9.025 -22.005 1.00 95.31 403 GLU A C 1
ATOM 3179 O O . GLU A 1 403 ? 35.084 10.224 -22.272 1.00 95.31 403 GLU A O 1
ATOM 3184 N N . ASP A 1 404 ? 34.502 8.127 -22.820 1.00 95.31 404 ASP A N 1
ATOM 3185 C CA . ASP A 1 404 ? 33.891 8.462 -24.116 1.00 95.31 404 ASP A CA 1
ATOM 3186 C C . ASP A 1 404 ? 32.446 8.989 -23.963 1.00 95.31 404 ASP A C 1
ATOM 3188 O O . ASP A 1 404 ? 31.864 9.548 -24.898 1.00 95.31 404 ASP A O 1
ATOM 3192 N N . THR A 1 405 ? 31.842 8.834 -22.779 1.00 94.06 405 THR A N 1
ATOM 3193 C CA . THR A 1 405 ? 30.424 9.153 -22.545 1.00 94.06 405 THR A CA 1
ATOM 3194 C C . THR A 1 405 ? 30.023 10.611 -22.768 1.00 94.06 405 THR A C 1
ATOM 3196 O O . THR A 1 405 ? 28.923 10.807 -23.290 1.00 94.06 405 THR A O 1
ATOM 3199 N N . PRO A 1 406 ? 30.852 11.641 -22.486 1.00 95.00 406 PRO A N 1
ATOM 3200 C CA . PRO A 1 406 ? 30.491 13.018 -22.815 1.00 95.00 406 PRO A CA 1
ATOM 3201 C C . PRO A 1 406 ? 30.249 13.211 -24.316 1.00 95.00 406 PRO A C 1
ATOM 3203 O O . PRO A 1 406 ? 29.224 13.767 -24.697 1.00 95.00 406 PRO A O 1
ATOM 3206 N N . ALA A 1 407 ? 31.131 12.677 -25.168 1.00 94.12 407 ALA A N 1
ATOM 3207 C CA . ALA A 1 407 ? 31.020 12.814 -26.621 1.00 94.12 407 ALA A CA 1
ATOM 3208 C C . ALA A 1 407 ? 29.812 12.050 -27.191 1.00 94.12 407 ALA A C 1
ATOM 3210 O O . ALA A 1 407 ? 29.155 12.518 -28.124 1.00 94.12 407 ALA A O 1
ATOM 3211 N N . ILE A 1 408 ? 29.489 10.887 -26.614 1.00 93.69 408 ILE A N 1
ATOM 3212 C CA . ILE A 1 408 ? 28.293 10.117 -26.982 1.00 93.69 408 ILE A CA 1
ATOM 3213 C C . ILE A 1 408 ? 27.019 10.883 -26.601 1.00 93.69 408 ILE A C 1
ATOM 3215 O O . ILE A 1 408 ? 26.114 10.999 -27.430 1.00 93.69 408 ILE A O 1
ATOM 3219 N N . VAL A 1 409 ? 26.947 11.419 -25.376 1.00 90.88 409 VAL A N 1
ATOM 3220 C CA . VAL A 1 409 ? 25.794 12.208 -24.910 1.00 90.88 409 VAL A CA 1
ATOM 3221 C C . VAL A 1 409 ? 25.595 13.436 -25.791 1.00 90.88 409 VAL A C 1
ATOM 3223 O O . VAL A 1 409 ? 24.480 13.655 -26.258 1.00 90.88 409 VAL A O 1
ATOM 3226 N N . ASP A 1 410 ? 26.664 14.175 -26.089 1.00 90.81 410 ASP A N 1
ATOM 3227 C CA . ASP A 1 410 ? 26.598 15.370 -26.934 1.00 90.81 410 ASP A CA 1
ATOM 3228 C C . ASP A 1 410 ? 26.070 15.036 -28.342 1.00 90.81 410 ASP A C 1
ATOM 3230 O O . ASP A 1 410 ? 25.154 15.690 -28.841 1.00 90.81 410 ASP A O 1
ATOM 3234 N N . MET A 1 411 ? 26.557 13.952 -28.957 1.00 91.12 411 MET A N 1
ATOM 3235 C CA . MET A 1 411 ? 26.086 13.505 -30.272 1.00 91.12 411 MET A CA 1
ATOM 3236 C C . MET A 1 411 ? 24.601 13.120 -30.272 1.00 91.12 411 MET A C 1
ATOM 3238 O O . MET A 1 411 ? 23.860 13.510 -31.180 1.00 91.12 411 MET A O 1
ATOM 3242 N N . VAL A 1 412 ? 24.147 12.365 -29.269 1.00 87.19 412 VAL A N 1
ATOM 3243 C CA . VAL A 1 412 ? 22.735 11.963 -29.154 1.00 87.19 412 VAL A CA 1
ATOM 3244 C C . VAL A 1 412 ? 21.849 13.185 -28.886 1.00 87.19 412 VAL A C 1
ATOM 3246 O O . VAL A 1 412 ? 20.768 13.309 -29.472 1.00 87.19 412 VAL A O 1
ATOM 3249 N N . ASP A 1 413 ? 22.328 14.132 -28.078 1.00 84.69 413 ASP A N 1
ATOM 3250 C CA . ASP A 1 413 ? 21.653 15.395 -27.773 1.00 84.69 413 ASP A CA 1
ATOM 3251 C C . ASP A 1 413 ? 21.552 16.337 -28.983 1.00 84.69 413 ASP A C 1
ATOM 3253 O O . ASP A 1 413 ? 20.702 17.226 -29.008 1.00 84.69 413 ASP A O 1
ATOM 3257 N N . GLU A 1 414 ? 22.326 16.142 -30.043 1.00 85.56 414 GLU A N 1
ATOM 3258 C CA . GLU A 1 414 ? 22.143 16.890 -31.289 1.00 85.56 414 GLU A CA 1
ATOM 3259 C C . GLU A 1 414 ? 21.031 16.310 -32.177 1.00 85.56 414 GLU A C 1
ATOM 3261 O O . GLU A 1 414 ? 20.451 17.011 -33.011 1.00 85.56 414 GLU A O 1
ATOM 3266 N N . ILE A 1 415 ? 20.662 15.041 -31.987 1.00 82.12 415 ILE A N 1
ATOM 3267 C CA . ILE A 1 415 ? 19.685 14.364 -32.841 1.00 82.12 415 ILE A CA 1
ATOM 3268 C C . ILE A 1 415 ? 18.263 14.672 -32.358 1.00 82.12 415 ILE A C 1
ATOM 3270 O O . ILE A 1 415 ? 17.869 14.377 -31.226 1.00 82.12 415 ILE A O 1
ATOM 3274 N N . LYS A 1 416 ? 17.457 15.274 -33.242 1.00 72.31 416 LYS A N 1
ATOM 3275 C CA . LYS A 1 416 ? 16.085 15.718 -32.942 1.00 72.31 416 LYS A CA 1
ATOM 3276 C C . LYS A 1 416 ? 15.177 14.553 -32.550 1.00 72.31 416 LYS A C 1
ATOM 3278 O O . LYS A 1 416 ? 14.329 14.707 -31.673 1.00 72.31 416 LYS A O 1
ATOM 3283 N N . GLU A 1 417 ? 15.369 13.392 -33.161 1.00 69.94 417 GLU A N 1
ATOM 3284 C CA . GLU A 1 417 ? 14.629 12.161 -32.883 1.00 69.94 417 GLU A CA 1
ATOM 3285 C C . GLU A 1 417 ? 14.843 11.665 -31.437 1.00 69.94 417 GLU A C 1
ATOM 3287 O O . GLU A 1 417 ? 13.946 11.046 -30.871 1.00 69.94 417 GLU A O 1
ATOM 3292 N N . PHE A 1 418 ? 15.963 12.038 -30.805 1.00 68.00 418 PHE A N 1
ATOM 3293 C CA . PHE A 1 418 ? 16.283 11.749 -29.401 1.00 68.00 418 PHE A CA 1
ATOM 3294 C C . PHE A 1 418 ? 16.010 12.939 -28.462 1.00 68.00 418 PHE A C 1
ATOM 3296 O O . PHE A 1 418 ? 16.303 12.890 -27.274 1.00 68.00 418 PHE A O 1
ATOM 3303 N N . SER A 1 419 ? 15.380 14.020 -28.941 1.00 58.75 419 SER A N 1
ATOM 3304 C CA . SER A 1 419 ? 15.087 15.203 -28.108 1.00 58.75 419 SER A CA 1
ATOM 3305 C C . SER A 1 419 ? 14.241 14.926 -26.862 1.00 58.75 419 SER A C 1
ATOM 3307 O O . SER A 1 419 ? 14.336 15.662 -25.884 1.00 58.75 419 SER A O 1
ATOM 3309 N N . ARG A 1 420 ? 13.447 13.849 -26.868 1.00 52.53 420 ARG A N 1
ATOM 3310 C CA . ARG A 1 420 ? 12.564 13.458 -25.758 1.00 52.53 420 ARG A CA 1
ATOM 3311 C C . ARG A 1 420 ? 13.197 12.491 -24.753 1.00 52.53 420 ARG A C 1
ATOM 3313 O O . ARG A 1 420 ? 12.625 12.308 -23.687 1.00 52.53 420 ARG A O 1
ATOM 3320 N N . THR A 1 421 ? 14.363 11.914 -25.056 1.00 54.09 421 THR A N 1
ATOM 3321 C CA . THR A 1 421 ? 15.173 11.153 -24.084 1.00 54.09 421 THR A CA 1
ATOM 3322 C C . THR A 1 421 ? 16.099 12.066 -23.269 1.00 54.09 421 THR A C 1
ATOM 3324 O O . THR A 1 421 ? 16.801 11.593 -22.383 1.00 54.09 421 THR A O 1
ATOM 3327 N N . ARG A 1 422 ? 16.071 13.387 -23.519 1.00 58.22 422 ARG A N 1
ATOM 3328 C CA . ARG A 1 422 ? 16.841 14.424 -22.805 1.00 58.22 422 ARG A CA 1
ATOM 3329 C C . ARG A 1 422 ? 16.220 14.798 -21.456 1.00 58.22 422 ARG A C 1
ATOM 3331 O O . ARG A 1 422 ? 15.960 15.968 -21.184 1.00 58.22 422 ARG A O 1
ATOM 3338 N N . ALA A 1 423 ? 15.925 13.805 -20.627 1.00 59.19 423 ALA A N 1
ATOM 3339 C CA . ALA A 1 423 ? 15.582 14.065 -19.235 1.00 59.19 423 ALA A CA 1
ATOM 3340 C C . ALA A 1 423 ? 16.863 14.371 -18.434 1.00 59.19 423 ALA A C 1
ATOM 3342 O O . ALA A 1 423 ? 17.929 13.831 -18.735 1.00 59.19 423 ALA A O 1
ATOM 3343 N N . GLY A 1 424 ? 16.758 15.247 -17.433 1.00 68.50 424 GLY A N 1
ATOM 3344 C CA . GLY A 1 424 ? 17.869 15.600 -16.541 1.00 68.50 424 GLY A CA 1
ATOM 3345 C C . GLY A 1 424 ? 18.902 16.569 -17.128 1.00 68.50 424 GLY A C 1
ATOM 3346 O O . GLY A 1 424 ? 18.780 17.069 -18.252 1.00 68.50 424 GLY A O 1
ATOM 3347 N N . THR A 1 425 ? 19.933 16.858 -16.342 1.00 83.62 425 THR A N 1
ATOM 3348 C CA . THR A 1 425 ? 21.096 17.658 -16.750 1.00 83.62 425 THR A CA 1
ATOM 3349 C C . THR A 1 425 ? 22.035 16.851 -17.650 1.00 83.62 425 THR A C 1
ATOM 3351 O O . THR A 1 425 ? 21.944 15.624 -17.745 1.00 83.62 425 THR A O 1
ATOM 3354 N N . ARG A 1 426 ? 22.951 17.531 -18.349 1.00 88.88 426 ARG A N 1
ATOM 3355 C CA . ARG A 1 426 ? 23.967 16.858 -19.175 1.00 88.88 426 ARG A CA 1
ATOM 3356 C C . ARG A 1 426 ? 24.846 15.950 -18.313 1.00 88.88 426 ARG A C 1
ATOM 3358 O O . ARG A 1 426 ? 25.118 14.814 -18.687 1.00 88.88 426 ARG A O 1
ATOM 3365 N N . GLU A 1 427 ? 25.240 16.433 -17.142 1.00 88.31 427 GLU A N 1
ATOM 3366 C CA . GLU A 1 427 ? 26.070 15.722 -16.173 1.00 88.31 427 GLU A CA 1
ATOM 3367 C C . GLU A 1 427 ? 25.377 14.462 -15.635 1.00 88.31 427 GLU A C 1
ATOM 3369 O O . GLU A 1 427 ? 26.017 13.420 -15.492 1.00 88.31 427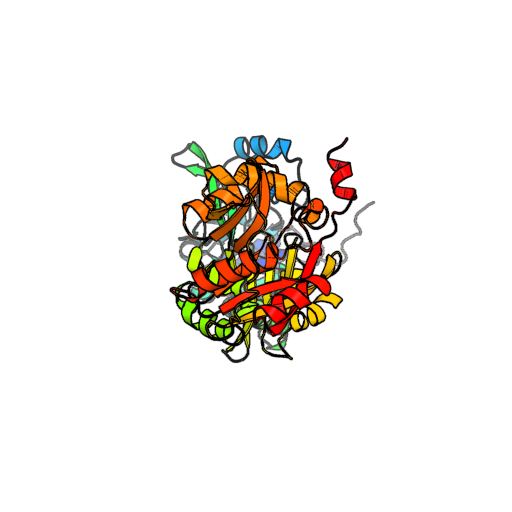 GLU A O 1
ATOM 3374 N N . GLU A 1 428 ? 24.067 14.528 -15.376 1.00 82.94 428 GLU A N 1
ATOM 3375 C CA . GLU A 1 428 ? 23.265 13.362 -14.986 1.00 82.94 428 GLU A CA 1
ATOM 3376 C C . GLU A 1 428 ? 23.230 12.305 -16.089 1.00 82.94 428 GLU A C 1
ATOM 3378 O O . GLU A 1 428 ? 23.452 11.130 -15.803 1.00 82.94 428 GLU A O 1
ATOM 3383 N N . ARG A 1 429 ? 23.024 12.705 -17.351 1.00 86.19 429 ARG A N 1
ATOM 3384 C CA . ARG A 1 429 ? 23.032 11.768 -18.489 1.00 86.19 429 ARG A CA 1
ATOM 3385 C C . ARG A 1 429 ? 24.392 11.111 -18.691 1.00 86.19 429 ARG A C 1
ATOM 3387 O O . ARG A 1 429 ? 24.455 9.904 -18.908 1.00 86.19 429 ARG A O 1
ATOM 3394 N N . ILE A 1 430 ? 25.477 11.880 -18.578 1.00 90.31 430 ILE A N 1
ATOM 3395 C CA . ILE A 1 430 ? 26.845 11.346 -18.635 1.00 90.31 430 ILE A CA 1
ATOM 3396 C C . ILE A 1 430 ? 27.035 10.288 -17.550 1.00 90.31 430 ILE A C 1
ATOM 3398 O O . ILE A 1 430 ? 27.501 9.191 -17.843 1.00 90.31 430 ILE A O 1
ATOM 3402 N N . ARG A 1 431 ? 26.613 10.574 -16.314 1.00 87.56 431 ARG A N 1
ATOM 3403 C CA . ARG A 1 431 ? 26.702 9.618 -15.204 1.00 87.56 431 ARG A CA 1
ATOM 3404 C C . ARG A 1 431 ? 25.878 8.353 -15.463 1.00 87.56 431 ARG A C 1
ATOM 3406 O O . ARG A 1 431 ? 26.403 7.258 -15.295 1.00 87.56 431 ARG A O 1
ATOM 3413 N N . GLN A 1 432 ? 24.631 8.507 -15.911 1.00 84.69 432 GLN A N 1
ATOM 3414 C CA . GLN A 1 432 ? 23.721 7.398 -16.225 1.00 84.69 432 GLN A CA 1
ATOM 3415 C C . GLN A 1 432 ? 24.242 6.495 -17.349 1.00 84.69 432 GLN A C 1
ATOM 3417 O O . GLN A 1 432 ? 23.959 5.302 -17.344 1.00 84.69 432 GLN A O 1
ATOM 3422 N N . LEU A 1 433 ? 25.002 7.044 -18.300 1.00 88.44 433 LEU A N 1
ATOM 3423 C CA . LEU A 1 433 ? 25.641 6.268 -19.360 1.00 88.44 433 LEU A CA 1
ATOM 3424 C C . LEU A 1 433 ? 26.966 5.634 -18.900 1.00 88.44 433 LEU A C 1
ATOM 3426 O O . LEU A 1 433 ? 27.252 4.488 -19.241 1.00 88.44 433 LEU A O 1
ATOM 3430 N N . ALA A 1 434 ? 27.774 6.361 -18.125 1.00 91.56 434 ALA A N 1
ATOM 3431 C CA . ALA A 1 434 ? 29.100 5.920 -17.692 1.00 91.56 434 ALA A CA 1
ATOM 3432 C C . ALA A 1 434 ? 29.053 4.782 -16.670 1.00 91.56 434 ALA A C 1
ATOM 3434 O O . ALA A 1 434 ? 29.898 3.890 -16.713 1.00 91.56 434 ALA A O 1
ATOM 3435 N N . GLU A 1 435 ? 28.080 4.794 -15.759 1.00 88.38 435 GLU A N 1
ATOM 3436 C CA . GLU A 1 435 ? 27.990 3.818 -14.671 1.00 88.38 435 GLU A CA 1
ATOM 3437 C C . GLU A 1 435 ? 27.737 2.376 -15.168 1.00 88.38 435 GLU A C 1
ATOM 3439 O O . GLU A 1 435 ? 28.502 1.489 -14.772 1.00 88.38 435 GLU A O 1
ATOM 3444 N N . PRO A 1 436 ? 26.778 2.103 -16.080 1.00 86.56 436 PRO A N 1
ATOM 3445 C CA . PRO A 1 436 ? 26.618 0.775 -16.676 1.00 86.56 436 PRO A CA 1
ATOM 3446 C C . PRO A 1 436 ? 27.832 0.326 -17.494 1.00 86.56 436 PRO A C 1
ATOM 3448 O O . PRO A 1 436 ? 28.236 -0.829 -17.377 1.00 86.56 436 PRO A O 1
ATOM 3451 N N . ILE A 1 437 ? 28.455 1.229 -18.265 1.00 90.31 437 ILE A N 1
ATOM 3452 C CA . ILE A 1 437 ? 29.661 0.917 -19.054 1.00 90.31 437 ILE A CA 1
ATOM 3453 C C . ILE A 1 437 ? 30.813 0.506 -18.128 1.00 90.31 437 ILE A C 1
ATOM 3455 O O . ILE A 1 437 ? 31.461 -0.514 -18.355 1.00 90.31 437 ILE A O 1
ATOM 3459 N N . ALA A 1 438 ? 31.041 1.256 -17.045 1.00 90.06 438 ALA A N 1
ATOM 3460 C CA . ALA A 1 438 ? 32.093 0.962 -16.073 1.00 90.06 438 ALA A CA 1
ATOM 3461 C C . ALA A 1 438 ? 31.886 -0.388 -15.366 1.00 90.06 438 ALA A C 1
ATOM 3463 O O . ALA A 1 438 ? 32.855 -1.075 -15.047 1.00 90.06 438 ALA A O 1
ATOM 3464 N N . ARG A 1 439 ? 30.626 -0.772 -15.127 1.00 86.62 439 ARG A N 1
ATOM 3465 C CA . ARG A 1 439 ? 30.252 -2.042 -14.489 1.00 86.62 439 ARG A CA 1
ATOM 3466 C C . ARG A 1 439 ? 30.070 -3.205 -15.465 1.00 86.62 439 ARG A C 1
ATOM 3468 O O . ARG A 1 439 ? 29.730 -4.291 -15.013 1.00 86.62 439 ARG A O 1
ATOM 3475 N N . GLN A 1 440 ? 30.269 -2.991 -16.769 1.00 83.94 440 GLN A N 1
ATOM 3476 C CA . GLN A 1 440 ? 29.976 -3.983 -17.815 1.00 83.94 440 GLN A CA 1
ATOM 3477 C C . GLN A 1 440 ? 28.517 -4.488 -17.782 1.00 83.94 440 GLN A C 1
ATOM 3479 O O . GLN A 1 440 ? 28.229 -5.636 -18.110 1.00 83.94 440 GLN A O 1
ATOM 3484 N N . ALA A 1 441 ? 27.597 -3.610 -17.373 1.00 80.75 441 ALA A N 1
ATOM 3485 C CA . ALA A 1 441 ? 26.148 -3.827 -17.356 1.00 80.75 441 ALA A CA 1
ATOM 3486 C C . ALA A 1 441 ? 25.425 -3.060 -18.486 1.00 80.75 441 ALA A C 1
ATOM 3488 O O . ALA A 1 441 ? 24.196 -3.005 -18.529 1.00 80.75 441 ALA A O 1
ATOM 3489 N N . GLY A 1 442 ? 26.196 -2.419 -19.368 1.00 86.31 442 GLY A N 1
ATOM 3490 C CA . GLY A 1 442 ? 25.733 -1.754 -20.579 1.00 86.31 442 GLY A CA 1
ATOM 3491 C C . GLY A 1 442 ? 26.876 -1.651 -21.585 1.00 86.31 442 GLY A C 1
ATOM 3492 O O . GLY A 1 442 ? 27.901 -1.034 -21.294 1.00 86.31 442 GLY A O 1
ATOM 3493 N N . HIS A 1 443 ? 26.706 -2.224 -22.772 1.00 91.81 443 HIS A N 1
ATOM 3494 C CA . HIS A 1 443 ? 27.713 -2.196 -23.835 1.00 91.81 443 HIS A CA 1
ATOM 3495 C C . HIS A 1 443 ? 27.343 -1.186 -24.914 1.00 91.81 443 HIS A C 1
ATOM 3497 O O . HIS A 1 443 ? 26.243 -1.241 -25.461 1.00 91.81 443 HIS A O 1
ATOM 3503 N N . TYR A 1 444 ? 28.272 -0.286 -25.244 1.00 94.69 444 TYR A N 1
ATOM 3504 C CA . TYR A 1 444 ? 28.105 0.733 -26.281 1.00 94.69 444 TYR A CA 1
ATOM 3505 C C . TYR A 1 444 ? 29.233 0.647 -27.300 1.00 94.69 444 TYR A C 1
ATOM 3507 O O . TYR A 1 444 ? 30.406 0.582 -26.939 1.00 94.69 444 TYR A O 1
ATOM 3515 N N . VAL A 1 445 ? 28.876 0.697 -28.577 1.00 94.75 445 VAL A N 1
ATOM 3516 C CA . VAL A 1 445 ? 29.811 0.763 -29.702 1.00 94.75 445 VAL A CA 1
ATOM 3517 C C . VAL A 1 445 ? 29.521 2.009 -30.521 1.00 94.75 445 VAL A C 1
ATOM 3519 O O . VAL A 1 445 ? 28.363 2.387 -30.722 1.00 94.75 445 VAL A O 1
ATOM 3522 N N . PHE A 1 446 ? 30.570 2.666 -31.000 1.00 96.06 446 PHE A N 1
ATOM 3523 C CA . PHE A 1 446 ? 30.434 3.883 -31.786 1.00 96.06 446 PHE A CA 1
ATOM 3524 C C . PHE A 1 446 ? 31.456 3.957 -32.917 1.00 96.06 446 PHE A C 1
ATOM 3526 O O . PHE A 1 446 ? 32.520 3.341 -32.865 1.00 96.06 446 PHE A O 1
ATOM 3533 N N . TYR A 1 447 ? 31.107 4.723 -33.948 1.00 95.50 447 TYR A N 1
ATOM 3534 C CA . TYR A 1 447 ? 32.037 5.148 -34.984 1.00 95.50 447 TYR A CA 1
ATOM 3535 C C . TYR A 1 447 ? 32.512 6.567 -34.699 1.00 95.50 447 TYR A C 1
ATOM 3537 O O . TYR A 1 447 ? 31.699 7.462 -34.446 1.00 95.50 447 TYR A O 1
ATOM 3545 N N . GLU A 1 448 ? 33.818 6.763 -34.810 1.00 94.06 448 GLU A N 1
ATOM 3546 C CA . GLU A 1 448 ? 34.491 8.054 -34.712 1.00 94.06 448 GLU A CA 1
ATOM 3547 C C . GLU A 1 448 ? 35.035 8.476 -36.080 1.00 94.06 448 GLU A C 1
ATOM 3549 O O . GLU A 1 448 ? 35.550 7.638 -36.821 1.00 94.06 448 GLU A O 1
ATOM 3554 N N . TYR A 1 449 ? 34.939 9.763 -36.407 1.00 92.88 449 TYR A N 1
ATOM 3555 C CA . TYR A 1 449 ? 35.601 10.382 -37.552 1.00 92.88 449 TYR A CA 1
ATOM 3556 C C . TYR A 1 449 ? 36.212 11.711 -37.114 1.00 92.88 449 TYR A C 1
ATOM 3558 O O . TYR A 1 449 ? 35.490 12.573 -36.623 1.00 92.88 449 TYR A O 1
ATOM 3566 N N . ASP A 1 450 ? 37.522 11.872 -37.309 1.00 89.75 450 ASP A N 1
ATOM 3567 C CA . ASP A 1 450 ? 38.263 13.101 -36.973 1.00 89.75 450 ASP A CA 1
ATOM 3568 C C . ASP A 1 450 ? 38.036 13.582 -35.522 1.00 89.75 450 ASP A C 1
ATOM 3570 O O . ASP A 1 450 ? 37.822 14.761 -35.256 1.00 89.75 450 ASP A O 1
ATOM 3574 N N . GLY A 1 451 ? 38.023 12.643 -34.566 1.00 86.81 451 GLY A N 1
ATOM 3575 C CA . GLY A 1 451 ? 37.791 12.927 -33.146 1.00 86.81 451 GLY A CA 1
ATOM 3576 C C . GLY A 1 451 ? 36.323 13.109 -32.744 1.00 86.81 451 GLY A C 1
ATOM 3577 O O . GLY A 1 451 ? 36.039 13.267 -31.557 1.00 86.81 451 GLY A O 1
ATOM 3578 N N . GLU A 1 452 ? 35.376 13.059 -33.686 1.00 92.06 452 GLU A N 1
ATOM 3579 C CA . GLU A 1 452 ? 33.946 13.213 -33.405 1.00 92.06 452 GLU A CA 1
ATOM 3580 C C . GLU A 1 452 ? 33.173 11.896 -33.515 1.00 92.06 452 GLU A C 1
ATOM 3582 O O . GLU A 1 452 ? 33.323 11.125 -34.466 1.00 92.06 452 GLU A O 1
ATOM 3587 N N . VAL A 1 453 ? 32.253 11.662 -32.574 1.00 95.31 453 VAL A N 1
ATOM 3588 C CA . VAL A 1 453 ? 31.310 10.538 -32.641 1.00 95.31 453 VAL A CA 1
ATOM 3589 C C . VAL A 1 453 ? 30.288 10.799 -33.751 1.00 95.31 453 VAL A C 1
ATOM 3591 O O . VAL A 1 453 ? 29.534 11.775 -33.705 1.00 95.31 453 VAL A O 1
ATOM 3594 N N . VAL A 1 454 ? 30.226 9.910 -34.747 1.00 94.75 454 VAL A N 1
ATOM 3595 C CA . VAL A 1 454 ? 29.336 10.049 -35.918 1.00 94.75 454 VAL A CA 1
ATOM 3596 C C . VAL A 1 454 ? 28.162 9.073 -35.925 1.00 94.75 454 VAL A C 1
ATOM 3598 O O . VAL A 1 454 ? 27.118 9.365 -36.523 1.00 94.75 454 VAL A O 1
ATOM 3601 N N . ALA A 1 455 ? 28.291 7.938 -35.238 1.00 94.06 455 ALA A N 1
ATOM 3602 C CA . ALA A 1 455 ? 27.222 6.965 -35.033 1.00 94.06 455 ALA A CA 1
ATOM 3603 C C . ALA A 1 455 ? 27.449 6.183 -33.735 1.00 94.06 455 ALA A C 1
ATOM 3605 O O . ALA A 1 455 ? 28.595 5.951 -33.368 1.00 94.06 455 ALA A O 1
ATOM 3606 N N . VAL A 1 456 ? 26.376 5.753 -33.073 1.00 95.19 456 VAL A N 1
ATOM 3607 C CA . VAL A 1 456 ? 26.423 4.989 -31.818 1.00 95.19 456 VAL A CA 1
ATOM 3608 C C . VAL A 1 456 ? 25.281 3.971 -31.764 1.00 95.19 456 VAL A C 1
ATOM 3610 O O . VAL A 1 456 ? 24.230 4.176 -32.374 1.00 95.19 456 VAL A O 1
ATOM 3613 N N . ALA A 1 457 ? 25.503 2.860 -31.071 1.00 94.06 457 ALA A N 1
ATOM 3614 C CA . ALA A 1 457 ? 24.481 1.924 -30.621 1.00 94.06 457 ALA A CA 1
ATOM 3615 C C . ALA A 1 457 ? 24.900 1.364 -29.260 1.00 94.06 457 ALA A C 1
ATOM 3617 O O . ALA A 1 457 ? 26.095 1.246 -28.984 1.00 94.06 457 ALA A O 1
ATOM 3618 N N . GLY A 1 458 ? 23.941 0.996 -28.418 1.00 94.06 458 GLY A N 1
ATOM 3619 C CA . GLY A 1 458 ? 24.265 0.364 -27.148 1.00 94.06 458 GLY A CA 1
ATOM 3620 C C . GLY A 1 458 ? 23.196 -0.577 -26.640 1.00 94.06 458 GLY A C 1
ATOM 3621 O O . GLY A 1 458 ? 22.201 -0.838 -27.313 1.00 94.06 458 GLY A O 1
ATOM 3622 N N . THR A 1 459 ? 23.425 -1.093 -25.443 1.00 92.81 459 THR A N 1
ATOM 3623 C CA . THR A 1 459 ? 22.519 -1.984 -24.721 1.00 92.81 459 THR A CA 1
ATOM 3624 C C . THR A 1 459 ? 22.157 -1.407 -23.357 1.00 92.81 459 THR A C 1
ATOM 3626 O O . THR A 1 459 ? 22.882 -0.597 -22.775 1.00 92.81 459 THR A O 1
ATOM 3629 N N . SER A 1 460 ? 20.981 -1.790 -22.876 1.00 89.31 460 SER A N 1
ATOM 3630 C CA . SER A 1 460 ? 20.467 -1.492 -21.544 1.00 89.31 460 SER A CA 1
ATOM 3631 C C . SER A 1 460 ? 19.588 -2.650 -21.069 1.00 89.31 460 SER A C 1
ATOM 3633 O O . SER A 1 460 ? 19.235 -3.522 -21.866 1.00 89.31 460 SER A O 1
ATOM 3635 N N . ALA A 1 461 ? 19.238 -2.654 -19.780 1.00 87.25 461 ALA A N 1
ATOM 3636 C CA . ALA A 1 461 ? 18.489 -3.730 -19.133 1.00 87.25 461 ALA A CA 1
ATOM 3637 C C . ALA A 1 461 ? 19.076 -5.121 -19.454 1.00 87.25 461 ALA A C 1
ATOM 3639 O O . ALA A 1 461 ? 18.350 -6.065 -19.767 1.00 87.25 461 ALA A O 1
ATOM 3640 N N . GLU A 1 462 ? 20.411 -5.220 -19.435 1.00 91.75 462 GLU A N 1
ATOM 3641 C CA . GLU A 1 462 ? 21.112 -6.492 -19.591 1.00 91.75 462 GLU A CA 1
ATOM 3642 C C . GLU A 1 462 ? 20.780 -7.415 -18.418 1.00 91.75 462 GLU A C 1
ATOM 3644 O O . GLU A 1 462 ? 20.840 -7.015 -17.252 1.00 91.75 462 GLU A O 1
ATOM 3649 N N . ASN A 1 463 ? 20.446 -8.658 -18.741 1.00 91.69 463 ASN A N 1
ATOM 3650 C CA . ASN A 1 463 ? 20.106 -9.701 -17.785 1.00 91.69 463 ASN A CA 1
ATOM 3651 C C . ASN A 1 463 ? 20.755 -11.033 -18.196 1.00 91.69 463 ASN A C 1
ATOM 3653 O O . ASN A 1 463 ? 21.581 -11.083 -19.113 1.00 91.69 463 ASN A O 1
ATOM 3657 N N . SER A 1 464 ? 20.451 -12.112 -17.486 1.00 91.19 464 SER A N 1
ATOM 3658 C CA . SER A 1 464 ? 21.069 -13.425 -17.689 1.00 91.19 464 SER A CA 1
ATOM 3659 C C . SER A 1 464 ? 20.771 -14.049 -19.058 1.00 91.19 464 SER A C 1
ATOM 3661 O O . SER A 1 464 ? 21.539 -14.892 -19.521 1.00 91.19 464 SER A O 1
ATOM 3663 N N . ILE A 1 465 ? 19.697 -13.623 -19.733 1.00 93.12 465 ILE A N 1
ATOM 3664 C CA . ILE A 1 465 ? 19.229 -14.215 -20.995 1.00 93.12 465 ILE A CA 1
ATOM 3665 C C . ILE A 1 465 ? 19.148 -13.225 -22.162 1.00 93.12 465 ILE A C 1
ATOM 3667 O O . ILE A 1 465 ? 19.135 -13.656 -23.316 1.00 93.12 465 ILE A O 1
ATOM 3671 N N . SER A 1 466 ? 19.069 -11.920 -21.903 1.00 94.88 466 SER A N 1
ATOM 3672 C CA . SER A 1 466 ? 18.741 -10.909 -22.910 1.00 94.88 466 SER A CA 1
ATOM 3673 C C . SER A 1 466 ? 19.198 -9.491 -22.567 1.00 94.88 466 SER A C 1
ATOM 3675 O O . SER A 1 466 ? 19.634 -9.209 -21.453 1.00 94.88 466 SER A O 1
ATOM 3677 N N . ALA A 1 467 ? 19.103 -8.595 -23.551 1.00 94.75 467 ALA A N 1
ATOM 3678 C CA . ALA A 1 467 ? 19.337 -7.163 -23.389 1.00 94.75 467 ALA A CA 1
ATOM 3679 C C . ALA A 1 467 ? 18.502 -6.347 -24.385 1.00 94.75 467 ALA A C 1
ATOM 3681 O O . ALA A 1 467 ? 18.129 -6.835 -25.458 1.00 94.75 467 ALA A O 1
ATOM 3682 N N . MET A 1 468 ? 18.226 -5.090 -24.038 1.00 94.69 468 MET A N 1
ATOM 3683 C CA . MET A 1 468 ? 17.549 -4.129 -24.905 1.00 94.69 468 MET A CA 1
ATOM 3684 C C . MET A 1 468 ? 18.582 -3.321 -25.691 1.00 94.69 468 MET A C 1
ATOM 3686 O O . MET A 1 468 ? 19.386 -2.608 -25.096 1.00 94.69 468 MET A O 1
ATOM 3690 N N . VAL A 1 469 ? 18.546 -3.373 -27.022 1.00 94.44 469 VAL A N 1
ATOM 3691 C CA . VAL A 1 469 ? 19.326 -2.481 -27.885 1.00 94.44 469 VAL A CA 1
ATOM 3692 C C . VAL A 1 469 ? 18.701 -1.088 -27.843 1.00 94.44 469 VAL A C 1
ATOM 3694 O O . VAL A 1 469 ? 17.519 -0.898 -28.132 1.00 94.44 469 VAL A O 1
ATOM 3697 N N . VAL A 1 470 ? 19.517 -0.100 -27.494 1.00 90.69 470 VAL A N 1
ATOM 3698 C CA . VAL A 1 470 ? 19.133 1.295 -27.280 1.00 90.69 470 VAL A CA 1
ATOM 3699 C C . VAL A 1 470 ? 20.075 2.242 -28.022 1.00 90.69 470 VAL A C 1
ATOM 3701 O O . VAL A 1 470 ? 21.128 1.850 -28.525 1.00 90.69 470 VAL A O 1
ATOM 3704 N N . SER A 1 471 ? 19.687 3.518 -28.090 1.00 87.25 471 SER A N 1
ATOM 3705 C CA . SER A 1 471 ? 20.554 4.610 -28.558 1.00 87.25 471 SER A CA 1
ATOM 3706 C C . SER A 1 471 ? 21.143 4.401 -29.959 1.00 87.25 471 SER A C 1
ATOM 3708 O O . SER A 1 471 ? 22.249 4.851 -30.235 1.00 87.25 471 SER A O 1
ATOM 3710 N N . VAL A 1 472 ? 20.417 3.727 -30.861 1.00 90.38 472 VAL A N 1
ATOM 3711 C CA . VAL A 1 472 ? 20.863 3.519 -32.248 1.00 90.38 472 VAL A CA 1
ATOM 3712 C C . VAL A 1 472 ? 20.718 4.822 -33.025 1.00 90.38 472 VAL A C 1
ATOM 3714 O O . VAL A 1 472 ? 19.622 5.193 -33.451 1.00 90.38 472 VAL A O 1
ATOM 3717 N N . ALA A 1 473 ? 21.830 5.525 -33.213 1.00 89.75 473 ALA A N 1
ATOM 3718 C CA . ALA A 1 473 ? 21.829 6.871 -33.754 1.00 89.75 473 ALA A CA 1
ATOM 3719 C C . ALA A 1 473 ? 22.949 7.082 -34.781 1.00 89.75 473 ALA A C 1
ATOM 3721 O O . ALA A 1 473 ? 24.035 6.512 -34.706 1.00 89.75 473 ALA A O 1
ATOM 3722 N N . THR A 1 474 ? 22.694 7.922 -35.784 1.00 91.00 474 THR A N 1
ATOM 3723 C CA . THR A 1 474 ? 23.691 8.328 -36.786 1.00 91.00 474 THR A CA 1
ATOM 3724 C C . THR A 1 474 ? 23.455 9.785 -37.157 1.00 91.00 474 THR A C 1
ATOM 3726 O O . THR A 1 474 ? 22.322 10.167 -37.491 1.00 91.00 474 THR A O 1
ATOM 3729 N N . ARG A 1 475 ? 24.523 10.595 -37.119 1.00 90.56 475 ARG A N 1
ATOM 3730 C CA . ARG A 1 475 ? 24.476 12.017 -37.486 1.00 90.56 475 ARG A CA 1
ATOM 3731 C C . ARG A 1 475 ? 23.891 12.173 -38.897 1.00 90.56 475 ARG A C 1
ATOM 3733 O O . ARG A 1 475 ? 24.237 11.377 -39.773 1.00 90.56 475 ARG A O 1
ATOM 3740 N N . PRO A 1 476 ? 23.046 13.187 -39.169 1.00 89.69 476 PRO A N 1
ATOM 3741 C CA . PRO A 1 476 ? 22.370 13.337 -40.461 1.00 89.69 476 PRO A CA 1
ATOM 3742 C C . PRO A 1 476 ? 23.285 13.236 -41.693 1.00 89.69 476 PRO A C 1
ATOM 3744 O O . PRO A 1 476 ? 22.951 12.515 -42.630 1.00 89.69 476 PRO A O 1
ATOM 3747 N N . ALA A 1 477 ? 24.470 13.860 -41.661 1.00 90.38 477 ALA A N 1
ATOM 3748 C CA . ALA A 1 477 ? 25.449 13.838 -42.760 1.00 90.38 477 ALA A CA 1
ATOM 3749 C C . ALA A 1 477 ? 26.073 12.449 -43.043 1.00 90.38 477 ALA A C 1
ATOM 3751 O O . ALA A 1 477 ? 26.664 12.220 -44.105 1.00 90.38 477 ALA A O 1
ATOM 3752 N N . TRP A 1 478 ? 25.933 11.515 -42.100 1.00 90.50 478 TRP A N 1
ATOM 3753 C CA . TRP A 1 478 ? 26.497 10.164 -42.135 1.00 90.50 478 TRP A CA 1
ATOM 3754 C C . TRP A 1 478 ? 25.443 9.070 -42.373 1.00 90.50 478 TRP A C 1
ATOM 3756 O O . TRP A 1 478 ? 25.783 7.890 -42.489 1.00 90.50 478 TRP A O 1
ATOM 3766 N N . ARG A 1 479 ? 24.158 9.441 -42.488 1.00 88.31 479 ARG A N 1
ATOM 3767 C CA . ARG A 1 479 ? 23.059 8.509 -42.791 1.00 88.31 479 ARG A CA 1
ATOM 3768 C C . ARG A 1 479 ? 23.202 7.927 -44.206 1.00 88.31 479 ARG A C 1
ATOM 3770 O O . ARG A 1 479 ? 23.845 8.506 -45.076 1.00 88.31 479 ARG A O 1
ATOM 3777 N N . GLY A 1 480 ? 22.619 6.748 -44.434 1.00 85.44 480 GLY A N 1
ATOM 3778 C CA . GLY A 1 480 ? 22.668 6.056 -45.733 1.00 85.44 480 GLY A CA 1
ATOM 3779 C C . GLY A 1 480 ? 23.983 5.324 -46.042 1.00 85.44 480 GLY A C 1
ATOM 3780 O O . GLY A 1 480 ? 24.099 4.725 -47.105 1.00 85.44 480 GLY A O 1
ATOM 3781 N N . ARG A 1 481 ? 24.954 5.326 -45.117 1.00 87.38 481 ARG A N 1
ATOM 3782 C CA . ARG A 1 481 ? 26.268 4.664 -45.270 1.00 87.38 481 ARG A CA 1
ATOM 3783 C C . ARG A 1 481 ? 26.377 3.297 -44.575 1.00 87.38 481 ARG A C 1
ATOM 3785 O O . ARG A 1 481 ? 27.464 2.746 -44.475 1.00 87.38 481 ARG A O 1
ATOM 3792 N N . GLY A 1 482 ? 25.272 2.774 -44.041 1.00 87.19 482 GLY A N 1
ATOM 3793 C CA . GLY A 1 482 ? 25.230 1.475 -43.350 1.00 87.19 482 GLY A CA 1
ATOM 3794 C C . GLY A 1 482 ? 25.815 1.449 -41.928 1.00 87.19 482 GLY A C 1
ATOM 3795 O O . GLY A 1 482 ? 25.844 0.382 -41.323 1.00 87.19 482 GLY A O 1
ATOM 3796 N N . LEU A 1 483 ? 26.241 2.590 -41.364 1.00 89.44 483 LEU A N 1
ATOM 3797 C CA . LEU A 1 483 ? 26.894 2.647 -40.043 1.00 89.44 483 LEU A CA 1
ATOM 3798 C C . LEU A 1 483 ? 26.027 2.071 -38.913 1.00 89.44 483 LEU A C 1
ATOM 3800 O O . LEU A 1 483 ? 26.501 1.238 -38.151 1.00 89.44 483 LEU A O 1
ATOM 3804 N N . ALA A 1 484 ? 24.747 2.454 -38.839 1.00 89.06 484 ALA A N 1
ATOM 3805 C CA . ALA A 1 484 ? 23.828 1.932 -37.824 1.00 89.06 484 ALA A CA 1
ATOM 3806 C C . ALA A 1 484 ? 23.685 0.402 -37.898 1.00 89.06 484 ALA A C 1
ATOM 3808 O O . ALA A 1 484 ? 23.712 -0.270 -36.873 1.00 89.06 484 ALA A O 1
ATOM 3809 N N . SER A 1 485 ? 23.574 -0.157 -39.108 1.00 88.75 485 SER A N 1
ATOM 3810 C CA . SER A 1 485 ? 23.443 -1.604 -39.301 1.00 88.75 485 SER A CA 1
ATOM 3811 C C . SER A 1 485 ? 24.699 -2.354 -38.861 1.00 88.75 485 SER A C 1
ATOM 3813 O O . SER A 1 485 ? 24.581 -3.400 -38.236 1.00 88.75 485 SER A O 1
ATOM 3815 N N . ARG A 1 486 ? 25.891 -1.800 -39.128 1.00 88.94 486 ARG A N 1
ATOM 3816 C CA . ARG A 1 486 ? 27.168 -2.368 -38.668 1.00 88.94 486 ARG A CA 1
ATOM 3817 C C . ARG A 1 486 ? 27.295 -2.340 -37.155 1.00 88.94 486 ARG A C 1
ATOM 3819 O O . ARG A 1 486 ? 27.627 -3.361 -36.574 1.00 88.94 486 ARG A O 1
ATOM 3826 N N . LEU A 1 487 ? 26.980 -1.205 -36.526 1.00 91.94 487 LEU A N 1
ATOM 3827 C CA . LEU A 1 487 ? 27.041 -1.074 -35.069 1.00 91.94 487 LEU A CA 1
ATOM 3828 C C . LEU A 1 487 ? 26.107 -2.068 -34.379 1.00 91.94 487 LEU A C 1
ATOM 3830 O O . LEU A 1 487 ? 26.523 -2.755 -33.454 1.00 91.94 487 LEU A O 1
ATOM 3834 N N . VAL A 1 488 ? 24.866 -2.191 -34.855 1.00 91.94 488 VAL A N 1
ATOM 3835 C CA . VAL A 1 488 ? 23.911 -3.156 -34.293 1.00 91.94 488 VAL A CA 1
ATOM 3836 C C . VAL A 1 488 ? 24.347 -4.594 -34.575 1.00 91.94 488 VAL A C 1
ATOM 3838 O O . VAL A 1 488 ? 24.221 -5.430 -33.690 1.00 91.94 488 VAL A O 1
ATOM 3841 N N . SER A 1 489 ? 24.895 -4.889 -35.759 1.00 91.00 489 SER A N 1
ATOM 3842 C CA . SER A 1 489 ? 25.440 -6.217 -36.070 1.00 91.00 489 SER A CA 1
ATOM 3843 C C . SER A 1 489 ? 26.604 -6.583 -35.153 1.00 91.00 489 SER A C 1
ATOM 3845 O O . SER A 1 489 ? 26.648 -7.704 -34.664 1.00 91.00 489 SER A O 1
ATOM 3847 N N . GLU A 1 490 ? 27.537 -5.661 -34.920 1.00 90.06 490 GLU A N 1
ATOM 3848 C CA . GLU A 1 490 ? 28.698 -5.895 -34.060 1.00 90.06 490 GLU A CA 1
ATOM 3849 C C . GLU A 1 490 ? 28.281 -6.096 -32.606 1.00 90.06 490 GLU A C 1
ATOM 3851 O O . GLU A 1 490 ? 28.715 -7.041 -31.945 1.00 90.06 490 GLU A O 1
ATOM 3856 N N . LEU A 1 491 ? 27.375 -5.242 -32.128 1.00 91.06 491 LEU A N 1
ATOM 3857 C CA . LEU A 1 491 ? 26.795 -5.364 -30.802 1.00 91.06 491 LEU A CA 1
ATOM 3858 C C . LEU A 1 491 ? 26.072 -6.710 -30.654 1.00 91.06 491 LEU A C 1
ATOM 3860 O O . LEU A 1 491 ? 26.288 -7.414 -29.674 1.00 91.06 491 LEU A O 1
ATOM 3864 N N . ALA A 1 492 ? 25.282 -7.115 -31.653 1.00 92.25 492 ALA A N 1
ATOM 3865 C CA . ALA A 1 492 ? 24.592 -8.399 -31.656 1.00 92.25 492 ALA A CA 1
ATOM 3866 C C . ALA A 1 492 ? 25.555 -9.589 -31.638 1.00 92.25 492 ALA A C 1
ATOM 3868 O O . ALA A 1 492 ? 25.378 -10.477 -30.808 1.00 92.25 492 ALA A O 1
ATOM 3869 N N . ARG A 1 493 ? 26.599 -9.590 -32.480 1.00 89.38 493 ARG A N 1
ATOM 3870 C CA . ARG A 1 493 ? 27.635 -10.640 -32.464 1.00 89.38 493 ARG A CA 1
ATOM 3871 C C . ARG A 1 493 ? 28.273 -10.756 -31.089 1.00 89.38 493 ARG A C 1
ATOM 3873 O O . ARG A 1 493 ? 28.339 -11.851 -30.546 1.00 89.38 493 ARG A O 1
ATOM 3880 N N . THR A 1 494 ? 28.692 -9.629 -30.520 1.00 88.69 494 THR A N 1
ATOM 3881 C CA . THR A 1 494 ? 29.380 -9.599 -29.225 1.00 88.69 494 THR A CA 1
ATOM 3882 C C . THR A 1 494 ? 28.481 -10.123 -28.107 1.00 88.69 494 THR A C 1
ATOM 3884 O O . THR A 1 494 ? 28.892 -10.954 -27.305 1.00 88.69 494 THR A O 1
ATOM 3887 N N . MET A 1 495 ? 27.229 -9.666 -28.059 1.00 89.62 495 MET A N 1
ATOM 3888 C CA . MET A 1 495 ? 26.310 -9.995 -26.969 1.00 89.62 495 MET A CA 1
ATOM 3889 C C . MET A 1 495 ? 25.737 -11.417 -27.062 1.00 89.62 495 MET A C 1
ATOM 3891 O O . MET A 1 495 ? 25.515 -12.059 -26.031 1.00 89.62 495 MET A O 1
ATOM 3895 N N . LEU A 1 496 ? 25.511 -11.930 -28.276 1.00 90.81 496 LEU A N 1
ATOM 3896 C CA . LEU A 1 496 ? 24.929 -13.259 -28.502 1.00 90.81 496 LEU A CA 1
ATOM 3897 C C . LEU A 1 496 ? 25.971 -14.388 -28.525 1.00 90.81 496 LEU A C 1
ATOM 3899 O O . LEU A 1 496 ? 25.593 -15.528 -28.254 1.00 90.81 496 LEU A O 1
ATOM 3903 N N . ALA A 1 497 ? 27.246 -14.101 -28.823 1.00 83.06 497 ALA A N 1
ATOM 3904 C CA . ALA A 1 497 ? 28.299 -15.120 -28.903 1.00 83.06 497 ALA A CA 1
ATOM 3905 C C . ALA A 1 497 ? 28.556 -15.823 -27.561 1.00 83.06 497 ALA A C 1
ATOM 3907 O O . ALA A 1 497 ? 28.649 -17.049 -27.524 1.00 83.06 497 ALA A O 1
ATOM 3908 N N . ASP A 1 498 ? 28.617 -15.058 -26.467 1.00 69.88 498 ASP A N 1
ATOM 3909 C CA . ASP A 1 498 ? 29.102 -15.576 -25.182 1.00 69.88 498 ASP A CA 1
ATOM 3910 C C . ASP A 1 498 ? 27.998 -15.730 -24.125 1.00 69.88 498 ASP A C 1
ATOM 3912 O O . ASP A 1 498 ? 28.003 -16.696 -23.360 1.00 69.88 498 ASP A O 1
ATOM 3916 N N . ARG A 1 499 ? 27.046 -14.785 -24.059 1.00 75.25 499 ARG A N 1
ATOM 3917 C CA . ARG A 1 499 ? 26.219 -14.574 -22.855 1.00 75.25 499 ARG A CA 1
ATOM 3918 C C . ARG A 1 499 ? 24.716 -14.689 -23.102 1.00 75.25 499 ARG A C 1
ATOM 3920 O O . ARG A 1 499 ? 24.049 -15.446 -22.406 1.00 75.25 499 ARG A O 1
ATOM 3927 N N . LEU A 1 500 ? 24.171 -13.973 -24.086 1.00 91.19 500 LEU A N 1
ATOM 3928 C CA . LEU A 1 500 ? 22.719 -13.796 -24.217 1.00 91.19 500 LEU A CA 1
ATOM 3929 C C . LEU A 1 500 ? 22.091 -14.778 -25.213 1.00 91.19 500 LEU A C 1
ATOM 3931 O O . LEU A 1 500 ? 22.735 -15.223 -26.165 1.00 91.19 500 LEU A O 1
ATOM 3935 N N . GLN A 1 501 ? 20.824 -15.124 -24.992 1.00 93.44 501 GLN A N 1
ATOM 3936 C CA . GLN A 1 501 ? 20.026 -15.955 -25.898 1.00 93.44 501 GLN A CA 1
ATOM 3937 C C . GLN A 1 501 ? 19.333 -15.121 -26.979 1.00 93.44 501 GLN A C 1
ATOM 3939 O O . GLN A 1 501 ? 19.142 -15.603 -28.097 1.00 93.44 501 GLN A O 1
ATOM 3944 N N . TYR A 1 502 ? 18.951 -13.881 -26.659 1.00 95.25 502 TYR A N 1
ATOM 3945 C CA . TYR A 1 502 ? 18.322 -12.970 -27.612 1.00 95.25 502 TYR A CA 1
ATOM 3946 C C . TYR A 1 502 ? 18.527 -11.492 -27.249 1.00 95.25 502 TYR A C 1
ATOM 3948 O O . TYR A 1 502 ? 18.821 -11.144 -26.107 1.00 95.25 502 TYR A O 1
ATOM 3956 N N . LEU A 1 503 ? 18.327 -10.611 -28.227 1.00 96.25 503 LEU A N 1
ATOM 3957 C CA . LEU A 1 503 ? 18.265 -9.159 -28.050 1.00 96.25 503 LEU A CA 1
ATOM 3958 C C . LEU A 1 503 ? 16.878 -8.637 -28.412 1.00 96.25 503 LEU A C 1
ATOM 3960 O O . LEU A 1 503 ? 16.260 -9.134 -29.352 1.00 96.25 503 LEU A O 1
ATOM 3964 N N . CYS A 1 504 ? 16.421 -7.604 -27.711 1.00 96.69 504 CYS A N 1
ATOM 3965 C CA . CYS A 1 504 ? 15.190 -6.887 -28.037 1.00 96.69 504 CYS A CA 1
ATOM 3966 C C . CYS A 1 504 ? 15.483 -5.451 -28.470 1.00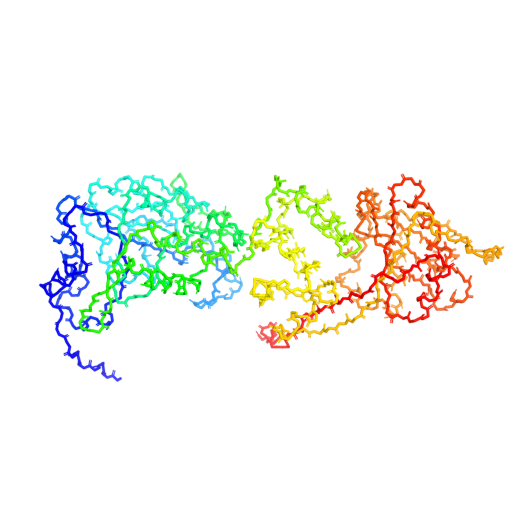 96.69 504 CYS A C 1
ATOM 3968 O O . CYS A 1 504 ? 16.511 -4.890 -28.104 1.00 96.69 504 CYS A O 1
ATOM 3970 N N . LEU A 1 505 ? 14.575 -4.834 -29.224 1.00 94.62 505 LEU A N 1
ATOM 3971 C CA . LEU A 1 505 ? 14.596 -3.389 -29.464 1.00 94.62 505 LEU A CA 1
ATOM 3972 C C . LEU A 1 505 ? 13.197 -2.829 -29.674 1.00 94.62 505 LEU A C 1
ATOM 3974 O O . LEU A 1 505 ? 12.302 -3.532 -30.151 1.00 94.62 505 LEU A O 1
ATOM 3978 N N . PHE A 1 506 ? 13.045 -1.537 -29.386 1.00 91.75 506 PHE A N 1
ATOM 3979 C CA . PHE A 1 506 ? 11.868 -0.771 -29.775 1.00 91.75 506 PHE A CA 1
ATOM 3980 C C . PHE A 1 506 ? 12.141 0.072 -31.015 1.00 91.75 506 PHE A C 1
ATOM 3982 O O . PHE A 1 506 ? 13.203 0.681 -31.151 1.00 91.75 506 PHE A O 1
ATOM 3989 N N . TYR A 1 507 ? 11.147 0.183 -31.893 1.00 88.56 507 TYR A N 1
ATOM 3990 C CA . TYR A 1 507 ? 11.171 1.162 -32.974 1.00 88.56 507 TYR A CA 1
ATOM 3991 C C . TYR A 1 507 ? 9.786 1.758 -33.225 1.00 88.56 507 TYR A C 1
ATOM 3993 O O . TYR A 1 507 ? 8.754 1.126 -33.016 1.00 88.56 507 TYR A O 1
ATOM 4001 N N . ASN A 1 508 ? 9.766 3.000 -33.699 1.00 81.88 508 ASN A N 1
ATOM 4002 C CA . ASN A 1 508 ? 8.550 3.730 -34.071 1.00 81.88 508 ASN A CA 1
ATOM 4003 C C . ASN A 1 508 ? 8.555 4.182 -35.544 1.00 81.88 508 ASN A C 1
ATOM 4005 O O . ASN A 1 508 ? 7.535 4.633 -36.056 1.00 81.88 508 ASN A O 1
ATOM 4009 N N . ASN A 1 509 ? 9.695 4.054 -36.233 1.00 75.94 509 ASN A N 1
ATOM 4010 C CA . ASN A 1 509 ? 9.869 4.456 -37.623 1.00 75.94 509 ASN A CA 1
ATOM 4011 C C . ASN A 1 509 ? 9.969 3.218 -38.541 1.00 75.94 509 ASN A C 1
ATOM 4013 O O . ASN A 1 509 ? 10.913 2.435 -38.390 1.00 75.94 509 ASN A O 1
ATOM 4017 N N . PRO A 1 510 ? 9.073 3.056 -39.534 1.00 71.81 510 PRO A N 1
ATOM 4018 C CA . PRO A 1 510 ? 9.127 1.962 -40.508 1.00 71.81 510 PRO A CA 1
ATOM 4019 C C . PRO A 1 510 ? 10.479 1.796 -41.223 1.00 71.81 510 PRO A C 1
ATOM 4021 O O . PRO A 1 510 ? 10.861 0.673 -41.559 1.00 71.81 510 PRO A O 1
ATOM 4024 N N . ASP A 1 511 ? 11.226 2.885 -41.436 1.00 73.06 511 ASP A N 1
ATOM 4025 C CA . ASP A 1 511 ? 12.545 2.842 -42.077 1.00 73.06 511 ASP A CA 1
ATOM 4026 C C . ASP A 1 511 ? 13.589 2.131 -41.204 1.00 73.06 511 ASP A C 1
ATOM 4028 O O . ASP A 1 511 ? 14.405 1.367 -41.725 1.00 73.06 511 ASP A O 1
ATOM 4032 N N . ALA A 1 512 ? 13.521 2.322 -39.881 1.00 74.75 512 ALA A N 1
ATOM 4033 C CA . ALA A 1 512 ? 14.372 1.622 -38.921 1.00 74.75 512 ALA A CA 1
ATOM 4034 C C . ALA A 1 512 ? 14.024 0.125 -38.875 1.00 74.75 512 ALA A C 1
ATOM 4036 O O . ALA A 1 512 ? 14.914 -0.720 -38.940 1.00 74.75 512 ALA A O 1
ATOM 4037 N N . GLY A 1 513 ? 12.731 -0.215 -38.908 1.00 82.75 513 GLY A N 1
ATOM 4038 C CA . GLY A 1 513 ? 12.271 -1.607 -38.948 1.00 82.75 513 GLY A CA 1
ATOM 4039 C C . GLY A 1 513 ? 12.809 -2.405 -40.145 1.00 82.75 513 GLY A C 1
ATOM 4040 O O . GLY A 1 513 ? 13.065 -3.601 -40.028 1.00 82.75 513 GLY A O 1
ATOM 4041 N N . ARG A 1 514 ? 13.037 -1.773 -41.309 1.00 83.81 514 ARG A N 1
ATOM 4042 C CA . ARG A 1 514 ? 13.663 -2.456 -42.463 1.00 83.81 514 ARG A CA 1
ATOM 4043 C C . ARG A 1 514 ? 15.122 -2.826 -42.209 1.00 83.81 514 ARG A C 1
ATOM 4045 O O . ARG A 1 514 ? 15.571 -3.851 -42.713 1.00 83.81 514 ARG A O 1
ATOM 4052 N N . ILE A 1 515 ? 15.854 -1.997 -41.466 1.00 84.69 515 ILE A N 1
ATOM 4053 C CA . ILE A 1 515 ? 17.253 -2.260 -41.115 1.00 84.69 515 ILE A CA 1
ATOM 4054 C C . ILE A 1 515 ? 17.332 -3.477 -40.198 1.00 84.69 515 ILE A C 1
ATOM 4056 O O . ILE A 1 515 ? 18.084 -4.403 -40.483 1.00 84.69 515 ILE A O 1
ATOM 4060 N N . TYR A 1 516 ? 16.521 -3.498 -39.142 1.00 91.06 516 TYR A N 1
ATOM 4061 C CA . TYR A 1 516 ? 16.542 -4.576 -38.157 1.00 91.06 516 TYR A CA 1
ATOM 4062 C C . TYR A 1 516 ? 16.101 -5.916 -38.754 1.00 91.06 516 TYR A C 1
ATOM 4064 O O . TYR A 1 516 ? 16.777 -6.918 -38.542 1.00 91.06 516 TYR A O 1
ATOM 4072 N N . ARG A 1 517 ? 15.068 -5.941 -39.609 1.00 91.62 517 ARG A N 1
ATOM 4073 C CA . ARG A 1 517 ? 14.673 -7.176 -40.316 1.00 91.62 517 ARG A CA 1
ATOM 4074 C C . ARG A 1 517 ? 15.783 -7.754 -41.199 1.00 91.62 517 ARG A C 1
ATOM 4076 O O . ARG A 1 517 ? 15.898 -8.965 -41.318 1.00 91.62 517 ARG A O 1
ATOM 4083 N N . ARG A 1 518 ? 16.624 -6.903 -41.799 1.00 89.06 518 ARG A N 1
ATOM 4084 C CA . ARG A 1 518 ? 17.797 -7.347 -42.580 1.00 89.06 518 ARG A CA 1
ATOM 4085 C C . ARG A 1 518 ? 18.946 -7.873 -41.728 1.00 89.06 518 ARG A C 1
ATOM 4087 O O . ARG A 1 518 ? 19.836 -8.482 -42.298 1.00 89.06 518 ARG A O 1
ATOM 4094 N N . LEU A 1 519 ? 18.953 -7.573 -40.431 1.00 90.19 519 LEU A N 1
ATOM 4095 C CA . LEU A 1 519 ? 19.900 -8.099 -39.447 1.00 90.19 519 LEU A CA 1
ATOM 4096 C C . LEU A 1 519 ? 19.396 -9.408 -38.812 1.00 90.19 519 LEU A C 1
ATOM 4098 O O . LEU A 1 519 ? 20.102 -9.974 -37.988 1.00 90.19 519 LEU A O 1
ATOM 4102 N N . GLY A 1 520 ? 18.188 -9.868 -39.161 1.00 93.81 520 GLY A N 1
ATOM 4103 C CA . GLY A 1 520 ? 17.575 -11.072 -38.595 1.00 93.81 520 GLY A CA 1
ATOM 4104 C C . GLY A 1 520 ? 16.551 -10.815 -37.488 1.00 93.81 520 GLY A C 1
ATOM 4105 O O . GLY A 1 520 ? 15.940 -11.758 -36.993 1.00 93.81 520 GLY A O 1
ATOM 4106 N N . PHE A 1 521 ? 16.304 -9.556 -37.103 1.00 94.88 521 PHE A N 1
ATOM 4107 C CA . PHE A 1 521 ? 15.255 -9.264 -36.125 1.00 94.88 521 PHE A CA 1
ATOM 4108 C C . PHE A 1 521 ? 13.873 -9.592 -36.703 1.00 94.88 521 PHE A C 1
ATOM 4110 O O . PHE A 1 521 ? 13.541 -9.187 -37.821 1.00 94.88 521 PHE A O 1
ATOM 4117 N N . HIS A 1 522 ? 13.024 -10.228 -35.904 1.00 93.94 522 HIS A N 1
ATOM 4118 C CA . HIS A 1 522 ? 11.617 -10.466 -36.213 1.00 93.94 522 HIS A CA 1
ATOM 4119 C C . HIS A 1 522 ? 10.708 -9.628 -35.308 1.00 93.94 522 HIS A C 1
ATOM 4121 O O . HIS A 1 522 ? 11.088 -9.244 -34.200 1.00 93.94 522 HIS A O 1
ATOM 4127 N N . ASP A 1 523 ? 9.510 -9.303 -35.797 1.00 92.88 523 ASP A N 1
ATOM 4128 C CA . ASP A 1 523 ? 8.506 -8.596 -34.999 1.00 92.88 523 ASP A CA 1
ATOM 4129 C C . ASP A 1 523 ? 8.025 -9.532 -33.871 1.00 92.88 523 ASP A C 1
ATOM 4131 O O . ASP A 1 523 ? 7.544 -10.631 -34.137 1.00 92.88 523 ASP A O 1
ATOM 4135 N N . ALA A 1 524 ? 8.184 -9.100 -32.618 1.00 93.50 524 ALA A N 1
ATOM 4136 C CA . ALA A 1 524 ? 7.791 -9.847 -31.419 1.00 93.50 524 ALA A CA 1
ATOM 4137 C C . ALA A 1 524 ? 6.483 -9.317 -30.807 1.00 93.50 524 ALA A C 1
ATOM 4139 O O . ALA A 1 524 ? 5.807 -10.025 -30.071 1.00 93.50 524 ALA A O 1
ATOM 4140 N N . GLY A 1 525 ? 6.093 -8.086 -31.156 1.00 94.44 525 GLY A N 1
ATOM 4141 C CA . GLY A 1 525 ? 4.763 -7.551 -30.889 1.00 94.44 525 GLY A CA 1
ATOM 4142 C C . GLY A 1 525 ? 4.755 -6.037 -30.714 1.00 94.44 525 GLY A C 1
ATOM 4143 O O . GLY A 1 525 ? 5.577 -5.326 -31.292 1.00 94.44 525 GLY A O 1
ATOM 4144 N N . LEU A 1 526 ? 3.795 -5.529 -29.940 1.00 96.00 526 LEU A N 1
ATOM 4145 C CA . LEU A 1 526 ? 3.608 -4.095 -29.707 1.00 96.00 526 LEU A CA 1
ATOM 4146 C C . LEU A 1 526 ? 3.835 -3.721 -28.241 1.00 96.00 526 LEU A C 1
ATOM 4148 O O . LEU A 1 526 ? 3.435 -4.444 -27.325 1.00 96.00 526 LEU A O 1
ATOM 4152 N N . TRP A 1 527 ? 4.439 -2.556 -28.044 1.00 96.12 527 TRP A N 1
ATOM 4153 C CA . TRP A 1 527 ? 4.734 -1.958 -26.749 1.00 96.12 527 TRP A CA 1
ATOM 4154 C C . TRP A 1 527 ? 4.123 -0.566 -26.671 1.00 96.12 527 TRP A C 1
ATOM 4156 O O . TRP A 1 527 ? 4.125 0.178 -27.651 1.00 96.12 527 TRP A O 1
ATOM 4166 N N . VAL A 1 528 ? 3.614 -0.197 -25.505 1.00 96.56 528 VAL A N 1
ATOM 4167 C CA . VAL A 1 528 ? 3.009 1.114 -25.272 1.00 96.56 528 VAL A CA 1
ATOM 4168 C C . VAL A 1 528 ? 3.805 1.841 -24.203 1.00 96.56 528 VAL A C 1
ATOM 4170 O O . VAL A 1 528 ? 4.189 1.246 -23.202 1.00 96.56 528 VAL A O 1
ATOM 4173 N N . LEU A 1 529 ? 4.035 3.134 -24.413 1.00 94.88 529 LEU A N 1
ATOM 4174 C CA . LEU A 1 529 ? 4.542 4.069 -23.415 1.00 94.88 529 LEU A CA 1
ATOM 4175 C C . LEU A 1 529 ? 3.458 5.115 -23.149 1.00 94.88 529 LEU A C 1
ATOM 4177 O O . LEU A 1 529 ? 2.963 5.744 -24.084 1.00 94.88 529 LEU A O 1
ATOM 4181 N N . ALA A 1 530 ? 3.120 5.327 -21.884 1.00 94.56 530 ALA A N 1
ATOM 4182 C CA . ALA A 1 530 ? 2.222 6.378 -21.441 1.00 94.56 530 ALA A CA 1
ATOM 4183 C C . ALA A 1 530 ? 2.930 7.290 -20.437 1.00 94.56 530 ALA A C 1
ATOM 4185 O O . ALA A 1 530 ? 3.477 6.826 -19.441 1.00 94.56 530 ALA A O 1
ATOM 4186 N N . THR A 1 531 ? 2.905 8.598 -20.673 1.00 91.75 531 THR A N 1
ATOM 4187 C CA . THR A 1 531 ? 3.489 9.589 -19.755 1.00 91.75 531 THR A CA 1
ATOM 4188 C C . THR A 1 531 ? 2.406 10.515 -19.240 1.00 91.75 531 THR A C 1
ATOM 4190 O O . THR A 1 531 ? 1.618 11.033 -20.036 1.00 91.75 531 THR A O 1
ATOM 4193 N N . ARG A 1 532 ? 2.356 10.731 -17.925 1.00 87.31 532 ARG A N 1
ATOM 4194 C CA . ARG A 1 532 ? 1.363 11.616 -17.318 1.00 87.31 532 ARG A CA 1
ATOM 4195 C C . ARG A 1 532 ? 1.579 13.054 -17.791 1.00 87.31 532 ARG A C 1
ATOM 4197 O O . ARG A 1 532 ? 2.713 13.527 -17.874 1.00 87.31 532 ARG A O 1
ATOM 4204 N N . GLN A 1 533 ? 0.499 13.747 -18.128 1.00 83.25 533 GLN A N 1
ATOM 4205 C CA . GLN A 1 533 ? 0.558 15.155 -18.503 1.00 83.25 533 GLN A CA 1
ATOM 4206 C C . GLN A 1 533 ? 0.879 15.990 -17.259 1.00 83.25 533 GLN A C 1
ATOM 4208 O O . GLN A 1 533 ? 0.240 15.830 -16.219 1.00 83.25 533 GLN A O 1
ATOM 4213 N N . LYS A 1 534 ? 1.874 16.881 -17.350 1.00 64.56 534 LYS A N 1
ATOM 4214 C CA . LYS A 1 534 ? 2.127 17.862 -16.289 1.00 64.56 534 LYS A CA 1
ATOM 4215 C C . LYS A 1 534 ? 0.936 18.817 -16.232 1.00 64.56 534 LYS A C 1
ATOM 4217 O O . LYS A 1 534 ? 0.656 19.496 -17.216 1.00 64.56 534 LYS A O 1
ATOM 4222 N N . ASN A 1 535 ? 0.246 18.873 -15.096 1.00 50.47 535 ASN A N 1
ATOM 4223 C CA . ASN A 1 535 ? -0.780 19.883 -14.870 1.00 50.47 535 ASN A CA 1
ATOM 4224 C C . ASN A 1 535 ? -0.099 21.253 -14.746 1.00 50.47 535 ASN A C 1
ATOM 4226 O O . ASN A 1 535 ? 0.610 21.511 -13.778 1.00 50.47 535 ASN A O 1
ATOM 4230 N N . GLU A 1 536 ? -0.364 22.163 -15.685 1.00 38.75 536 GLU A N 1
ATOM 4231 C CA . GLU A 1 536 ? 0.146 23.549 -15.674 1.00 38.75 536 GLU A CA 1
ATOM 4232 C C . GLU A 1 536 ? -0.250 24.337 -14.403 1.00 38.75 536 GLU A C 1
ATOM 4234 O O . GLU A 1 536 ? 0.332 25.375 -14.099 1.00 38.75 536 GLU A O 1
ATOM 4239 N N . LYS A 1 537 ? -1.200 23.827 -13.605 1.00 40.03 537 LYS A N 1
ATOM 4240 C CA . LYS A 1 537 ? -1.619 24.431 -12.330 1.00 40.03 537 LYS A CA 1
ATOM 4241 C C . LYS A 1 537 ? -0.622 24.260 -11.179 1.00 40.03 537 LYS A C 1
ATOM 4243 O O . LYS A 1 537 ? -0.632 25.095 -10.284 1.00 40.03 537 LYS A O 1
ATOM 4248 N N . GLU A 1 538 ? 0.250 23.252 -11.198 1.00 36.97 538 GLU A N 1
ATOM 4249 C CA . GLU A 1 538 ? 1.286 23.095 -10.156 1.00 36.97 538 GLU A CA 1
ATOM 4250 C C . GLU A 1 538 ? 2.472 24.046 -10.377 1.00 36.97 538 GLU A C 1
ATOM 4252 O O . GLU A 1 538 ? 3.155 24.431 -9.435 1.00 36.97 538 GLU A O 1
ATOM 4257 N N . THR A 1 539 ? 2.692 24.507 -11.612 1.00 32.81 539 THR A N 1
ATOM 4258 C CA . THR A 1 539 ? 3.777 25.453 -11.924 1.00 32.81 539 THR A CA 1
ATOM 4259 C C . THR A 1 539 ? 3.439 26.891 -11.515 1.00 32.81 539 THR A C 1
ATOM 4261 O O . THR A 1 539 ? 4.342 27.701 -11.333 1.00 32.81 539 THR A O 1
ATOM 4264 N N . ALA A 1 540 ? 2.154 27.203 -11.316 1.00 33.03 540 ALA A N 1
ATOM 4265 C CA . ALA A 1 540 ? 1.697 28.525 -10.890 1.00 33.03 540 ALA A CA 1
ATOM 4266 C C . ALA A 1 540 ? 1.784 28.753 -9.367 1.00 33.03 540 ALA A C 1
ATOM 4268 O O . ALA A 1 540 ? 1.760 29.897 -8.937 1.00 33.03 540 ALA A O 1
ATOM 4269 N N . GLN A 1 541 ? 1.921 27.700 -8.549 1.00 34.03 541 GLN A N 1
ATOM 4270 C CA . GLN A 1 541 ? 2.039 27.830 -7.084 1.00 34.03 541 GLN A CA 1
ATOM 4271 C C . GLN A 1 541 ? 3.482 27.979 -6.576 1.00 34.03 541 GLN A C 1
ATOM 4273 O O . GLN A 1 541 ? 3.684 28.251 -5.398 1.00 34.03 541 GLN A O 1
ATOM 4278 N N . HIS A 1 542 ? 4.483 27.859 -7.454 1.00 34.75 542 HIS A N 1
ATOM 4279 C CA . HIS A 1 542 ? 5.891 28.140 -7.138 1.00 34.75 542 HIS A CA 1
ATOM 4280 C C . HIS A 1 542 ? 6.405 29.447 -7.770 1.00 34.75 542 HIS A C 1
ATOM 4282 O O . HIS A 1 542 ? 7.610 29.692 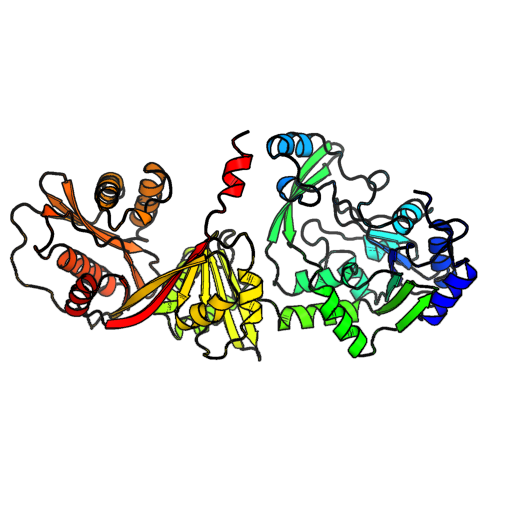-7.773 1.00 34.75 542 HIS A O 1
ATOM 4288 N N . ALA A 1 543 ? 5.506 30.272 -8.318 1.00 31.52 543 ALA A N 1
ATOM 4289 C CA . ALA A 1 543 ? 5.840 31.534 -8.979 1.00 31.52 543 ALA A CA 1
ATOM 4290 C C . ALA A 1 543 ? 5.165 32.777 -8.359 1.00 31.52 543 ALA A C 1
ATOM 4292 O O . ALA A 1 543 ? 5.250 33.847 -8.961 1.00 31.52 543 ALA A O 1
ATOM 4293 N N . GLU A 1 544 ? 4.554 32.671 -7.172 1.00 29.62 544 GLU A N 1
ATOM 4294 C CA . GLU A 1 544 ? 4.084 33.826 -6.381 1.00 29.62 544 GLU A CA 1
ATOM 4295 C C . GLU A 1 544 ? 4.624 33.818 -4.950 1.00 29.62 544 GLU A C 1
ATOM 4297 O O . GLU A 1 544 ? 4.549 32.755 -4.290 1.00 29.62 544 GLU A O 1
#

Radius of gyration: 30.37 Å; chains: 1; bounding box: 73×54×85 Å

Foldseek 3Di:
DDDDAFPDEQELVLLLVLCVLQPQAAQAAEEEQADCPQLTDYVVPLVSNVVSNCVRNDQNYKYKYKQFQQLFKQLVPDVVPRDDPVCRVVSLVPPAAADLLPRHGDPRDDNQRVQSPDPQWGWAAARGTIMIMDHDCRCQLRVFADNACRQECRHSLVSLQVVFHKYKYKLDAQLRVSSLQNLVVVQQQFDKDKMWGWHDDVNDTDIDIDIYTPDGSPLRRVLVVVCVVVVQWRWGDNRRIIMTMGISNSSNVSSNVSCLQFAWHWDDQVCVVLVCVQCVVQVLQCLLVQLCCQVPNCPDNQWTKTFRDDPNHTLKIWIGRNQEIEIDGPDLPGDQRRVLVVCQDPSNFKYKTAPSNCVVNVVSHPQKDKDKWFKKKAFLPLFDDPDPDDADPQKDKDKDALVCLLLLLVQLCVDPVSVVVPPDDSVVSSCVVRVCRNVVQKIKMFIDGPNHTFFIKMWHSDHQAETEIDDGDGHPVCPPRCRSLVRVSVRSCVCSVPGYRMYMYIDDDVVVVVSVVNRRMDTSHMMMMIGGHPDPVVVVVVVD

pLDDT: mean 91.8, std 11.01, range [29.62, 98.94]